Protein AF-A0A952EFI3-F1 (afdb_monomer)

Foldseek 3Di:
DDDPPPDPDLQPDDLDDDDDDDDDDFFKKKWKWADDPADTDTDIDTDDPVFSVSRRVLVVSLRVSLCVLLLLQVWGFDRHQFMKMWMATNQWIWIDRRSPRDDDPDDRIDTPGNPSSLSSLVRSLSCLLSVRTGPGDPVLSCLCNVDSDNVVSSVVSSVVVVVVLVVCCVVPVLVSLLVVLVSVLVVVVVVCVVVVHDPVVVVVSVVVSVLSNVLSNVVSVCVVCVVVVVVVCCCFQNPNVDDLVRNLVVLCVQQVVLLVCLVVDRPSSVVSNVVSLVSNLVSQCVVVNPDPSSVVSVVVSVVSVVVSVVVVVVVVVVVVPDDDPPPDDDDDDDDDPVVVVVVVVVVVVVVVVVVVVVVVPDDDDDPPDPDDDDDD

pLDDT: mean 75.2, std 19.74, range [27.89, 94.69]

Sequence (376 aa):
GNDEIKNGGILNHIIGPFLTALFGSAKRGSASISGNGDDFAVAVRGNTGKYKQASASAADSVIDSIAGIADRLGGYIDPSRGSVSIGIRKGKYRVDPTGAGRTKAKNGVIDFGDDAEAAARAAMLDLINDGVIQGLKAGTQRLIQAGKDLDLQLQKALDFESVFTRLKGYRDPVGAALDTLDKEFMRLKKIFGEAGASASEYADLEALYGLERAQAIEEAAQRVTGSLQSLLDDLTIGDNGRSLRDRLSAAQSAYDPLKARVEAGDKAAYDAYAEAAQSLLAIQREFSGSQTPYFTLLDEITQLTKQRIDAEKNVISIAENRDSPFSNGKVTGSADNAPVVGAIQEGNELLRQIGRLLAGGGAAVDFRGFATAAFR

Mean predicted aligned error: 16.08 Å

Secondary structure (DSSP, 8-state):
---------TT-S----------SS--EEEEEEEEETTEEEEEEEES-HHHHHHHHHHHHHHHHHHHHHHHHHT-EE-GGG-EEEEEEETTEEEEETTSS---SS-TTPEEEET-HHHHHHHHHHHHHHTT-EES--HHHHHHHHT-S-HHHHHHHHHHHHHHHHHHHHHH-HHHHHHHHHHHHHHHHHHHHHHTT--HHHHHHHHHHHHHHHHHHHHHHHHHHHHHHHHHHHHHHTSSSSS-HHHHHHHHHHHHHHHHHHHHHT-GGGHHHHHHHHHHHHHHHHHHH-SSHHHHHHHHHHHHHHHHHHHHHHHHHHHHHTSPPTT--S---S--S-HHHHHHHHHHHHHHHHHHHHHHS--S-------------

Nearest PDB structures (foldseek):
  1i4d-assembly1_A  TM=2.484E-01  e=3.971E+00  Homo sapiens
  3sog-assembly1_A-2  TM=2.775E-01  e=6.609E+00  Homo sapiens
  3g6b-assembly1_B  TM=1.883E-01  e=3.239E+00  Thermotoga maritima
  3g67-assembly1_B  TM=2.225E-01  e=8.527E+00  Thermotoga maritima

Structure (mmCIF, N/CA/C/O backbone):
data_AF-A0A952EFI3-F1
#
_entry.id   AF-A0A952EFI3-F1
#
loop_
_atom_site.group_PDB
_atom_site.id
_atom_site.type_symbol
_atom_site.label_atom_id
_atom_site.label_alt_id
_atom_site.label_comp_id
_atom_site.label_asym_id
_atom_site.label_entity_id
_atom_site.label_seq_id
_atom_site.pdbx_PDB_ins_code
_atom_site.Cartn_x
_atom_site.Cartn_y
_atom_site.Cartn_z
_atom_site.occupancy
_atom_site.B_iso_or_equiv
_atom_site.auth_seq_id
_atom_site.auth_comp_id
_atom_site.auth_asym_id
_atom_site.auth_atom_id
_atom_site.pdbx_PDB_model_num
ATOM 1 N N . GLY A 1 1 ? -24.249 10.463 -21.323 1.00 31.72 1 GLY A N 1
ATOM 2 C CA . GLY A 1 1 ? -23.121 10.153 -22.212 1.00 31.72 1 GLY A CA 1
ATOM 3 C C . GLY A 1 1 ? -21.916 9.981 -21.333 1.00 31.72 1 GLY A C 1
ATOM 4 O O . GLY A 1 1 ? -21.373 10.981 -20.901 1.00 31.72 1 GLY A O 1
ATOM 5 N N . ASN A 1 2 ? -21.610 8.735 -20.987 1.00 31.36 2 ASN A N 1
ATOM 6 C CA . ASN A 1 2 ? -20.508 8.333 -20.118 1.00 31.36 2 ASN A CA 1
ATOM 7 C C . ASN A 1 2 ? -19.673 7.356 -20.932 1.00 31.36 2 ASN A C 1
ATOM 9 O O . ASN A 1 2 ? -20.192 6.281 -21.220 1.00 31.36 2 ASN A O 1
ATOM 13 N N . ASP A 1 3 ? -18.454 7.733 -21.323 1.00 31.86 3 ASP A N 1
ATOM 14 C CA . ASP A 1 3 ? -17.438 6.772 -21.777 1.00 31.86 3 ASP A CA 1
ATOM 15 C C . ASP A 1 3 ? -16.038 7.402 -21.951 1.00 31.86 3 ASP A C 1
ATOM 17 O O . ASP A 1 3 ? -15.361 7.178 -22.946 1.00 31.86 3 ASP A O 1
ATOM 21 N N . GLU A 1 4 ? -15.556 8.157 -20.958 1.00 31.69 4 GLU A N 1
ATOM 22 C CA . GLU A 1 4 ? -14.135 8.558 -20.888 1.00 31.69 4 GLU A CA 1
ATOM 23 C C . GLU A 1 4 ? -13.528 8.248 -19.511 1.00 31.69 4 GLU A C 1
ATOM 25 O O . GLU A 1 4 ? -12.959 9.092 -18.832 1.00 31.69 4 GLU A O 1
ATOM 30 N N . ILE A 1 5 ? -13.641 6.986 -19.095 1.00 37.09 5 ILE A N 1
ATOM 31 C CA . ILE A 1 5 ? -12.653 6.343 -18.216 1.00 37.09 5 ILE A CA 1
ATOM 32 C C . ILE A 1 5 ? -12.332 4.992 -18.856 1.00 37.09 5 ILE A C 1
ATOM 34 O O . ILE A 1 5 ? -12.736 3.933 -18.383 1.00 37.09 5 ILE A O 1
ATOM 38 N N . LYS A 1 6 ? -11.681 5.024 -20.019 1.00 33.72 6 LYS A N 1
ATOM 39 C CA . LYS A 1 6 ? -11.149 3.826 -20.669 1.00 33.72 6 LYS A CA 1
ATOM 40 C C . LYS A 1 6 ? -9.676 4.064 -20.966 1.00 33.72 6 LYS A C 1
ATOM 42 O O . LYS A 1 6 ? -9.328 4.884 -21.805 1.00 33.72 6 LYS A O 1
ATOM 47 N N . ASN A 1 7 ? -8.849 3.288 -20.269 1.00 31.98 7 ASN A N 1
ATOM 48 C CA . ASN A 1 7 ? -7.456 2.991 -20.593 1.00 31.98 7 ASN A CA 1
ATOM 49 C C . ASN A 1 7 ? -6.458 4.128 -20.332 1.00 31.98 7 ASN A C 1
ATOM 51 O O . ASN A 1 7 ? -5.919 4.742 -21.249 1.00 31.98 7 ASN A O 1
ATOM 55 N N . GLY A 1 8 ? -6.120 4.325 -19.054 1.00 27.89 8 GLY A N 1
ATOM 56 C CA . GLY A 1 8 ? -4.835 4.913 -18.676 1.00 27.89 8 GLY A CA 1
ATOM 57 C C . GLY A 1 8 ? -3.703 3.961 -19.064 1.00 27.89 8 GLY A C 1
ATOM 58 O O . GLY A 1 8 ? -3.259 3.158 -18.245 1.00 27.89 8 GLY A O 1
ATOM 59 N N . GLY A 1 9 ? -3.290 4.012 -20.333 1.00 32.66 9 GLY A N 1
ATOM 60 C CA . GLY A 1 9 ? -2.128 3.289 -20.833 1.00 32.66 9 GLY A CA 1
ATOM 61 C C . GLY A 1 9 ? -0.897 3.659 -20.011 1.00 32.66 9 GLY A C 1
ATOM 62 O O . GLY A 1 9 ? -0.600 4.835 -19.808 1.00 32.66 9 GLY A O 1
ATOM 63 N N . ILE A 1 10 ? -0.177 2.643 -19.543 1.00 44.75 10 ILE A N 1
ATOM 64 C CA . ILE A 1 10 ? 1.036 2.763 -18.714 1.00 44.75 10 ILE A CA 1
ATOM 65 C C . ILE A 1 10 ? 2.172 3.482 -19.481 1.00 44.75 10 ILE A C 1
ATOM 67 O O . ILE A 1 10 ? 3.167 3.885 -18.896 1.00 44.75 10 ILE A O 1
ATOM 71 N N . LEU A 1 11 ? 1.989 3.712 -20.787 1.00 42.69 11 LEU A N 1
ATOM 72 C CA . LEU A 1 11 ? 2.962 4.266 -21.727 1.00 42.69 11 LEU A CA 1
ATOM 73 C C . LEU A 1 11 ? 2.822 5.764 -22.052 1.00 42.69 11 LEU A C 1
ATOM 75 O O . LEU A 1 11 ? 3.498 6.247 -22.959 1.00 42.69 11 LEU A O 1
ATOM 79 N N . ASN A 1 12 ? 1.997 6.538 -21.341 1.00 36.81 12 ASN A N 1
ATOM 80 C CA . ASN A 1 12 ? 1.800 7.960 -21.660 1.00 36.81 12 ASN A CA 1
ATOM 81 C C . ASN A 1 12 ? 2.945 8.879 -21.173 1.00 36.81 12 ASN A C 1
ATOM 83 O O . ASN A 1 12 ? 2.715 9.867 -20.479 1.00 36.81 12 ASN A O 1
ATOM 87 N N . HIS A 1 13 ? 4.185 8.601 -21.583 1.00 42.59 13 HIS A N 1
ATOM 88 C CA . HIS A 1 13 ? 5.286 9.569 -21.597 1.00 42.59 13 HIS A CA 1
ATOM 89 C C . HIS A 1 13 ? 5.800 9.722 -23.032 1.00 42.59 13 HIS A C 1
ATOM 91 O O . HIS A 1 13 ? 6.425 8.839 -23.615 1.00 42.59 13 HIS A O 1
ATOM 97 N N . ILE A 1 14 ? 5.459 10.867 -23.625 1.00 40.06 14 ILE A N 1
ATOM 98 C CA . ILE A 1 14 ? 5.726 11.228 -25.018 1.00 40.06 14 ILE A CA 1
ATOM 99 C C . ILE A 1 14 ? 7.242 11.272 -25.257 1.00 40.06 14 ILE A C 1
ATOM 101 O O . ILE A 1 14 ? 7.924 12.218 -24.859 1.00 40.06 14 ILE A O 1
ATOM 105 N N . ILE A 1 15 ? 7.771 10.284 -25.982 1.00 47.50 15 ILE A N 1
ATOM 106 C CA . ILE A 1 15 ? 9.089 10.381 -26.618 1.00 47.50 15 ILE A CA 1
ATOM 107 C C . ILE A 1 15 ? 8.929 11.326 -27.820 1.00 47.50 15 ILE A C 1
ATOM 109 O O . ILE A 1 15 ? 8.450 10.933 -28.881 1.00 47.50 15 ILE A O 1
ATOM 113 N N . GLY A 1 16 ? 9.258 12.607 -27.637 1.00 39.69 16 GLY A N 1
ATOM 114 C CA . GLY A 1 16 ? 9.041 13.645 -28.652 1.00 39.69 16 GLY A CA 1
ATOM 115 C C . GLY A 1 16 ? 9.818 13.415 -29.966 1.00 39.69 16 GLY A C 1
ATOM 116 O O . GLY A 1 16 ? 10.942 12.900 -29.942 1.00 39.69 16 GLY A O 1
ATOM 117 N N . PRO A 1 17 ? 9.277 13.833 -31.131 1.00 39.00 17 PRO A N 1
ATOM 118 C CA . PRO A 1 17 ? 9.936 13.649 -32.418 1.00 39.00 17 PRO A CA 1
ATOM 119 C C . PRO A 1 17 ? 10.983 14.746 -32.635 1.00 39.00 17 PRO A C 1
ATOM 121 O O . PRO A 1 17 ? 10.672 15.934 -32.592 1.00 39.00 17 PRO A O 1
ATOM 124 N N . PHE A 1 18 ? 12.241 14.383 -32.909 1.00 46.16 18 PHE A N 1
ATOM 125 C CA . PHE A 1 18 ? 13.221 15.375 -33.371 1.00 46.16 18 PHE A CA 1
ATOM 126 C C . PHE A 1 18 ? 14.371 14.737 -34.164 1.00 46.16 18 PHE A C 1
ATOM 128 O O . PHE A 1 18 ? 15.358 14.277 -33.581 1.00 46.16 18 PHE A O 1
ATOM 135 N N . LEU A 1 19 ? 14.324 14.777 -35.500 1.00 48.88 19 LEU A N 1
ATOM 136 C CA . LEU A 1 19 ? 15.418 14.320 -36.370 1.00 48.88 19 LEU A CA 1
ATOM 137 C C . LEU A 1 19 ? 15.721 15.326 -37.495 1.00 48.88 19 LEU A C 1
ATOM 139 O O . LEU A 1 19 ? 14.914 15.542 -38.388 1.00 48.88 19 LEU A O 1
ATOM 143 N N . THR A 1 20 ? 16.945 15.866 -37.486 1.00 36.72 20 THR A N 1
ATOM 144 C CA . THR A 1 20 ? 17.592 16.502 -38.647 1.00 36.72 20 THR A CA 1
ATOM 145 C C . THR A 1 20 ? 19.028 15.976 -38.737 1.00 36.72 20 THR A C 1
ATOM 147 O O . THR A 1 20 ? 19.736 15.890 -37.728 1.00 36.72 20 THR A O 1
ATOM 150 N N . ALA A 1 21 ? 19.448 15.555 -39.931 1.00 39.88 21 ALA A N 1
ATOM 151 C CA . ALA A 1 21 ? 20.758 14.961 -40.188 1.00 39.88 21 ALA A CA 1
ATOM 152 C C . ALA A 1 21 ? 21.860 16.033 -40.325 1.00 39.88 21 ALA A C 1
ATOM 154 O O . ALA A 1 21 ? 21.676 17.043 -40.988 1.00 39.88 21 ALA A O 1
ATOM 155 N N . LEU A 1 22 ? 23.031 15.781 -39.730 1.00 43.03 22 LEU A N 1
ATOM 156 C CA . LEU A 1 22 ? 24.272 16.553 -39.922 1.00 43.03 22 LEU A CA 1
ATOM 157 C C . LEU A 1 22 ? 25.420 15.540 -40.073 1.00 43.03 22 LEU A C 1
ATOM 159 O O . LEU A 1 22 ? 25.469 14.576 -39.303 1.00 43.03 22 LEU A O 1
ATOM 163 N N . PHE A 1 23 ? 26.276 15.708 -41.080 1.00 41.69 23 PHE A N 1
ATOM 164 C CA . PHE A 1 23 ? 27.242 14.708 -41.554 1.00 41.69 23 PHE A CA 1
ATOM 165 C C . PHE A 1 23 ? 28.450 14.492 -40.620 1.00 41.69 23 PHE A C 1
ATOM 167 O O . PHE A 1 23 ? 28.934 15.415 -39.975 1.00 41.69 23 PHE A O 1
ATOM 174 N N . GLY A 1 24 ? 28.917 13.238 -40.551 1.00 48.94 24 GLY A N 1
ATOM 175 C CA . GLY A 1 24 ? 30.029 12.741 -39.724 1.00 48.94 24 GLY A CA 1
ATOM 176 C C . GLY A 1 24 ? 29.790 11.284 -39.292 1.00 48.94 24 GLY A C 1
ATOM 177 O O . GLY A 1 24 ? 28.670 10.798 -39.441 1.00 48.94 24 GLY A O 1
ATOM 178 N N . SER A 1 25 ? 30.822 10.575 -38.798 1.00 55.78 25 SER A N 1
ATOM 179 C CA . SER A 1 25 ? 30.809 9.140 -38.402 1.00 55.78 25 SER A CA 1
ATOM 180 C C . SER A 1 25 ? 29.477 8.641 -37.811 1.00 55.78 25 SER A C 1
ATOM 182 O O . SER A 1 25 ? 28.806 9.395 -37.116 1.00 55.78 25 SER A O 1
ATOM 184 N N . ALA A 1 26 ? 29.098 7.369 -38.045 1.00 69.19 26 ALA A N 1
ATOM 185 C CA . ALA A 1 26 ? 27.781 6.827 -37.666 1.00 69.19 26 ALA A CA 1
ATOM 186 C C . ALA A 1 26 ? 27.375 7.202 -36.225 1.00 69.19 26 ALA A C 1
ATOM 188 O O . ALA A 1 26 ? 27.807 6.563 -35.260 1.00 69.19 26 ALA A O 1
ATOM 189 N N . LYS A 1 27 ? 26.551 8.251 -36.118 1.00 80.75 27 LYS A N 1
ATOM 190 C CA . LYS A 1 27 ? 26.156 8.888 -34.864 1.00 80.75 27 LYS A CA 1
ATOM 191 C C . LYS A 1 27 ? 25.465 7.876 -33.964 1.00 80.75 27 LYS A C 1
ATOM 193 O O . LYS A 1 27 ? 24.592 7.143 -34.439 1.00 80.75 27 LYS A O 1
ATOM 198 N N . ARG A 1 28 ? 25.883 7.812 -32.697 1.00 87.38 28 ARG A N 1
ATOM 199 C CA . ARG A 1 28 ? 25.361 6.860 -31.713 1.00 87.38 28 ARG A CA 1
ATOM 200 C C . ARG A 1 28 ? 25.287 7.409 -30.289 1.00 87.38 28 ARG A C 1
ATOM 202 O O . ARG A 1 28 ? 26.160 8.173 -29.865 1.00 87.38 28 ARG A O 1
ATOM 209 N N . GLY A 1 29 ? 24.302 6.918 -29.555 1.00 90.31 29 GLY A N 1
ATOM 210 C CA . GLY A 1 29 ? 24.169 7.003 -28.103 1.00 90.31 29 GLY A CA 1
ATOM 211 C C . GLY A 1 29 ? 23.470 5.748 -27.589 1.00 90.31 29 GLY A C 1
ATOM 212 O O . GLY A 1 29 ? 22.730 5.127 -28.345 1.00 90.31 29 GLY A O 1
ATOM 213 N N . SER A 1 30 ? 23.760 5.333 -26.366 1.00 91.50 30 SER A N 1
ATOM 214 C CA . SER A 1 30 ? 23.070 4.235 -25.689 1.00 91.50 30 SER A CA 1
ATOM 215 C C . SER A 1 30 ? 23.059 4.471 -24.191 1.00 91.50 30 SER A C 1
ATOM 217 O O . SER A 1 30 ? 24.011 5.045 -23.659 1.00 91.50 30 SER A O 1
ATOM 219 N N . ALA A 1 31 ? 22.021 3.983 -23.535 1.00 93.31 31 ALA A N 1
ATOM 220 C CA . ALA A 1 31 ? 21.893 3.898 -22.095 1.00 93.31 31 ALA A CA 1
ATOM 221 C C . ALA A 1 31 ? 21.691 2.428 -21.729 1.00 93.31 31 ALA A C 1
ATOM 223 O O . ALA A 1 31 ? 20.837 1.751 -22.302 1.00 93.31 31 ALA A O 1
ATOM 224 N N . SER A 1 32 ? 22.539 1.931 -20.841 1.00 93.31 32 SER A N 1
ATOM 225 C CA . SER A 1 32 ? 22.500 0.565 -20.333 1.00 93.31 32 SER A CA 1
ATOM 226 C C . SER A 1 32 ? 21.904 0.589 -18.935 1.00 93.31 32 SER A C 1
ATOM 228 O O . SER A 1 32 ? 22.443 1.277 -18.073 1.00 93.31 32 SER A O 1
ATOM 230 N N . ILE A 1 33 ? 20.809 -0.138 -18.746 1.00 92.81 33 ILE A N 1
ATOM 231 C CA . ILE A 1 33 ? 20.166 -0.402 -17.464 1.00 92.81 33 ILE A CA 1
ATOM 232 C C . ILE A 1 33 ? 20.799 -1.672 -16.902 1.00 92.81 33 ILE A C 1
ATOM 234 O O . ILE A 1 33 ? 20.810 -2.712 -17.565 1.00 92.81 33 ILE A O 1
ATOM 238 N N . SER A 1 34 ? 21.339 -1.587 -15.696 1.00 90.06 34 SER A N 1
ATOM 239 C CA . SER A 1 34 ? 21.906 -2.726 -14.971 1.00 90.06 34 SER A CA 1
ATOM 240 C C . SER A 1 34 ? 21.830 -2.477 -13.474 1.00 90.06 34 SER A C 1
ATOM 242 O O . SER A 1 34 ? 21.869 -1.321 -13.058 1.00 90.06 34 SER A O 1
ATOM 244 N N . GLY A 1 35 ? 21.793 -3.530 -12.663 1.00 83.81 35 GLY A N 1
ATOM 245 C CA . GLY A 1 35 ? 21.868 -3.374 -11.214 1.00 83.81 35 GLY A CA 1
ATOM 246 C C . GLY A 1 35 ? 23.181 -2.762 -10.726 1.00 83.81 35 GLY A C 1
ATOM 247 O O . GLY A 1 35 ? 24.263 -3.072 -11.231 1.00 83.81 35 GLY A O 1
ATOM 248 N N . ASN A 1 36 ? 23.072 -1.898 -9.723 1.00 76.25 36 ASN A N 1
ATOM 249 C CA . ASN A 1 36 ? 24.181 -1.347 -8.957 1.00 76.25 36 ASN A CA 1
ATOM 250 C C . ASN A 1 36 ? 23.818 -1.377 -7.467 1.00 76.25 36 ASN A C 1
ATOM 252 O O . ASN A 1 36 ? 23.300 -0.405 -6.924 1.00 76.25 36 ASN A O 1
ATOM 256 N N . GLY A 1 37 ? 24.084 -2.512 -6.818 1.00 73.56 37 GLY A N 1
ATOM 257 C CA . GLY A 1 37 ? 23.564 -2.772 -5.476 1.00 73.56 37 GLY A CA 1
ATOM 258 C C . GLY A 1 37 ? 22.059 -3.033 -5.530 1.00 73.56 37 GLY A C 1
ATOM 259 O O . GLY A 1 37 ? 21.623 -3.852 -6.339 1.00 73.56 37 GLY A O 1
ATOM 260 N N . ASP A 1 38 ? 21.302 -2.320 -4.695 1.00 75.50 38 ASP A N 1
ATOM 261 C CA . ASP A 1 38 ? 19.851 -2.495 -4.545 1.00 75.50 38 ASP A CA 1
ATOM 262 C C . ASP A 1 38 ? 19.025 -1.723 -5.595 1.00 75.50 38 ASP A C 1
ATOM 264 O O . ASP A 1 38 ? 17.838 -1.993 -5.751 1.00 75.50 38 ASP A O 1
ATOM 268 N N . ASP A 1 39 ? 19.650 -0.815 -6.358 1.00 80.94 39 ASP A N 1
ATOM 269 C CA . ASP A 1 39 ? 18.985 0.041 -7.350 1.00 80.94 39 ASP A CA 1
ATOM 270 C C . ASP A 1 39 ? 19.472 -0.201 -8.787 1.00 80.94 39 ASP A C 1
ATOM 272 O O . ASP A 1 39 ? 20.557 -0.736 -9.050 1.00 80.94 39 ASP A O 1
ATOM 276 N N . PHE A 1 40 ? 18.659 0.226 -9.757 1.00 87.44 40 PHE A N 1
ATOM 277 C CA . PHE A 1 40 ? 19.103 0.327 -11.143 1.00 87.44 40 PHE A CA 1
ATOM 278 C C . PHE A 1 40 ? 20.117 1.462 -11.305 1.00 87.44 40 PHE A C 1
ATOM 280 O O . PHE A 1 40 ? 19.922 2.579 -10.835 1.00 87.44 40 PHE A O 1
ATOM 287 N N . ALA A 1 41 ? 21.171 1.206 -12.074 1.00 88.06 41 ALA A N 1
ATOM 288 C CA . ALA A 1 41 ? 22.051 2.232 -12.605 1.00 88.06 41 ALA A CA 1
ATOM 289 C C . ALA A 1 41 ? 21.895 2.347 -14.120 1.00 88.06 41 ALA A C 1
ATOM 291 O O . ALA A 1 41 ? 21.804 1.349 -14.841 1.00 88.06 41 ALA A O 1
ATOM 292 N N . VAL A 1 42 ? 21.945 3.590 -14.602 1.00 91.38 42 VAL A N 1
ATOM 293 C CA . VAL A 1 42 ? 21.924 3.911 -16.029 1.00 91.38 42 VAL A CA 1
ATOM 294 C C . VAL A 1 42 ? 23.314 4.359 -16.477 1.00 91.38 42 VAL A C 1
ATOM 296 O O . VAL A 1 42 ? 23.776 5.459 -16.174 1.00 91.38 42 VAL A O 1
ATOM 299 N N . ALA A 1 43 ? 23.999 3.512 -17.245 1.00 91.25 43 ALA A N 1
ATOM 300 C CA . ALA A 1 43 ? 25.303 3.825 -17.822 1.00 91.25 43 ALA A CA 1
ATOM 301 C C . ALA A 1 43 ? 25.161 4.338 -19.263 1.00 91.25 43 ALA A C 1
ATOM 303 O O . ALA A 1 43 ? 24.785 3.602 -20.178 1.00 91.25 43 ALA A O 1
ATOM 304 N N . VAL A 1 44 ? 25.521 5.601 -19.499 1.00 91.88 44 VAL A N 1
ATOM 305 C CA . VAL A 1 44 ? 25.346 6.254 -20.807 1.00 91.88 44 VAL A CA 1
ATOM 306 C C . VAL A 1 44 ? 26.652 6.285 -21.611 1.00 91.88 44 VAL A C 1
ATOM 308 O O . VAL A 1 44 ? 27.697 6.739 -21.144 1.00 91.88 44 VAL A O 1
ATOM 311 N N . ARG A 1 45 ? 26.613 5.844 -22.875 1.00 89.12 45 ARG A N 1
ATOM 312 C CA . ARG A 1 45 ? 27.770 5.783 -23.795 1.00 89.12 45 ARG A CA 1
ATOM 313 C C . ARG A 1 45 ? 27.423 6.340 -25.177 1.00 89.12 45 ARG A C 1
ATOM 315 O O . ARG A 1 45 ? 26.268 6.401 -25.575 1.00 89.12 45 ARG A O 1
ATOM 322 N N . GLY A 1 46 ? 28.427 6.767 -25.950 1.00 87.56 46 GLY A N 1
ATOM 323 C CA . GLY A 1 46 ? 28.227 7.228 -27.334 1.00 87.56 46 GLY A CA 1
ATOM 324 C C . GLY A 1 46 ? 29.096 8.410 -27.756 1.00 87.56 46 GLY A C 1
ATOM 325 O O . GLY A 1 46 ? 29.867 8.943 -26.962 1.00 87.56 46 GLY A O 1
ATOM 326 N N . ASN A 1 47 ? 28.946 8.832 -29.013 1.00 85.62 47 ASN A N 1
ATOM 327 C CA . ASN A 1 47 ? 29.670 9.971 -29.596 1.00 85.62 47 ASN A CA 1
ATOM 328 C C . ASN A 1 47 ? 28.760 11.172 -29.910 1.00 85.62 47 ASN A C 1
ATOM 330 O O . ASN A 1 47 ? 29.240 12.181 -30.407 1.00 85.62 47 ASN A O 1
ATOM 334 N N . THR A 1 48 ? 27.451 11.064 -29.657 1.00 86.56 48 THR A N 1
ATOM 335 C CA . THR A 1 48 ? 26.467 12.120 -29.941 1.00 86.56 48 THR A CA 1
ATOM 336 C C . THR A 1 48 ? 25.668 12.435 -28.679 1.00 86.56 48 THR A C 1
ATOM 338 O O . THR A 1 48 ? 24.895 11.592 -28.230 1.00 86.56 48 THR A O 1
ATOM 341 N N . GLY A 1 49 ? 25.832 13.641 -28.119 1.00 83.44 49 GLY A N 1
ATOM 342 C CA . GLY A 1 49 ? 25.179 14.062 -26.867 1.00 83.44 49 GLY A CA 1
ATOM 343 C C . GLY A 1 49 ? 23.654 13.916 -26.887 1.00 83.44 49 GLY A C 1
ATOM 344 O O . GLY A 1 49 ? 23.086 13.303 -25.994 1.00 83.44 49 GLY A O 1
ATOM 345 N N . LYS A 1 50 ? 22.998 14.339 -27.973 1.00 80.38 50 LYS A N 1
ATOM 346 C CA . LYS A 1 50 ? 21.543 14.186 -28.138 1.00 80.38 50 LYS A CA 1
ATOM 347 C C . LYS A 1 50 ? 21.067 12.729 -28.068 1.00 80.38 50 LYS A C 1
ATOM 349 O O . LYS A 1 50 ? 20.052 12.439 -27.453 1.00 80.38 50 LYS A O 1
ATOM 354 N N . TYR A 1 51 ? 21.795 11.800 -28.689 1.00 86.12 51 TYR A N 1
ATOM 355 C CA . TYR A 1 51 ? 21.426 10.380 -28.655 1.00 86.12 51 TYR A CA 1
ATOM 356 C C . TYR A 1 51 ? 21.710 9.741 -27.301 1.00 86.12 51 TYR A C 1
ATOM 358 O O . TYR A 1 51 ? 20.995 8.825 -26.915 1.00 86.12 51 TYR A O 1
ATOM 366 N N . LYS A 1 52 ? 22.730 10.220 -26.580 1.00 87.12 52 LYS A N 1
ATOM 367 C CA . LYS A 1 52 ? 22.965 9.838 -25.184 1.00 87.12 52 LYS A CA 1
ATOM 368 C C . LYS A 1 52 ? 21.775 10.233 -24.313 1.00 87.12 52 LYS A C 1
ATOM 370 O O . LYS A 1 52 ? 21.225 9.368 -23.652 1.00 87.12 52 LYS A O 1
ATOM 375 N N . GLN A 1 53 ? 21.354 11.495 -24.389 1.00 83.25 53 GLN A N 1
ATOM 376 C CA . GLN A 1 53 ? 20.228 12.018 -23.614 1.00 83.25 53 GLN A CA 1
ATOM 377 C C . GLN A 1 53 ? 18.922 11.290 -23.941 1.00 83.25 53 GLN A C 1
ATOM 379 O O . GLN A 1 53 ? 18.271 10.788 -23.040 1.00 83.25 53 GLN A O 1
ATOM 384 N N . ALA A 1 54 ? 18.585 11.141 -25.226 1.00 81.38 54 ALA A N 1
ATOM 385 C CA . ALA A 1 54 ? 17.370 10.435 -25.629 1.00 81.38 54 ALA A CA 1
ATOM 386 C C . ALA A 1 54 ? 17.367 8.954 -25.206 1.00 81.38 54 ALA A C 1
ATOM 388 O O . ALA A 1 54 ? 16.323 8.423 -24.852 1.00 81.38 54 ALA A O 1
ATOM 389 N N . SER A 1 55 ? 18.531 8.290 -25.223 1.00 86.62 55 SER A N 1
ATOM 390 C CA . SER A 1 55 ? 18.633 6.913 -24.721 1.00 86.62 55 SER A CA 1
ATOM 391 C C . SER A 1 55 ? 18.502 6.858 -23.197 1.00 86.62 55 SER A C 1
ATOM 393 O O . SER A 1 55 ? 17.890 5.926 -22.696 1.00 86.62 55 SER A O 1
ATOM 395 N N . ALA A 1 56 ? 19.059 7.838 -22.474 1.00 86.00 56 ALA A N 1
ATOM 396 C CA . ALA A 1 56 ? 18.961 7.929 -21.017 1.00 86.00 56 ALA A CA 1
ATOM 397 C C . ALA A 1 56 ? 17.509 8.129 -20.572 1.00 86.00 56 ALA A C 1
ATOM 399 O O . ALA A 1 56 ? 17.004 7.310 -19.823 1.00 86.00 56 ALA A O 1
ATOM 400 N N . SER A 1 57 ? 16.797 9.101 -21.150 1.00 84.31 57 SER A N 1
ATOM 401 C CA . SER A 1 57 ? 15.377 9.320 -20.843 1.00 84.31 57 SER A CA 1
ATOM 402 C C . SER A 1 57 ? 14.510 8.094 -21.146 1.00 84.31 57 SER A C 1
ATOM 404 O O . SER A 1 57 ? 13.609 7.776 -20.381 1.00 84.31 57 SER A O 1
ATOM 406 N N . ALA A 1 58 ? 14.794 7.375 -22.239 1.00 84.56 58 ALA A N 1
ATOM 407 C CA . ALA A 1 58 ? 14.098 6.125 -22.540 1.00 84.56 58 ALA A CA 1
ATOM 408 C C . ALA A 1 58 ? 14.401 5.024 -21.508 1.00 84.56 58 ALA A C 1
ATOM 410 O O . ALA A 1 58 ? 13.522 4.226 -21.199 1.00 84.56 58 ALA A O 1
ATOM 411 N N . ALA A 1 59 ? 15.628 4.973 -20.980 1.00 87.94 59 ALA A N 1
ATOM 412 C CA . ALA A 1 59 ? 15.999 4.038 -19.925 1.00 87.94 59 ALA A CA 1
ATOM 413 C C . ALA A 1 59 ? 15.296 4.365 -18.598 1.00 87.94 59 ALA A C 1
ATOM 415 O O . ALA A 1 59 ? 14.746 3.454 -17.984 1.00 87.94 59 ALA A O 1
ATOM 416 N N . ASP A 1 60 ? 15.238 5.644 -18.217 1.00 86.38 60 ASP A N 1
ATOM 417 C CA . ASP A 1 60 ? 14.524 6.108 -17.019 1.00 86.38 60 ASP A CA 1
ATOM 418 C C . ASP A 1 60 ? 13.032 5.736 -17.099 1.00 86.38 60 ASP A C 1
ATOM 420 O O . ASP A 1 60 ? 12.496 5.110 -16.190 1.00 86.38 60 ASP A O 1
ATOM 424 N N . SER A 1 61 ? 12.387 5.971 -18.250 1.00 85.50 61 SER A N 1
ATOM 425 C CA . SER A 1 61 ? 10.980 5.582 -18.459 1.00 85.50 61 SER A CA 1
ATOM 426 C C . SER A 1 61 ? 10.737 4.071 -18.335 1.00 85.50 61 SER A C 1
ATOM 428 O O . SER A 1 61 ? 9.677 3.650 -17.869 1.00 85.50 61 SER A O 1
ATOM 430 N N . VAL A 1 62 ? 11.696 3.235 -18.753 1.00 90.06 62 VAL A N 1
ATOM 431 C CA . VAL A 1 62 ? 11.600 1.775 -18.580 1.00 90.06 62 VAL A CA 1
ATOM 432 C C . VAL A 1 62 ? 11.733 1.386 -17.109 1.00 90.06 62 VAL A C 1
ATOM 434 O O . VAL A 1 62 ? 10.963 0.544 -16.648 1.00 90.06 62 VAL A O 1
ATOM 437 N N . ILE A 1 63 ? 12.653 2.009 -16.368 1.00 90.56 63 ILE A N 1
ATOM 438 C CA . ILE A 1 63 ? 12.816 1.789 -14.923 1.00 90.56 63 ILE A CA 1
ATOM 439 C C . ILE A 1 63 ? 11.524 2.154 -14.181 1.00 90.56 63 ILE A C 1
ATOM 441 O O . ILE A 1 63 ? 11.004 1.329 -13.427 1.00 90.56 63 ILE A O 1
ATOM 445 N N . ASP A 1 64 ? 10.954 3.327 -14.465 1.00 87.12 64 ASP A N 1
ATOM 446 C CA . ASP A 1 64 ? 9.704 3.790 -13.850 1.00 87.12 64 ASP A CA 1
ATOM 447 C C . ASP A 1 64 ? 8.527 2.858 -14.163 1.00 87.12 64 ASP A C 1
ATOM 449 O O . ASP A 1 64 ? 7.717 2.541 -13.288 1.00 87.12 64 ASP A O 1
ATOM 453 N N . SER A 1 65 ? 8.452 2.367 -15.404 1.00 87.75 65 SER A N 1
ATOM 454 C CA . SER A 1 65 ? 7.410 1.425 -15.825 1.00 87.75 65 SER A CA 1
ATOM 455 C C . SER A 1 65 ? 7.521 0.090 -15.085 1.00 87.75 65 SER A C 1
ATOM 457 O O . SER A 1 65 ? 6.512 -0.442 -14.622 1.00 87.75 65 SER A O 1
ATOM 459 N N . ILE A 1 66 ? 8.737 -0.444 -14.926 1.00 90.25 66 ILE A N 1
ATOM 460 C CA . ILE A 1 66 ? 8.979 -1.688 -14.179 1.00 90.25 66 ILE A CA 1
ATOM 461 C C . ILE A 1 66 ? 8.631 -1.510 -12.702 1.00 90.25 66 ILE A C 1
ATOM 463 O O . ILE A 1 66 ? 7.977 -2.387 -12.136 1.00 90.25 66 ILE A O 1
ATOM 467 N N . ALA A 1 67 ? 9.000 -0.378 -12.099 1.00 88.38 67 ALA A N 1
ATOM 468 C CA . ALA A 1 67 ? 8.624 -0.057 -10.725 1.00 88.38 67 ALA A CA 1
ATOM 469 C C . ALA A 1 67 ? 7.100 -0.009 -10.565 1.00 88.38 67 ALA A C 1
ATOM 471 O O . ALA A 1 67 ? 6.548 -0.685 -9.703 1.00 88.38 67 ALA A O 1
ATOM 472 N N . GLY A 1 68 ? 6.398 0.680 -11.470 1.00 87.94 68 GLY A N 1
ATOM 473 C CA . GLY A 1 68 ? 4.937 0.736 -11.451 1.00 87.94 68 GLY A CA 1
ATOM 474 C C . GLY A 1 68 ? 4.263 -0.631 -11.624 1.00 87.94 68 GLY A C 1
ATOM 475 O O . GLY A 1 68 ? 3.211 -0.876 -11.034 1.00 87.94 68 GLY A O 1
ATOM 476 N N . ILE A 1 69 ? 4.851 -1.538 -12.410 1.00 89.38 69 ILE A N 1
ATOM 477 C CA . ILE A 1 69 ? 4.362 -2.918 -12.551 1.00 89.38 69 ILE A CA 1
ATOM 478 C C . ILE A 1 69 ? 4.586 -3.702 -11.254 1.00 89.38 69 ILE A C 1
ATOM 480 O O . ILE A 1 69 ? 3.657 -4.363 -10.786 1.00 89.38 69 ILE A O 1
ATOM 484 N N . ALA A 1 70 ? 5.783 -3.614 -10.667 1.00 89.56 70 ALA A N 1
ATOM 485 C CA . ALA A 1 70 ? 6.107 -4.265 -9.401 1.00 89.56 70 ALA A CA 1
ATOM 486 C C . ALA A 1 70 ? 5.146 -3.815 -8.288 1.00 89.56 70 ALA A C 1
ATOM 488 O O . ALA A 1 70 ? 4.507 -4.667 -7.668 1.00 89.56 70 ALA A O 1
ATOM 489 N N . ASP A 1 71 ? 4.936 -2.505 -8.134 1.00 85.69 71 ASP A N 1
ATOM 490 C CA . ASP A 1 71 ? 4.036 -1.919 -7.133 1.00 85.69 71 ASP A CA 1
ATOM 491 C C . ASP A 1 71 ? 2.600 -2.449 -7.272 1.00 85.69 71 ASP A C 1
ATOM 493 O O . ASP A 1 71 ? 1.982 -2.900 -6.303 1.00 85.69 71 ASP A O 1
ATOM 497 N N . ARG A 1 72 ? 2.060 -2.457 -8.499 1.00 85.19 72 ARG A N 1
ATOM 498 C CA . ARG A 1 72 ? 0.683 -2.913 -8.772 1.00 85.19 72 ARG A CA 1
ATOM 499 C C . ARG A 1 72 ? 0.474 -4.385 -8.444 1.00 85.19 72 ARG A C 1
ATOM 501 O O . ARG A 1 72 ? -0.615 -4.775 -8.025 1.00 85.19 72 ARG A O 1
ATOM 508 N N . LEU A 1 73 ? 1.502 -5.197 -8.648 1.00 87.88 73 LEU A N 1
ATOM 509 C CA . LEU A 1 73 ? 1.446 -6.639 -8.433 1.00 87.88 73 LEU A CA 1
ATOM 510 C C . LEU A 1 73 ? 1.921 -7.056 -7.037 1.00 87.88 73 LEU A C 1
ATOM 512 O O . LEU A 1 73 ? 1.843 -8.237 -6.705 1.00 87.88 73 LEU A O 1
ATOM 516 N N . GLY A 1 74 ? 2.376 -6.107 -6.213 1.00 83.62 74 GLY A N 1
ATOM 517 C CA . GLY A 1 74 ? 2.927 -6.382 -4.885 1.00 83.62 74 GLY A CA 1
ATOM 518 C C . GLY A 1 74 ? 4.273 -7.110 -4.923 1.00 83.62 74 GLY A C 1
ATOM 519 O O . GLY A 1 74 ? 4.567 -7.885 -4.016 1.00 83.62 74 GLY A O 1
ATOM 520 N N . GLY A 1 75 ? 5.052 -6.910 -5.986 1.00 88.12 75 GLY A N 1
ATOM 521 C CA . GLY A 1 75 ? 6.427 -7.384 -6.099 1.00 88.12 75 GLY A CA 1
ATOM 522 C C . GLY A 1 75 ? 7.439 -6.319 -5.685 1.00 88.12 75 GLY A C 1
ATOM 523 O O . GLY A 1 75 ? 7.088 -5.181 -5.392 1.00 88.12 75 GLY A O 1
ATOM 524 N N . TYR A 1 76 ? 8.714 -6.690 -5.710 1.00 87.94 76 TYR A N 1
ATOM 525 C CA . TYR A 1 76 ? 9.839 -5.770 -5.553 1.00 87.94 76 TYR A CA 1
ATOM 526 C C . TYR A 1 76 ? 10.820 -5.939 -6.714 1.00 87.94 76 TYR A C 1
ATOM 528 O O . TYR A 1 76 ? 10.813 -6.959 -7.405 1.00 87.94 76 TYR A O 1
ATOM 536 N N . ILE A 1 77 ? 11.654 -4.931 -6.946 1.00 90.56 77 ILE A N 1
ATOM 537 C CA . ILE A 1 77 ? 12.653 -4.947 -8.015 1.00 90.56 77 ILE A CA 1
ATOM 538 C C . ILE A 1 77 ? 13.956 -5.543 -7.464 1.00 90.56 77 ILE A C 1
ATOM 540 O O . ILE A 1 77 ? 14.430 -5.125 -6.414 1.00 90.56 77 ILE A O 1
ATOM 544 N N . ASP A 1 78 ? 14.543 -6.498 -8.186 1.00 91.00 78 ASP A N 1
ATOM 545 C CA . ASP A 1 78 ? 15.924 -6.961 -8.013 1.00 91.00 78 ASP A CA 1
ATOM 546 C C . ASP A 1 78 ? 16.729 -6.630 -9.287 1.00 91.00 78 ASP A C 1
ATOM 548 O O . ASP A 1 78 ? 16.769 -7.425 -10.238 1.00 91.00 78 ASP A O 1
ATOM 552 N N . PRO A 1 79 ? 17.383 -5.454 -9.329 1.00 89.06 79 PRO A N 1
ATOM 553 C CA . PRO A 1 79 ? 18.151 -4.995 -10.485 1.00 89.06 79 PRO A CA 1
ATOM 554 C C . PRO A 1 79 ? 19.327 -5.908 -10.857 1.00 89.06 79 PRO A C 1
ATOM 556 O O . PRO A 1 79 ? 19.845 -5.814 -11.970 1.00 89.06 79 PRO A O 1
ATOM 559 N N . SER A 1 80 ? 19.770 -6.796 -9.955 1.00 87.94 80 SER A N 1
ATOM 560 C CA . SER A 1 80 ? 20.875 -7.731 -10.216 1.00 87.94 80 SER A CA 1
ATOM 561 C C . SER A 1 80 ? 20.508 -8.843 -11.203 1.00 87.94 80 SER A C 1
ATOM 563 O O . SER A 1 80 ? 21.395 -9.514 -11.733 1.00 87.94 80 SER A O 1
ATOM 565 N N . ARG A 1 81 ? 19.208 -9.060 -11.439 1.00 89.25 81 ARG A N 1
ATOM 566 C CA . ARG A 1 81 ? 18.692 -10.182 -12.235 1.00 89.25 81 ARG A CA 1
ATOM 567 C C . ARG A 1 81 ? 18.765 -9.962 -13.736 1.00 89.25 81 ARG A C 1
ATOM 569 O O . ARG A 1 81 ? 18.824 -10.944 -14.466 1.00 89.25 81 ARG A O 1
ATOM 576 N N . GLY A 1 82 ? 18.774 -8.710 -14.183 1.00 89.69 82 GLY A N 1
ATOM 577 C CA . GLY A 1 82 ? 18.651 -8.383 -15.597 1.00 89.69 82 GLY A CA 1
ATOM 578 C C . GLY A 1 82 ? 19.439 -7.154 -16.001 1.00 89.69 82 GLY A C 1
ATOM 579 O O . GLY A 1 82 ? 19.776 -6.287 -15.190 1.00 89.69 82 GLY A O 1
ATOM 580 N N . SER A 1 83 ? 19.746 -7.082 -17.290 1.00 92.88 83 SER A N 1
ATOM 581 C CA . SER A 1 83 ? 20.425 -5.922 -17.855 1.00 92.88 83 SER A CA 1
ATOM 582 C C . SER A 1 83 ? 20.049 -5.741 -19.309 1.00 92.88 83 SER A C 1
ATOM 584 O O . SER A 1 83 ? 20.190 -6.660 -20.103 1.00 92.88 83 SER A O 1
ATOM 586 N N . VAL A 1 84 ? 19.686 -4.526 -19.694 1.00 94.69 84 VAL A N 1
ATOM 587 C CA . VAL A 1 84 ? 19.293 -4.222 -21.071 1.00 94.69 84 VAL A CA 1
ATOM 588 C C . VAL A 1 84 ? 19.861 -2.877 -21.478 1.00 94.69 84 VAL A C 1
ATOM 590 O O . VAL A 1 84 ? 20.124 -2.019 -20.642 1.00 94.69 84 VAL A O 1
ATOM 593 N N . SER A 1 85 ? 20.125 -2.655 -22.762 1.00 94.12 85 SER A N 1
ATOM 594 C CA . SER A 1 85 ? 20.477 -1.314 -23.243 1.00 94.12 85 SER A CA 1
ATOM 595 C C . SER A 1 85 ? 19.552 -0.839 -24.335 1.00 94.12 85 SER A C 1
ATOM 597 O O . SER A 1 85 ? 19.323 -1.550 -25.308 1.00 94.12 85 SER A O 1
ATOM 599 N N . ILE A 1 86 ? 19.127 0.413 -24.226 1.00 92.50 86 ILE A N 1
ATOM 600 C CA . ILE A 1 86 ? 18.412 1.129 -25.277 1.00 92.50 86 ILE A CA 1
ATOM 601 C C . ILE A 1 86 ? 19.407 2.073 -25.935 1.00 92.50 86 ILE A C 1
ATOM 603 O O . ILE A 1 86 ? 20.180 2.761 -25.266 1.00 92.50 86 ILE A O 1
ATOM 607 N N . GLY A 1 87 ? 19.441 2.109 -27.261 1.00 91.19 87 GLY A N 1
ATOM 608 C CA . GLY A 1 87 ? 20.349 3.000 -27.963 1.00 91.19 87 GLY A CA 1
ATOM 609 C C . GLY A 1 87 ? 19.852 3.449 -29.316 1.00 91.19 87 GLY A C 1
ATOM 610 O O . GLY A 1 87 ? 19.034 2.808 -29.961 1.00 91.19 87 GLY A O 1
ATOM 611 N N . ILE A 1 88 ? 20.408 4.563 -29.771 1.00 89.62 88 ILE A N 1
ATOM 612 C CA . ILE A 1 88 ? 20.107 5.169 -31.061 1.00 89.62 88 ILE A CA 1
ATOM 613 C C . ILE A 1 88 ? 21.371 5.132 -31.907 1.00 89.62 88 ILE A C 1
ATOM 615 O O . ILE A 1 88 ? 22.436 5.593 -31.484 1.00 89.62 88 ILE A O 1
ATOM 619 N N . ARG A 1 89 ? 21.270 4.619 -33.135 1.00 88.69 89 ARG A N 1
ATOM 620 C CA . ARG A 1 89 ? 22.350 4.661 -34.131 1.00 88.69 89 ARG A CA 1
ATOM 621 C C . ARG A 1 89 ? 21.805 5.059 -35.486 1.00 88.69 89 ARG A C 1
ATOM 623 O O . ARG A 1 89 ? 20.907 4.410 -36.007 1.00 88.69 89 ARG A O 1
ATOM 630 N N . LYS A 1 90 ? 22.406 6.089 -36.092 1.00 86.75 90 LYS A N 1
ATOM 631 C CA . LYS A 1 90 ? 21.930 6.672 -37.362 1.00 86.75 90 LYS A CA 1
ATOM 632 C C . LYS A 1 90 ? 20.426 7.019 -37.316 1.00 86.75 90 LYS A C 1
ATOM 634 O O . LYS A 1 90 ? 19.716 6.793 -38.284 1.00 86.75 90 LYS A O 1
ATOM 639 N N . GLY A 1 91 ? 19.952 7.512 -36.171 1.00 82.12 91 GLY A N 1
ATOM 640 C CA . GLY A 1 91 ? 18.540 7.834 -35.948 1.00 82.12 91 GLY A CA 1
ATOM 641 C C . GLY A 1 91 ? 17.625 6.640 -35.666 1.00 82.12 91 GLY A C 1
ATOM 642 O O . GLY A 1 91 ? 16.480 6.877 -35.326 1.00 82.12 91 GLY A O 1
ATOM 643 N N . LYS A 1 92 ? 18.115 5.393 -35.745 1.00 86.44 92 LYS A N 1
ATOM 644 C CA . LYS A 1 92 ? 17.308 4.197 -35.478 1.00 86.44 92 LYS A CA 1
ATOM 645 C C . LYS A 1 92 ? 17.465 3.705 -34.041 1.00 86.44 92 LYS A C 1
ATOM 647 O O . LYS A 1 92 ? 18.606 3.571 -33.583 1.00 86.44 92 LYS A O 1
ATOM 652 N N . TYR A 1 93 ? 16.351 3.408 -33.383 1.00 87.81 93 TYR A N 1
ATOM 653 C CA . TYR A 1 93 ? 16.264 2.806 -32.058 1.00 87.81 93 TYR A CA 1
ATOM 654 C C . TYR A 1 93 ? 16.641 1.326 -32.095 1.00 87.81 93 TYR A C 1
ATOM 656 O O . TYR A 1 93 ? 16.353 0.597 -33.046 1.00 87.81 93 TYR A O 1
ATOM 664 N N . ARG A 1 94 ? 17.356 0.901 -31.057 1.00 92.44 94 ARG A N 1
ATOM 665 C CA . ARG A 1 94 ? 17.951 -0.424 -30.902 1.00 92.44 94 ARG A CA 1
ATOM 666 C C . ARG A 1 94 ? 17.842 -0.859 -29.455 1.00 92.44 94 ARG A C 1
ATOM 668 O O . ARG A 1 94 ? 18.031 -0.029 -28.566 1.00 92.44 94 ARG A O 1
ATOM 675 N N . VAL A 1 95 ? 17.663 -2.158 -29.251 1.00 93.50 95 VAL A N 1
ATOM 676 C CA . VAL A 1 95 ? 17.756 -2.783 -27.928 1.00 93.50 95 VAL A CA 1
ATOM 677 C C . VAL A 1 95 ? 18.847 -3.845 -27.956 1.00 93.50 95 VAL A C 1
ATOM 679 O O . VAL A 1 95 ? 18.903 -4.650 -28.884 1.00 93.50 95 VAL A O 1
ATOM 682 N N . ASP A 1 96 ? 19.737 -3.811 -26.969 1.00 94.00 96 ASP A N 1
ATOM 683 C CA . ASP A 1 96 ? 20.766 -4.821 -26.703 1.00 94.00 96 ASP A CA 1
ATOM 684 C C . ASP A 1 96 ? 20.388 -5.576 -25.421 1.00 94.00 96 ASP A C 1
ATOM 686 O O . ASP A 1 96 ? 20.613 -5.032 -24.333 1.00 94.00 96 ASP A O 1
ATOM 690 N N . PRO A 1 97 ? 19.841 -6.801 -25.541 1.00 91.44 97 PRO A N 1
ATOM 691 C CA . PRO A 1 97 ? 19.410 -7.616 -24.403 1.00 91.44 97 PRO A CA 1
ATOM 692 C C . PRO A 1 97 ? 20.510 -7.995 -23.409 1.00 91.44 97 PRO A C 1
ATOM 694 O O . PRO A 1 97 ? 20.247 -8.547 -22.359 1.00 91.44 97 PRO A O 1
ATOM 697 N N . THR A 1 98 ? 21.788 -7.769 -23.736 1.00 89.12 98 THR A N 1
ATOM 698 C CA . THR A 1 98 ? 22.885 -8.134 -22.822 1.00 89.12 98 THR A CA 1
ATOM 699 C C . THR A 1 98 ? 23.350 -6.973 -21.942 1.00 89.12 98 THR A C 1
ATOM 701 O O . THR A 1 98 ? 24.422 -7.072 -21.346 1.00 89.12 98 THR A O 1
ATOM 704 N N . GLY A 1 99 ? 22.706 -5.805 -22.010 1.00 88.69 99 GLY A N 1
ATOM 705 C CA . GLY A 1 99 ? 23.135 -4.633 -21.239 1.00 88.69 99 GLY A CA 1
ATOM 706 C C . GLY A 1 99 ? 24.491 -4.024 -21.646 1.00 88.69 99 GLY A C 1
ATOM 707 O O . GLY A 1 99 ? 24.980 -3.111 -20.987 1.00 88.69 99 GLY A O 1
ATOM 708 N N . ALA A 1 100 ? 25.130 -4.467 -22.736 1.00 88.56 100 ALA A N 1
ATOM 709 C CA . ALA A 1 100 ? 26.511 -4.078 -23.057 1.00 88.56 100 ALA A CA 1
ATOM 710 C C . ALA A 1 100 ? 26.638 -2.715 -23.774 1.00 88.56 100 ALA A C 1
ATOM 712 O O . ALA A 1 100 ? 27.754 -2.264 -24.079 1.00 88.56 100 ALA A O 1
ATOM 713 N N . GLY A 1 101 ? 25.519 -2.049 -24.070 1.00 87.25 101 GLY A N 1
ATOM 714 C CA . GLY A 1 101 ? 25.479 -0.763 -24.770 1.00 87.25 101 GLY A CA 1
ATOM 715 C C . GLY A 1 101 ? 25.784 -0.879 -26.266 1.00 87.25 101 GLY A C 1
ATOM 716 O O . GLY A 1 101 ? 26.318 0.054 -26.886 1.00 87.25 101 GLY A O 1
ATOM 717 N N . ARG A 1 102 ? 25.517 -2.037 -26.882 1.00 89.12 102 ARG A N 1
ATOM 718 C CA . ARG A 1 102 ? 25.744 -2.237 -28.318 1.00 89.12 102 ARG A CA 1
ATOM 719 C C . ARG A 1 102 ? 24.622 -1.586 -29.122 1.00 89.12 102 ARG A C 1
ATOM 721 O O . ARG A 1 102 ? 23.447 -1.711 -28.836 1.00 89.12 102 ARG A O 1
ATOM 728 N N . THR A 1 103 ? 25.003 -0.893 -30.193 1.00 83.75 103 THR A N 1
ATOM 729 C CA . THR A 1 103 ? 24.054 -0.165 -31.062 1.00 83.75 103 THR A CA 1
ATOM 730 C C . THR A 1 103 ? 24.107 -0.603 -32.524 1.00 83.75 103 THR A C 1
ATOM 732 O O . THR A 1 103 ? 23.458 -0.017 -33.387 1.00 83.75 103 THR A O 1
ATOM 735 N N . LYS A 1 104 ? 24.941 -1.596 -32.852 1.00 86.12 104 LYS A N 1
ATOM 736 C CA . LYS A 1 104 ? 25.012 -2.181 -34.198 1.00 86.12 104 LYS A CA 1
ATOM 737 C C . LYS A 1 104 ? 24.047 -3.365 -34.249 1.00 86.12 104 LYS A C 1
ATOM 739 O O . LYS A 1 104 ? 24.124 -4.181 -33.348 1.00 86.12 104 LYS A O 1
ATOM 744 N N . ALA A 1 105 ? 23.250 -3.461 -35.315 1.00 84.81 105 ALA A N 1
ATOM 745 C CA . ALA A 1 105 ? 22.284 -4.524 -35.641 1.00 84.81 105 ALA A CA 1
ATOM 746 C C . ALA A 1 105 ? 22.916 -5.921 -35.818 1.00 84.81 105 ALA A C 1
ATOM 748 O O . ALA A 1 105 ? 22.925 -6.487 -36.908 1.00 84.81 105 ALA A O 1
ATOM 749 N N . LYS A 1 106 ? 23.598 -6.422 -34.798 1.00 82.94 106 LYS A N 1
ATOM 750 C CA . LYS A 1 106 ? 24.347 -7.675 -34.829 1.00 82.94 106 LYS A CA 1
ATOM 751 C C . LYS A 1 106 ? 24.500 -8.204 -33.414 1.00 82.94 106 LYS A C 1
ATOM 753 O O . LYS A 1 106 ? 24.403 -7.430 -32.467 1.00 82.94 106 LYS A O 1
ATOM 758 N N . ASN A 1 107 ? 24.834 -9.484 -33.285 1.00 83.06 107 ASN A N 1
ATOM 759 C CA . ASN A 1 107 ? 25.088 -10.131 -31.996 1.00 83.06 107 ASN A CA 1
ATOM 760 C C . ASN A 1 107 ? 23.894 -9.997 -31.028 1.00 83.06 107 ASN A C 1
ATOM 762 O O . ASN A 1 107 ? 24.089 -9.637 -29.874 1.00 83.06 107 ASN A O 1
ATOM 766 N N . GLY A 1 108 ? 22.669 -10.218 -31.518 1.00 83.88 108 GLY A N 1
ATOM 767 C CA . GLY A 1 108 ? 21.453 -10.171 -30.694 1.00 83.88 108 GLY A CA 1
ATOM 768 C C . GLY A 1 108 ? 20.824 -8.786 -30.511 1.00 83.88 108 GLY A C 1
ATOM 769 O O . GLY A 1 108 ? 19.737 -8.701 -29.961 1.00 83.88 108 GLY A O 1
ATOM 770 N N . VAL A 1 109 ? 21.445 -7.708 -31.010 1.00 91.25 109 VAL A N 1
ATOM 771 C CA . VAL A 1 109 ? 20.845 -6.362 -30.969 1.00 91.25 109 VAL A CA 1
ATOM 772 C C . VAL A 1 109 ? 19.671 -6.265 -31.944 1.00 91.25 109 VAL A C 1
ATOM 774 O O . VAL A 1 109 ? 19.852 -6.434 -33.156 1.00 91.25 109 VAL A O 1
ATOM 777 N N . ILE A 1 110 ? 18.498 -5.919 -31.423 1.00 92.50 110 ILE A N 1
ATOM 778 C CA . ILE A 1 110 ? 17.233 -5.838 -32.160 1.00 92.50 110 ILE A CA 1
ATOM 779 C C . ILE A 1 110 ? 17.053 -4.423 -32.741 1.00 92.50 110 ILE A C 1
ATOM 781 O O . ILE A 1 110 ? 17.424 -3.427 -32.115 1.00 92.50 110 ILE A O 1
ATOM 785 N N . ASP A 1 111 ? 16.540 -4.331 -33.973 1.00 91.88 111 ASP A N 1
ATOM 786 C CA . ASP A 1 111 ? 16.218 -3.073 -34.661 1.00 91.88 111 ASP A CA 1
ATOM 787 C C . ASP A 1 111 ? 14.752 -2.705 -34.491 1.00 91.88 111 ASP A C 1
ATOM 789 O O . ASP A 1 111 ? 13.890 -3.502 -34.849 1.00 91.88 111 ASP A O 1
ATOM 793 N N . PHE A 1 112 ? 14.483 -1.484 -34.042 1.00 89.00 112 PHE A N 1
ATOM 794 C CA . PHE A 1 112 ? 13.126 -0.942 -33.951 1.00 89.00 112 PHE A CA 1
ATOM 795 C C . PHE A 1 112 ? 12.897 0.222 -34.914 1.00 89.00 112 PHE A C 1
ATOM 797 O O . PHE A 1 112 ? 11.832 0.830 -34.928 1.00 89.00 112 PHE A O 1
ATOM 804 N N . GLY A 1 113 ? 13.872 0.542 -35.767 1.00 88.75 113 GLY A N 1
ATOM 805 C CA . GLY A 1 113 ? 13.699 1.614 -36.732 1.00 88.75 113 GLY A CA 1
ATOM 806 C C . GLY A 1 113 ? 13.473 2.954 -36.027 1.00 88.75 113 GLY A C 1
ATOM 807 O O . GLY A 1 113 ? 14.271 3.339 -35.179 1.00 88.75 113 GLY A O 1
ATOM 808 N N . ASP A 1 114 ? 12.420 3.676 -36.396 1.00 83.62 114 ASP A N 1
ATOM 809 C CA . ASP A 1 114 ? 12.075 4.963 -35.769 1.00 83.62 114 ASP A CA 1
ATOM 810 C C . ASP A 1 114 ? 11.080 4.804 -34.601 1.00 83.62 114 ASP A C 1
ATOM 812 O O . ASP A 1 114 ? 10.654 5.800 -34.022 1.00 83.62 114 ASP A O 1
ATOM 816 N N . ASP A 1 115 ? 10.725 3.566 -34.240 1.00 82.88 115 ASP A N 1
ATOM 817 C CA . ASP A 1 115 ? 9.745 3.260 -33.200 1.00 82.88 115 ASP A CA 1
ATOM 818 C C . ASP A 1 115 ? 10.412 3.183 -31.819 1.00 82.88 115 ASP A C 1
ATOM 820 O O . ASP A 1 115 ? 10.897 2.142 -31.361 1.00 82.88 115 ASP A O 1
ATOM 824 N N . ALA A 1 116 ? 10.476 4.339 -31.163 1.00 80.12 116 ALA A N 1
ATOM 825 C CA . ALA A 1 116 ? 11.033 4.463 -29.823 1.00 80.12 116 ALA A CA 1
ATOM 826 C C . ALA A 1 116 ? 10.224 3.687 -28.773 1.00 80.12 116 ALA A C 1
ATOM 828 O O . ALA A 1 116 ? 10.792 3.140 -27.827 1.00 80.12 116 ALA A O 1
ATOM 829 N N . GLU A 1 117 ? 8.906 3.627 -28.949 1.00 81.12 117 GLU A N 1
ATOM 830 C CA . GLU A 1 117 ? 7.979 3.018 -28.002 1.00 81.12 117 GLU A CA 1
ATOM 831 C C . GLU A 1 117 ? 8.090 1.489 -28.045 1.00 81.12 117 GLU A C 1
ATOM 833 O O . GLU A 1 117 ? 8.181 0.836 -27.006 1.00 81.12 117 GLU A O 1
ATOM 838 N N . ALA A 1 118 ? 8.180 0.898 -29.240 1.00 83.50 118 ALA A N 1
ATOM 839 C CA . ALA A 1 118 ? 8.452 -0.529 -29.395 1.00 83.50 118 ALA A CA 1
ATOM 840 C C . ALA A 1 118 ? 9.825 -0.926 -28.833 1.00 83.50 118 ALA A C 1
ATOM 842 O O . ALA A 1 118 ? 9.939 -1.988 -28.219 1.00 83.50 118 ALA A O 1
ATOM 843 N N . ALA A 1 119 ? 10.846 -0.073 -28.975 1.00 85.75 119 ALA A N 1
ATOM 844 C CA . ALA A 1 119 ? 12.153 -0.310 -28.363 1.00 85.75 119 ALA A CA 1
ATOM 845 C C . ALA A 1 119 ? 12.085 -0.288 -26.825 1.00 85.75 119 ALA A C 1
ATOM 847 O O . ALA A 1 119 ? 12.635 -1.176 -26.177 1.00 85.75 119 ALA A O 1
ATOM 848 N N . ALA A 1 120 ? 11.384 0.686 -26.236 1.00 86.69 120 ALA A N 1
ATOM 849 C CA . ALA A 1 120 ? 11.189 0.758 -24.788 1.00 86.69 120 ALA A CA 1
ATOM 850 C C . ALA A 1 120 ? 10.399 -0.452 -24.257 1.00 86.69 120 ALA A C 1
ATOM 852 O O . ALA A 1 120 ? 10.826 -1.090 -23.295 1.00 86.69 120 ALA A O 1
ATOM 853 N N . ARG A 1 121 ? 9.309 -0.845 -24.935 1.00 84.75 121 ARG A N 1
ATOM 854 C CA . ARG A 1 121 ? 8.528 -2.051 -24.598 1.00 84.75 121 ARG A CA 1
ATOM 855 C C . ARG A 1 121 ? 9.369 -3.320 -24.643 1.00 84.75 121 ARG A C 1
ATOM 857 O O . ARG A 1 121 ? 9.283 -4.141 -23.737 1.00 84.75 121 ARG A O 1
ATOM 864 N N . ALA A 1 122 ? 10.186 -3.483 -25.680 1.00 88.62 122 ALA A N 1
ATOM 865 C CA . ALA A 1 122 ? 11.048 -4.650 -25.802 1.00 88.62 122 ALA A CA 1
ATOM 866 C C . ALA A 1 122 ? 12.105 -4.705 -24.694 1.00 88.62 122 ALA A C 1
ATOM 868 O O . ALA A 1 122 ? 12.341 -5.777 -24.151 1.00 88.62 122 ALA A O 1
ATOM 869 N N . ALA A 1 123 ? 12.696 -3.564 -24.328 1.00 90.94 123 ALA A N 1
ATOM 870 C CA . ALA A 1 123 ? 13.652 -3.500 -23.228 1.00 90.94 123 ALA A CA 1
ATOM 871 C C . ALA A 1 123 ? 13.006 -3.805 -21.866 1.00 90.94 123 ALA A C 1
ATOM 873 O O . ALA A 1 123 ? 13.593 -4.498 -21.042 1.00 90.94 123 ALA A O 1
ATOM 874 N N . MET A 1 124 ? 11.778 -3.334 -21.646 1.00 89.88 124 MET A N 1
ATOM 875 C CA . MET A 1 124 ? 11.005 -3.663 -20.450 1.00 89.88 124 MET A CA 1
ATOM 876 C C . MET A 1 124 ? 10.674 -5.161 -20.371 1.00 89.88 124 MET A C 1
ATOM 878 O O . MET A 1 124 ? 10.871 -5.774 -19.325 1.00 89.88 124 MET A O 1
ATOM 882 N N . LEU A 1 125 ? 10.204 -5.763 -21.470 1.00 88.94 125 LEU A N 1
ATOM 883 C CA . LEU A 1 125 ? 9.921 -7.202 -21.532 1.00 88.94 125 LEU A CA 1
ATOM 884 C C . LEU A 1 125 ? 11.173 -8.045 -21.273 1.00 88.94 125 LEU A C 1
ATOM 886 O O . LEU A 1 125 ? 11.081 -9.075 -20.616 1.00 88.94 125 LEU A O 1
ATOM 890 N N . ASP A 1 126 ? 12.326 -7.608 -21.773 1.00 91.94 126 ASP A N 1
ATOM 891 C CA . ASP A 1 126 ? 13.613 -8.262 -21.542 1.00 91.94 126 ASP A CA 1
ATOM 892 C C . ASP A 1 126 ? 13.944 -8.326 -20.041 1.00 91.94 126 ASP A C 1
ATOM 894 O O . ASP A 1 126 ? 14.113 -9.412 -19.497 1.00 91.94 126 ASP A O 1
ATOM 898 N N . LEU A 1 127 ? 13.862 -7.195 -19.329 1.00 92.00 127 LEU A N 1
ATOM 899 C CA . LEU A 1 127 ? 14.084 -7.141 -17.876 1.00 92.00 127 LEU A CA 1
ATOM 900 C C . LEU A 1 127 ? 13.062 -7.973 -17.077 1.00 92.00 127 LEU A C 1
ATOM 902 O O . LEU A 1 127 ? 13.399 -8.605 -16.074 1.00 92.00 127 LEU A O 1
ATOM 906 N N . ILE A 1 128 ? 11.801 -7.999 -17.508 1.00 90.94 128 ILE A N 1
ATOM 907 C CA . ILE A 1 128 ? 10.763 -8.844 -16.897 1.00 90.94 128 ILE A CA 1
ATOM 908 C C . ILE A 1 128 ? 11.086 -10.335 -17.087 1.00 90.94 128 ILE A C 1
ATOM 910 O O . ILE A 1 128 ? 10.931 -11.134 -16.155 1.00 90.94 128 ILE A O 1
ATOM 914 N N . ASN A 1 129 ? 11.541 -10.720 -18.279 1.00 90.25 129 ASN A N 1
ATOM 915 C CA . ASN A 1 129 ? 11.920 -12.095 -18.598 1.00 90.25 129 ASN A CA 1
ATOM 916 C C . ASN A 1 129 ? 13.187 -12.529 -17.856 1.00 90.25 129 ASN A C 1
ATOM 918 O O . ASN A 1 129 ? 13.242 -13.663 -17.381 1.00 90.25 129 ASN A O 1
ATOM 922 N N . ASP A 1 130 ? 14.132 -11.611 -17.661 1.00 90.81 130 ASP A N 1
ATOM 923 C CA . ASP A 1 130 ? 15.304 -11.788 -16.797 1.00 90.81 130 ASP A CA 1
ATOM 924 C C . ASP A 1 130 ? 14.924 -11.948 -15.313 1.00 90.81 130 ASP A C 1
ATOM 926 O O . ASP A 1 130 ? 15.728 -12.380 -14.487 1.00 90.81 130 ASP A O 1
ATOM 930 N N . GLY A 1 131 ? 13.671 -11.652 -14.955 1.00 88.69 131 GLY A N 1
ATOM 931 C CA . GLY A 1 131 ? 13.157 -11.825 -13.604 1.00 88.69 131 GLY A CA 1
ATOM 932 C C . GLY A 1 131 ? 13.522 -10.667 -12.689 1.00 88.69 131 GLY A C 1
ATOM 933 O O . GLY A 1 131 ? 13.723 -10.872 -11.499 1.00 88.69 131 GLY A O 1
ATOM 934 N N . VAL A 1 132 ? 13.602 -9.447 -13.210 1.00 92.25 132 VAL A N 1
ATOM 935 C CA . VAL A 1 132 ? 13.887 -8.271 -12.379 1.00 92.25 132 VAL A CA 1
ATOM 936 C C . VAL A 1 132 ? 12.755 -7.963 -11.393 1.00 92.25 132 VAL A C 1
ATOM 938 O O . VAL A 1 132 ? 13.009 -7.393 -10.341 1.00 92.25 132 VAL A O 1
ATOM 941 N N . ILE A 1 133 ? 11.520 -8.396 -11.663 1.00 91.94 133 ILE A N 1
ATOM 942 C CA . ILE A 1 133 ? 10.422 -8.309 -10.689 1.00 91.94 133 ILE A CA 1
ATOM 943 C C . ILE A 1 133 ? 10.363 -9.605 -9.873 1.00 91.94 133 ILE A C 1
ATOM 945 O O . ILE A 1 133 ? 10.101 -10.685 -10.408 1.00 91.94 133 ILE A O 1
ATOM 949 N N . GLN A 1 134 ? 10.594 -9.480 -8.572 1.00 90.88 134 GLN A N 1
ATOM 950 C CA . GLN A 1 134 ? 10.638 -10.554 -7.583 1.00 90.88 134 GLN A CA 1
ATOM 951 C C . GLN A 1 134 ? 9.492 -10.418 -6.567 1.00 90.88 134 GLN A C 1
ATOM 953 O O . GLN A 1 134 ? 8.714 -9.466 -6.595 1.00 90.88 134 GLN A O 1
ATOM 958 N N . GLY A 1 135 ? 9.336 -11.415 -5.692 1.00 87.75 135 GLY A N 1
ATOM 959 C CA . GLY A 1 135 ? 8.281 -11.435 -4.664 1.00 87.75 135 GLY A CA 1
ATOM 960 C C . GLY A 1 135 ? 6.877 -11.778 -5.179 1.00 87.75 135 GLY A C 1
ATOM 961 O O . GLY A 1 135 ? 5.954 -11.950 -4.386 1.00 87.75 135 GLY A O 1
ATOM 962 N N . LEU A 1 136 ? 6.712 -11.942 -6.493 1.00 89.88 136 LEU A N 1
ATOM 963 C CA . LEU A 1 136 ? 5.451 -12.347 -7.107 1.00 89.88 136 LEU A CA 1
ATOM 964 C C . LEU A 1 136 ? 5.165 -13.834 -6.890 1.00 89.88 136 LEU A C 1
ATOM 966 O O . LEU A 1 136 ? 6.070 -14.669 -6.801 1.00 89.88 136 LEU A O 1
ATOM 970 N N . LYS A 1 137 ? 3.881 -14.210 -6.906 1.00 90.31 137 LYS A N 1
ATOM 971 C CA . LYS A 1 137 ? 3.514 -15.627 -6.987 1.00 90.31 137 LYS A CA 1
ATOM 972 C C . LYS A 1 137 ? 4.038 -16.220 -8.293 1.00 90.31 137 LYS A C 1
ATOM 974 O O . LYS A 1 137 ? 3.961 -15.602 -9.352 1.00 90.31 137 LYS A O 1
ATOM 979 N N . ALA A 1 138 ? 4.445 -17.489 -8.253 1.00 91.06 138 ALA A N 1
ATOM 980 C CA . ALA A 1 138 ? 4.950 -18.189 -9.436 1.00 91.06 138 ALA A CA 1
ATOM 981 C C . ALA A 1 138 ? 3.953 -18.213 -10.614 1.00 91.06 138 ALA A C 1
ATOM 983 O O . ALA A 1 138 ? 4.365 -18.314 -11.766 1.00 91.06 138 ALA A O 1
ATOM 984 N N . GLY A 1 139 ? 2.641 -18.169 -10.348 1.00 90.44 139 GLY A N 1
ATOM 985 C CA . GLY A 1 139 ? 1.611 -18.047 -11.391 1.00 90.44 139 GLY A CA 1
ATOM 986 C C . GLY A 1 139 ? 1.615 -16.673 -12.062 1.00 90.44 139 GLY A C 1
ATOM 987 O O . GLY A 1 139 ? 1.624 -16.588 -13.285 1.00 90.44 139 GLY A O 1
ATOM 988 N N . THR A 1 140 ? 1.694 -15.620 -11.257 1.00 92.12 140 THR A N 1
ATOM 989 C CA . THR A 1 140 ? 1.758 -14.213 -11.669 1.00 92.12 140 THR A CA 1
ATOM 990 C C . THR A 1 140 ? 3.013 -13.934 -12.483 1.00 92.12 140 THR A C 1
ATOM 992 O O . THR A 1 140 ? 2.925 -13.388 -13.579 1.00 92.12 140 THR A O 1
ATOM 995 N N . GLN A 1 141 ? 4.168 -14.418 -12.019 1.00 90.38 141 GLN A N 1
ATOM 996 C CA . GLN A 1 141 ? 5.427 -14.303 -12.753 1.00 90.38 141 GLN A CA 1
ATOM 997 C C . GLN A 1 141 ? 5.344 -14.982 -14.128 1.00 90.38 141 GLN A C 1
ATOM 999 O O . GLN A 1 141 ? 5.704 -14.380 -15.138 1.00 90.38 141 GLN A O 1
ATOM 1004 N N . ARG A 1 142 ? 4.776 -16.196 -14.194 1.00 91.06 142 ARG A N 1
ATOM 1005 C CA . ARG A 1 142 ? 4.554 -16.901 -15.466 1.00 91.06 142 ARG A CA 1
ATOM 1006 C C . ARG A 1 142 ? 3.623 -16.144 -16.410 1.00 91.06 142 ARG A C 1
ATOM 1008 O O . ARG A 1 142 ? 3.869 -16.161 -17.609 1.00 91.06 142 ARG A O 1
ATOM 1015 N N . LEU A 1 143 ? 2.566 -15.504 -15.906 1.00 91.19 143 LEU A N 1
ATOM 1016 C CA . LEU A 1 143 ? 1.636 -14.739 -16.744 1.00 91.19 143 LEU A CA 1
ATOM 1017 C C . LEU A 1 143 ? 2.335 -13.549 -17.408 1.00 91.19 143 LEU A C 1
ATOM 1019 O O . LEU A 1 143 ? 2.246 -13.393 -18.624 1.00 91.19 143 LEU A O 1
ATOM 1023 N N . ILE A 1 144 ? 3.091 -12.769 -16.636 1.00 88.81 144 ILE A N 1
ATOM 1024 C CA . ILE A 1 144 ? 3.753 -11.555 -17.135 1.00 88.81 144 ILE A CA 1
ATOM 1025 C C . ILE A 1 144 ? 4.878 -11.907 -18.120 1.00 88.81 144 ILE A C 1
ATOM 1027 O O . ILE A 1 144 ? 5.050 -11.214 -19.118 1.00 88.81 144 ILE A O 1
ATOM 1031 N N . GLN A 1 145 ? 5.580 -13.024 -17.908 1.00 88.00 145 GLN A N 1
ATOM 1032 C CA . GLN A 1 145 ? 6.640 -13.504 -18.808 1.00 88.00 145 GLN A CA 1
ATOM 1033 C C . GLN A 1 145 ? 6.113 -14.191 -20.086 1.00 88.00 145 GLN A C 1
ATOM 1035 O O . GLN A 1 145 ? 6.827 -14.305 -21.079 1.00 88.00 145 GLN A O 1
ATOM 1040 N N . ALA A 1 146 ? 4.866 -14.677 -20.101 1.00 84.06 146 ALA A N 1
ATOM 1041 C CA . ALA A 1 146 ? 4.357 -15.508 -21.199 1.00 84.06 146 ALA A CA 1
ATOM 1042 C C . ALA A 1 146 ? 3.885 -14.731 -22.444 1.00 84.06 146 ALA A C 1
ATOM 1044 O O . ALA A 1 146 ? 3.613 -15.349 -23.477 1.00 84.06 146 ALA A O 1
ATOM 1045 N N . GLY A 1 147 ? 3.714 -13.407 -22.372 1.00 69.75 147 GLY A N 1
ATOM 1046 C CA . GLY A 1 147 ? 3.079 -12.623 -23.437 1.00 69.75 147 GLY A CA 1
ATOM 1047 C C . GLY A 1 147 ? 3.966 -11.570 -24.086 1.00 69.75 147 GLY A C 1
ATOM 1048 O O . GLY A 1 147 ? 4.843 -10.993 -23.463 1.00 69.75 147 GLY A O 1
ATOM 1049 N N . LYS A 1 148 ? 3.669 -11.282 -25.358 1.00 72.69 148 LYS A N 1
ATOM 1050 C CA . LYS A 1 148 ? 4.216 -10.120 -26.082 1.00 72.69 148 LYS A CA 1
ATOM 1051 C C . LYS A 1 148 ? 3.437 -8.831 -25.800 1.00 72.69 148 LYS A C 1
ATOM 1053 O O . LYS A 1 148 ? 3.978 -7.747 -25.970 1.00 72.69 148 LYS A O 1
ATOM 1058 N N . ASP A 1 149 ? 2.169 -8.972 -25.414 1.00 83.75 149 ASP A N 1
ATOM 1059 C CA . ASP A 1 149 ? 1.293 -7.877 -25.006 1.00 83.75 149 ASP A CA 1
ATOM 1060 C C . ASP A 1 149 ? 1.352 -7.748 -23.483 1.00 83.75 149 ASP A C 1
ATOM 1062 O O . ASP A 1 149 ? 0.778 -8.564 -22.755 1.00 83.75 149 ASP A O 1
ATOM 1066 N N . LEU A 1 150 ? 2.119 -6.764 -23.018 1.00 81.25 150 LEU A N 1
ATOM 1067 C CA . LEU A 1 150 ? 2.359 -6.554 -21.598 1.00 81.25 150 LEU A CA 1
ATOM 1068 C C . LEU A 1 150 ? 1.100 -6.093 -20.863 1.00 81.25 150 LEU A C 1
ATOM 1070 O O . LEU A 1 150 ? 0.867 -6.546 -19.746 1.00 81.25 150 LEU A O 1
ATOM 1074 N N . ASP A 1 151 ? 0.278 -5.247 -21.484 1.00 83.31 151 ASP A N 1
ATOM 1075 C CA . ASP A 1 151 ? -0.934 -4.719 -20.856 1.00 83.31 151 ASP A CA 1
ATOM 1076 C C . ASP A 1 151 ? -1.938 -5.851 -20.614 1.00 83.31 151 ASP A C 1
ATOM 1078 O O . ASP A 1 151 ? -2.473 -6.001 -19.511 1.00 83.31 151 ASP A O 1
ATOM 1082 N N . LEU A 1 152 ? -2.123 -6.726 -21.609 1.00 87.56 152 LEU A N 1
ATOM 1083 C CA . LEU A 1 152 ? -2.983 -7.899 -21.470 1.00 87.56 152 LEU A CA 1
ATOM 1084 C C . LEU A 1 152 ? -2.478 -8.864 -20.389 1.00 87.56 152 LEU A C 1
ATOM 1086 O O . LEU A 1 152 ? -3.282 -9.433 -19.646 1.00 87.56 152 LEU A O 1
ATOM 1090 N N . GLN A 1 153 ? -1.165 -9.098 -20.307 1.00 88.75 153 GLN A N 1
ATOM 1091 C CA . GLN A 1 153 ? -0.617 -10.002 -19.292 1.00 88.75 153 GLN A CA 1
ATOM 1092 C C . GLN A 1 153 ? -0.638 -9.400 -17.895 1.00 88.75 153 GLN A C 1
ATOM 1094 O O . GLN A 1 153 ? -0.913 -10.122 -16.939 1.00 88.75 153 GLN A O 1
ATOM 1099 N N . LEU A 1 154 ? -0.405 -8.094 -17.773 1.00 88.38 154 LEU A N 1
ATOM 1100 C CA . LEU A 1 154 ? -0.552 -7.385 -16.514 1.00 88.38 154 LEU A CA 1
ATOM 1101 C C . LEU A 1 154 ? -1.992 -7.482 -16.016 1.00 88.38 154 LEU A C 1
ATOM 1103 O O . LEU A 1 154 ? -2.200 -7.832 -14.859 1.00 88.38 154 LEU A O 1
ATOM 1107 N N . GLN A 1 155 ? -2.983 -7.267 -16.886 1.00 89.88 155 GLN A N 1
ATOM 1108 C CA . GLN A 1 155 ? -4.387 -7.422 -16.510 1.00 89.88 155 GLN A CA 1
ATOM 1109 C C . GLN A 1 155 ? -4.685 -8.845 -16.020 1.00 89.88 155 GLN A C 1
ATOM 1111 O O . GLN A 1 155 ? -5.254 -9.020 -14.947 1.00 89.88 155 GLN A O 1
ATOM 1116 N N . LYS A 1 156 ? -4.234 -9.875 -16.748 1.00 92.12 156 LYS A N 1
ATOM 1117 C CA . LYS A 1 156 ? -4.402 -11.277 -16.321 1.00 92.12 156 LYS A CA 1
ATOM 1118 C C . LYS A 1 156 ? -3.718 -11.572 -14.991 1.00 92.12 156 LYS A C 1
ATOM 1120 O O . LYS A 1 156 ? -4.256 -12.325 -14.184 1.00 92.12 156 LYS A O 1
ATOM 1125 N N . ALA A 1 157 ? -2.530 -11.016 -14.775 1.00 91.31 157 ALA A N 1
ATOM 1126 C CA . ALA A 1 157 ? -1.780 -11.167 -13.538 1.00 91.31 157 ALA A CA 1
ATOM 1127 C C . ALA A 1 157 ? -2.505 -10.496 -12.361 1.00 91.31 157 ALA A C 1
ATOM 1129 O O . ALA A 1 157 ? -2.629 -11.110 -11.304 1.00 91.31 157 ALA A O 1
ATOM 1130 N N . LEU A 1 158 ? -3.062 -9.298 -12.564 1.00 90.81 158 LEU A N 1
ATOM 1131 C CA . LEU A 1 158 ? -3.897 -8.605 -11.581 1.00 90.81 158 LEU A CA 1
ATOM 1132 C C . LEU A 1 158 ? -5.175 -9.391 -11.270 1.00 90.81 158 LEU A C 1
ATOM 1134 O O . LEU A 1 158 ? -5.497 -9.599 -10.102 1.00 90.81 158 LEU A O 1
ATOM 1138 N N . ASP A 1 159 ? -5.869 -9.894 -12.292 1.00 92.12 159 ASP A N 1
ATOM 1139 C CA . ASP A 1 159 ? -7.072 -10.711 -12.116 1.00 92.12 159 ASP A CA 1
ATOM 1140 C C . ASP A 1 159 ? -6.758 -12.005 -11.350 1.00 92.12 159 ASP A C 1
ATOM 1142 O O . ASP A 1 159 ? -7.510 -12.400 -10.455 1.00 92.12 159 ASP A O 1
ATOM 1146 N N . PHE A 1 160 ? -5.621 -12.639 -11.646 1.00 93.94 160 PHE A N 1
ATOM 1147 C CA . PHE A 1 160 ? -5.141 -13.825 -10.942 1.00 93.94 160 PHE A CA 1
ATOM 1148 C C . PHE A 1 160 ? -4.802 -13.530 -9.473 1.00 93.94 160 PHE A C 1
ATOM 1150 O O . PHE A 1 160 ? -5.276 -14.243 -8.586 1.00 93.94 160 PHE A O 1
ATOM 1157 N N . GLU A 1 161 ? -4.047 -12.463 -9.191 1.00 89.69 161 GLU A N 1
ATOM 1158 C CA . GLU A 1 161 ? -3.722 -12.032 -7.822 1.00 89.69 161 GLU A CA 1
ATOM 1159 C C . GLU A 1 161 ? -4.976 -11.647 -7.028 1.00 89.69 161 GLU A C 1
ATOM 1161 O O . GLU A 1 161 ? -5.108 -12.011 -5.855 1.00 89.69 161 GLU A O 1
ATOM 1166 N N . SER A 1 162 ? -5.960 -11.015 -7.680 1.00 90.00 162 SER A N 1
ATOM 1167 C CA . SER A 1 162 ? -7.210 -10.582 -7.044 1.00 90.00 162 SER A CA 1
ATOM 1168 C C . SER A 1 162 ? -7.965 -11.729 -6.367 1.00 90.00 162 SER A C 1
ATOM 1170 O O . SER A 1 162 ? -8.686 -11.505 -5.395 1.00 90.00 162 SER A O 1
ATOM 1172 N N . VAL A 1 163 ? -7.836 -12.966 -6.863 1.00 93.31 163 VAL A N 1
ATOM 1173 C CA . VAL A 1 163 ? -8.463 -14.146 -6.249 1.00 93.31 163 VAL A CA 1
ATOM 1174 C C . VAL A 1 163 ? -7.870 -14.395 -4.865 1.00 93.31 163 VAL A C 1
ATOM 1176 O O . VAL A 1 163 ? -8.604 -14.652 -3.910 1.00 93.31 163 VAL A O 1
ATOM 1179 N N . PHE A 1 164 ? -6.551 -14.278 -4.734 1.00 90.38 164 PHE A N 1
ATOM 1180 C CA . PHE A 1 164 ? -5.849 -14.505 -3.474 1.00 90.38 164 PHE A CA 1
ATOM 1181 C C . PHE A 1 164 ? -6.032 -13.345 -2.504 1.00 90.38 164 PHE A C 1
ATOM 1183 O O . PHE A 1 164 ? -6.219 -13.594 -1.316 1.00 90.38 164 PHE A O 1
ATOM 1190 N N . THR A 1 165 ? -6.052 -12.104 -2.994 1.00 88.12 165 THR A N 1
ATOM 1191 C CA . THR A 1 165 ? -6.397 -10.935 -2.172 1.00 88.12 165 THR A CA 1
ATOM 1192 C C . THR A 1 165 ? -7.805 -11.074 -1.597 1.00 88.12 165 THR A C 1
ATOM 1194 O O . THR A 1 165 ? -7.992 -10.933 -0.391 1.00 88.12 165 THR A O 1
ATOM 1197 N N . ARG A 1 166 ? -8.788 -11.455 -2.426 1.00 88.56 166 ARG A N 1
ATOM 1198 C CA . ARG A 1 166 ? -10.161 -11.717 -1.966 1.00 88.56 166 ARG A CA 1
ATOM 1199 C C . ARG A 1 166 ? -10.217 -12.856 -0.953 1.00 88.56 166 ARG A C 1
ATOM 1201 O O . ARG A 1 166 ? -10.850 -12.710 0.086 1.00 88.56 166 ARG A O 1
ATOM 1208 N N . LEU A 1 167 ? -9.522 -13.967 -1.209 1.00 90.31 167 LEU A N 1
ATOM 1209 C CA . LEU A 1 167 ? -9.457 -15.088 -0.269 1.00 90.31 167 LEU A CA 1
ATOM 1210 C C . LEU A 1 167 ? -8.820 -14.687 1.071 1.00 90.31 167 LEU A C 1
ATOM 1212 O O . LEU A 1 167 ? -9.306 -15.120 2.117 1.00 90.31 167 LEU A O 1
ATOM 1216 N N . LYS A 1 168 ? -7.764 -13.861 1.056 1.00 86.25 168 LYS A N 1
ATOM 1217 C CA . LYS A 1 168 ? -7.164 -13.306 2.277 1.00 86.25 168 LYS A CA 1
ATOM 1218 C C . LYS A 1 168 ? -8.184 -12.458 3.030 1.00 86.25 168 LYS A C 1
ATOM 1220 O O . LYS A 1 168 ? -8.340 -12.680 4.217 1.00 86.25 168 LYS A O 1
ATOM 1225 N N . GLY A 1 169 ? -8.962 -11.618 2.347 1.00 87.38 169 GLY A N 1
ATOM 1226 C CA . GLY A 1 169 ? -10.037 -10.836 2.970 1.00 87.38 169 GLY A CA 1
ATOM 1227 C C . GLY A 1 169 ? -11.063 -11.667 3.751 1.00 87.38 169 GLY A C 1
ATOM 1228 O O . GLY A 1 169 ? -11.589 -11.192 4.749 1.00 87.38 169 GLY A O 1
ATOM 1229 N N . TYR A 1 170 ? -11.310 -12.919 3.354 1.00 86.12 170 TYR A N 1
ATOM 1230 C CA . TYR A 1 170 ? -12.171 -13.832 4.118 1.00 86.12 170 TYR A CA 1
ATOM 1231 C C . TYR A 1 170 ? -11.455 -14.554 5.266 1.00 86.12 170 TYR A C 1
ATOM 1233 O O . TYR A 1 170 ? -12.090 -14.886 6.262 1.00 86.12 170 TYR A O 1
ATOM 1241 N N . ARG A 1 171 ? -10.161 -14.862 5.121 1.00 86.75 171 ARG A N 1
ATOM 1242 C CA . ARG A 1 171 ? -9.395 -15.649 6.109 1.00 86.75 171 ARG A CA 1
ATOM 1243 C C . ARG A 1 171 ? -8.730 -14.796 7.184 1.00 86.75 171 ARG A C 1
ATOM 1245 O O . ARG A 1 171 ? -8.569 -15.250 8.308 1.00 86.75 171 ARG A O 1
ATOM 1252 N N . ASP A 1 172 ? -8.313 -13.605 6.799 1.00 86.56 172 ASP A N 1
ATOM 1253 C CA . ASP A 1 172 ? -7.573 -12.630 7.585 1.00 86.56 172 ASP A CA 1
ATOM 1254 C C . ASP A 1 172 ? -7.996 -11.218 7.130 1.00 86.56 172 ASP A C 1
ATOM 1256 O O . ASP A 1 172 ? -7.282 -10.550 6.373 1.00 86.56 172 ASP A O 1
ATOM 1260 N N . PRO A 1 173 ? -9.210 -10.779 7.513 1.00 82.81 173 PRO A N 1
ATOM 1261 C CA . PRO A 1 173 ? -9.754 -9.493 7.086 1.00 82.81 173 PRO A CA 1
ATOM 1262 C C . PRO A 1 173 ? -8.932 -8.313 7.603 1.00 82.81 173 PRO A C 1
ATOM 1264 O O . PRO A 1 173 ? -8.817 -7.312 6.899 1.00 82.81 173 PRO A O 1
ATOM 1267 N N . VAL A 1 174 ? -8.333 -8.439 8.794 1.00 85.56 174 VAL A N 1
ATOM 1268 C CA . VAL A 1 174 ? -7.458 -7.408 9.366 1.00 85.56 174 VAL A CA 1
ATOM 1269 C C . VAL A 1 174 ? -6.197 -7.288 8.519 1.00 85.56 174 VAL A C 1
ATOM 1271 O O . VAL A 1 174 ? -5.906 -6.209 8.013 1.00 85.56 174 VAL A O 1
ATOM 1274 N N . GLY A 1 175 ? -5.484 -8.391 8.277 1.00 82.25 175 GLY A N 1
ATOM 1275 C CA . GLY A 1 175 ? -4.283 -8.363 7.447 1.00 82.25 175 GLY A CA 1
ATOM 1276 C C . GLY A 1 175 ? -4.558 -7.923 6.008 1.00 82.25 175 GLY A C 1
ATOM 1277 O O . GLY A 1 175 ? -3.725 -7.255 5.410 1.00 82.25 175 GLY A O 1
ATOM 1278 N N . ALA A 1 176 ? -5.717 -8.252 5.432 1.00 85.31 176 ALA A N 1
ATOM 1279 C CA . ALA A 1 176 ? -6.094 -7.772 4.099 1.00 85.31 176 ALA A CA 1
ATOM 1280 C C . ALA A 1 176 ? -6.384 -6.259 4.059 1.00 85.31 176 ALA A C 1
ATOM 1282 O O . ALA A 1 176 ? -6.027 -5.594 3.083 1.00 85.31 176 ALA A O 1
ATOM 1283 N N . ALA A 1 177 ? -7.025 -5.715 5.099 1.00 81.62 177 ALA A N 1
ATOM 1284 C CA . ALA A 1 177 ? -7.260 -4.278 5.223 1.00 81.62 177 ALA A CA 1
ATOM 1285 C C . ALA A 1 177 ? -5.934 -3.519 5.388 1.00 81.62 177 ALA A C 1
ATOM 1287 O O . ALA A 1 177 ? -5.703 -2.537 4.686 1.00 81.62 177 ALA A O 1
ATOM 1288 N N . LEU A 1 178 ? -5.030 -4.039 6.224 1.00 84.31 178 LEU A N 1
ATOM 1289 C CA . LEU A 1 178 ? -3.695 -3.472 6.423 1.00 84.31 178 LEU A CA 1
ATOM 1290 C C . LEU A 1 178 ? -2.842 -3.514 5.151 1.00 84.31 178 LEU A C 1
ATOM 1292 O O . LEU A 1 178 ? -2.280 -2.492 4.783 1.00 84.31 178 LEU A O 1
ATOM 1296 N N . ASP A 1 179 ? -2.814 -4.631 4.414 1.00 84.38 179 ASP A N 1
ATOM 1297 C CA . ASP A 1 179 ? -2.098 -4.702 3.128 1.00 84.38 179 ASP A CA 1
ATOM 1298 C C . ASP A 1 179 ? -2.591 -3.639 2.129 1.00 84.38 179 ASP A C 1
ATOM 1300 O O . ASP A 1 179 ? -1.822 -3.139 1.305 1.00 84.38 179 ASP A O 1
ATOM 1304 N N . THR A 1 180 ? -3.895 -3.349 2.141 1.00 85.50 180 THR A N 1
ATOM 1305 C CA . THR A 1 180 ? -4.505 -2.356 1.247 1.00 85.50 180 THR A CA 1
ATOM 1306 C C . THR A 1 180 ? -4.063 -0.951 1.641 1.00 85.50 180 THR A C 1
ATOM 1308 O O . THR A 1 180 ? -3.601 -0.199 0.782 1.00 85.50 180 THR A O 1
ATOM 1311 N N . LEU A 1 181 ? -4.131 -0.645 2.938 1.00 84.81 181 LEU A N 1
ATOM 1312 C CA . LEU A 1 181 ? -3.677 0.619 3.508 1.00 84.81 181 LEU A CA 1
ATOM 1313 C C . LEU A 1 181 ? -2.182 0.851 3.245 1.00 84.81 181 LEU A C 1
ATOM 1315 O O . LEU A 1 181 ? -1.787 1.898 2.739 1.00 84.81 181 LEU A O 1
ATOM 1319 N N . ASP A 1 182 ? -1.342 -0.149 3.505 1.00 85.50 182 ASP A N 1
ATOM 1320 C CA . ASP A 1 182 ? 0.107 -0.052 3.327 1.00 85.50 182 ASP A CA 1
ATOM 1321 C C . ASP A 1 182 ? 0.480 0.283 1.877 1.00 85.50 182 ASP A C 1
ATOM 1323 O O . ASP A 1 182 ? 1.355 1.115 1.631 1.00 85.50 182 ASP A O 1
ATOM 1327 N N . LYS A 1 183 ? -0.205 -0.320 0.895 1.00 83.56 183 LYS A N 1
ATOM 1328 C CA . LYS A 1 183 ? 0.012 -0.018 -0.530 1.00 83.56 183 LYS A CA 1
ATOM 1329 C C . LYS A 1 183 ? -0.338 1.425 -0.874 1.00 83.56 183 LYS A C 1
ATOM 1331 O O . LYS A 1 183 ? 0.388 2.066 -1.637 1.00 83.56 183 LYS A O 1
ATOM 1336 N N . GLU A 1 184 ? -1.437 1.936 -0.331 1.00 84.88 184 GLU A N 1
ATOM 1337 C CA . GLU A 1 184 ? -1.848 3.321 -0.535 1.00 84.88 184 GLU A CA 1
ATOM 1338 C C . GLU A 1 184 ? -0.823 4.295 0.056 1.00 84.88 184 GLU A C 1
ATOM 1340 O O . GLU A 1 184 ? -0.343 5.186 -0.649 1.00 84.88 184 GLU A O 1
ATOM 1345 N N . PHE A 1 185 ? -0.387 4.069 1.295 1.00 86.69 185 PHE A N 1
ATOM 1346 C CA . PHE A 1 185 ? 0.576 4.949 1.958 1.00 86.69 185 PHE A CA 1
ATOM 1347 C C . PHE A 1 185 ? 1.989 4.847 1.392 1.00 86.69 185 PHE A C 1
ATOM 1349 O O . PHE A 1 185 ? 2.687 5.859 1.336 1.00 86.69 185 PHE A O 1
ATOM 1356 N N . MET A 1 186 ? 2.418 3.685 0.892 1.00 83.69 186 MET A N 1
ATOM 1357 C CA . MET A 1 186 ? 3.671 3.581 0.135 1.00 83.69 186 MET A CA 1
ATOM 1358 C C . MET A 1 186 ? 3.626 4.435 -1.136 1.00 83.69 186 MET A C 1
ATOM 1360 O O . MET A 1 186 ? 4.580 5.162 -1.429 1.00 83.69 186 MET A O 1
ATOM 1364 N N . ARG A 1 187 ? 2.498 4.418 -1.857 1.00 81.88 187 ARG A N 1
ATOM 1365 C CA . ARG A 1 187 ? 2.294 5.281 -3.027 1.00 81.88 187 ARG A CA 1
ATOM 1366 C C . ARG A 1 187 ? 2.292 6.761 -2.640 1.00 81.88 187 ARG A C 1
ATOM 1368 O O . ARG A 1 187 ? 2.943 7.555 -3.316 1.00 81.88 187 ARG A O 1
ATOM 1375 N N . LEU A 1 188 ? 1.605 7.138 -1.561 1.00 84.06 188 LEU A N 1
ATOM 1376 C CA . LEU A 1 188 ? 1.595 8.518 -1.063 1.00 84.06 188 LEU A CA 1
ATOM 1377 C C . LEU A 1 188 ? 2.993 8.977 -0.642 1.00 84.06 188 LEU A C 1
ATOM 1379 O O . LEU A 1 188 ? 3.421 10.057 -1.035 1.00 84.06 188 LEU A O 1
ATOM 1383 N N . LYS A 1 189 ? 3.749 8.136 0.069 1.00 82.81 189 LYS A N 1
ATOM 1384 C CA . LYS A 1 189 ? 5.131 8.423 0.471 1.00 82.81 189 LYS A CA 1
ATOM 1385 C C . LYS A 1 189 ? 6.028 8.699 -0.736 1.00 82.81 189 LYS A C 1
ATOM 1387 O O . LYS A 1 189 ? 6.840 9.620 -0.689 1.00 82.81 189 LYS A O 1
ATOM 1392 N N . LYS A 1 190 ? 5.863 7.943 -1.828 1.00 81.00 190 LYS A N 1
ATOM 1393 C CA . LYS A 1 190 ? 6.578 8.196 -3.088 1.00 81.00 190 LYS A CA 1
ATOM 1394 C C . LYS A 1 190 ? 6.218 9.567 -3.671 1.00 81.00 190 LYS A C 1
ATOM 1396 O O . LYS A 1 190 ? 7.120 10.338 -3.980 1.00 81.00 190 LYS A O 1
ATOM 1401 N N . ILE A 1 191 ? 4.927 9.900 -3.732 1.00 83.62 191 ILE A N 1
ATOM 1402 C CA . ILE A 1 191 ? 4.445 11.208 -4.213 1.00 83.62 191 ILE A CA 1
ATOM 1403 C C . ILE A 1 191 ? 4.992 12.355 -3.349 1.00 83.62 191 ILE A C 1
ATOM 1405 O O . ILE A 1 191 ? 5.407 13.380 -3.881 1.00 83.62 191 ILE A O 1
ATOM 1409 N N . PHE A 1 192 ? 5.051 12.187 -2.026 1.00 87.69 192 PHE A N 1
ATOM 1410 C CA . PHE A 1 192 ? 5.645 13.173 -1.114 1.00 87.69 192 PHE A CA 1
ATOM 1411 C C . PHE A 1 192 ? 7.141 13.364 -1.391 1.00 87.69 192 PHE A C 1
ATOM 1413 O O . PHE A 1 192 ? 7.637 14.490 -1.374 1.00 87.69 192 PHE A O 1
ATOM 1420 N N . GLY A 1 193 ? 7.857 12.281 -1.702 1.00 81.31 193 GLY A N 1
ATOM 1421 C CA . GLY A 1 193 ? 9.252 12.338 -2.141 1.00 81.31 193 GLY A CA 1
ATOM 1422 C C . GLY A 1 193 ? 9.418 13.123 -3.439 1.00 81.31 193 GLY A C 1
ATOM 1423 O O . GLY A 1 193 ? 10.256 14.019 -3.509 1.00 81.31 193 GLY A O 1
ATOM 1424 N N . GLU A 1 194 ? 8.580 12.837 -4.436 1.00 80.75 194 GLU A N 1
ATOM 1425 C CA . GLU A 1 194 ? 8.558 13.535 -5.729 1.00 80.75 194 GLU A CA 1
ATOM 1426 C C . GLU A 1 194 ? 8.208 15.026 -5.584 1.00 80.75 194 GLU A C 1
ATOM 1428 O O . GLU A 1 194 ? 8.768 15.866 -6.290 1.00 80.75 194 GLU A O 1
ATOM 1433 N N . ALA A 1 195 ? 7.330 15.368 -4.639 1.00 83.50 195 ALA A N 1
ATOM 1434 C CA . ALA A 1 195 ? 6.949 16.743 -4.325 1.00 83.50 195 ALA A CA 1
ATOM 1435 C C . ALA A 1 195 ? 8.005 17.506 -3.502 1.00 83.50 195 ALA A C 1
ATOM 1437 O O . ALA A 1 195 ? 7.879 18.717 -3.326 1.00 83.50 195 ALA A O 1
ATOM 1438 N N . GLY A 1 196 ? 9.041 16.825 -2.996 1.00 85.50 196 GLY A N 1
ATOM 1439 C CA . GLY A 1 196 ? 10.034 17.427 -2.106 1.00 85.50 196 GLY A CA 1
ATOM 1440 C C . GLY A 1 196 ? 9.458 17.820 -0.744 1.00 85.50 196 GLY A C 1
ATOM 1441 O O . GLY A 1 196 ? 9.854 18.848 -0.195 1.00 85.50 196 GLY A O 1
ATOM 1442 N N . ALA A 1 197 ? 8.517 17.025 -0.221 1.00 86.31 197 ALA A N 1
ATOM 1443 C CA . ALA A 1 197 ? 7.822 17.296 1.032 1.00 86.31 197 ALA A CA 1
ATOM 1444 C C . ALA A 1 197 ? 8.788 17.494 2.215 1.00 86.31 197 ALA A C 1
ATOM 1446 O O . ALA A 1 197 ? 9.815 16.822 2.357 1.00 86.31 197 ALA A O 1
ATOM 1447 N N . SER A 1 198 ? 8.434 18.431 3.084 1.00 85.00 198 SER A N 1
ATOM 1448 C CA . SER A 1 198 ? 9.133 18.761 4.320 1.00 85.00 198 SER A CA 1
ATOM 1449 C C . SER A 1 198 ? 8.954 17.685 5.395 1.00 85.00 198 SER A C 1
ATOM 1451 O O . SER A 1 198 ? 8.037 16.867 5.354 1.00 85.00 198 SER A O 1
ATOM 1453 N N . ALA A 1 199 ? 9.803 17.720 6.428 1.00 84.00 199 ALA A N 1
ATOM 1454 C CA . ALA A 1 199 ? 9.688 16.808 7.568 1.00 84.00 199 ALA A CA 1
ATOM 1455 C C . ALA A 1 199 ? 8.329 16.908 8.290 1.00 84.00 199 ALA A C 1
ATOM 1457 O O . ALA A 1 199 ? 7.840 15.903 8.795 1.00 84.00 199 ALA A O 1
ATOM 1458 N N . SER A 1 200 ? 7.713 18.097 8.314 1.00 76.19 200 SER A N 1
ATOM 1459 C CA . SER A 1 200 ? 6.381 18.287 8.902 1.00 76.19 200 SER A CA 1
ATOM 1460 C C . SER A 1 200 ? 5.305 17.571 8.091 1.00 76.19 200 SER A C 1
ATOM 1462 O O . SER A 1 200 ? 4.472 16.884 8.664 1.00 76.19 200 SER A O 1
ATOM 1464 N N . GLU A 1 201 ? 5.353 17.670 6.762 1.00 78.00 201 GLU A N 1
ATOM 1465 C CA . GLU A 1 201 ? 4.380 17.006 5.886 1.00 78.00 201 GLU A CA 1
ATOM 1466 C C . GLU A 1 201 ? 4.502 15.477 5.976 1.00 78.00 201 GLU A C 1
ATOM 1468 O O . GLU A 1 201 ? 3.496 14.772 5.996 1.00 78.00 201 GLU A O 1
ATOM 1473 N N . TYR A 1 202 ? 5.721 14.943 6.113 1.00 72.94 202 TYR A N 1
ATOM 1474 C CA . TYR A 1 202 ? 5.908 13.516 6.400 1.00 72.94 202 TYR A CA 1
ATOM 1475 C C . TYR A 1 202 ? 5.358 13.099 7.769 1.00 72.94 202 TYR A C 1
ATOM 1477 O O . TYR A 1 202 ? 4.804 12.006 7.876 1.00 72.94 202 TYR A O 1
ATOM 1485 N N . ALA A 1 203 ? 5.488 13.945 8.795 1.00 75.44 203 ALA A N 1
ATOM 1486 C CA . ALA A 1 203 ? 4.913 13.673 10.111 1.00 75.44 203 ALA A CA 1
ATOM 1487 C C . ALA A 1 203 ? 3.376 13.641 10.058 1.00 75.44 203 ALA A C 1
ATOM 1489 O O . ALA A 1 203 ? 2.763 12.768 10.670 1.00 75.44 203 ALA A O 1
ATOM 1490 N N . ASP A 1 204 ? 2.759 14.528 9.274 1.00 75.69 204 ASP A N 1
ATOM 1491 C CA . ASP A 1 204 ? 1.309 14.526 9.055 1.00 75.69 204 ASP A CA 1
ATOM 1492 C C . ASP A 1 204 ? 0.849 13.255 8.320 1.00 75.69 204 ASP A C 1
ATOM 1494 O O . ASP A 1 204 ? -0.163 12.654 8.686 1.00 75.69 204 ASP A O 1
ATOM 1498 N N . LEU A 1 205 ? 1.613 12.793 7.321 1.00 76.75 205 LEU A N 1
ATOM 1499 C CA . LEU A 1 205 ? 1.334 11.537 6.616 1.00 76.75 205 LEU A CA 1
ATOM 1500 C C . LEU A 1 205 ? 1.444 10.318 7.548 1.00 76.75 205 LEU A C 1
ATOM 1502 O O . LEU A 1 205 ? 0.611 9.415 7.482 1.00 76.75 205 LEU A O 1
ATOM 1506 N N . GLU A 1 206 ? 2.450 10.287 8.425 1.00 74.75 206 GLU A N 1
ATOM 1507 C CA . GLU A 1 206 ? 2.615 9.227 9.428 1.00 74.75 206 GLU A CA 1
ATOM 1508 C C . GLU A 1 206 ? 1.479 9.239 10.460 1.00 74.75 206 GLU A C 1
ATOM 1510 O O . GLU A 1 206 ? 0.948 8.181 10.811 1.00 74.75 206 GLU A O 1
ATOM 1515 N N . ALA A 1 207 ? 1.052 10.425 10.902 1.00 72.69 207 ALA A N 1
ATOM 1516 C CA . ALA A 1 207 ? -0.090 10.573 11.795 1.00 72.69 207 ALA A CA 1
ATOM 1517 C C . ALA A 1 207 ? -1.382 10.047 11.150 1.00 72.69 207 ALA A C 1
ATOM 1519 O O . ALA A 1 207 ? -2.118 9.290 11.788 1.00 72.69 207 ALA A O 1
ATOM 1520 N N . LEU A 1 208 ? -1.632 10.383 9.878 1.00 80.94 208 LEU A N 1
ATOM 1521 C CA . LEU A 1 208 ? -2.785 9.872 9.133 1.00 80.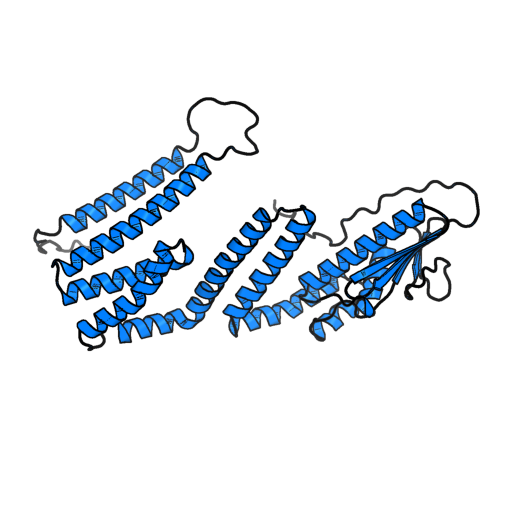94 208 LEU A CA 1
ATOM 1522 C C . LEU A 1 208 ? -2.732 8.346 8.992 1.00 80.94 208 LEU A C 1
ATOM 1524 O O . LEU A 1 208 ? -3.724 7.678 9.271 1.00 80.94 208 LEU A O 1
ATOM 1528 N N . TYR A 1 209 ? -1.568 7.788 8.645 1.00 78.75 209 TYR A N 1
ATOM 1529 C CA . TYR A 1 209 ? -1.388 6.338 8.564 1.00 78.75 209 TYR A CA 1
ATOM 1530 C C . TYR A 1 209 ? -1.728 5.647 9.890 1.00 78.75 209 TYR A C 1
ATOM 1532 O O . TYR A 1 209 ? -2.411 4.626 9.901 1.00 78.75 209 TYR A O 1
ATOM 1540 N N . GLY A 1 210 ? -1.292 6.209 11.022 1.00 72.50 210 GLY A N 1
ATOM 1541 C CA . GLY A 1 210 ? -1.610 5.679 12.348 1.00 72.50 210 GLY A CA 1
ATOM 1542 C C . GLY A 1 210 ? -3.113 5.648 12.641 1.00 72.50 210 GLY A C 1
ATOM 1543 O O . GLY A 1 210 ? -3.612 4.643 13.155 1.00 72.50 210 GLY A O 1
ATOM 1544 N N . LEU A 1 211 ? -3.830 6.718 12.282 1.00 75.00 211 LEU A N 1
ATOM 1545 C CA . LEU A 1 211 ? -5.282 6.823 12.451 1.00 75.00 211 LEU A CA 1
ATOM 1546 C C . LEU A 1 211 ? -6.030 5.823 11.564 1.00 75.00 211 LEU A C 1
ATOM 1548 O O . LEU A 1 211 ? -6.833 5.036 12.066 1.00 75.00 211 LEU A O 1
ATOM 1552 N N . GLU A 1 212 ? -5.732 5.798 10.266 1.00 79.12 212 GLU A N 1
ATOM 1553 C CA . GLU A 1 212 ? -6.400 4.897 9.321 1.00 79.12 212 GLU A CA 1
ATOM 1554 C C . GLU A 1 212 ? -6.068 3.428 9.601 1.00 79.12 212 GLU A C 1
ATOM 1556 O O . GLU A 1 212 ? -6.921 2.555 9.453 1.00 79.12 212 GLU A O 1
ATOM 1561 N N . ARG A 1 213 ? -4.862 3.138 10.103 1.00 77.81 213 ARG A N 1
ATOM 1562 C CA . ARG A 1 213 ? -4.487 1.799 10.568 1.00 77.81 213 ARG A CA 1
ATOM 1563 C C . ARG A 1 213 ? -5.324 1.362 11.763 1.00 77.81 213 ARG A C 1
ATOM 1565 O O . ARG A 1 213 ? -5.777 0.219 11.791 1.00 77.81 213 ARG A O 1
ATOM 1572 N N . ALA A 1 214 ? -5.512 2.236 12.751 1.00 74.06 214 ALA A N 1
ATOM 1573 C CA . ALA A 1 214 ? -6.350 1.938 13.910 1.00 74.06 214 ALA A CA 1
ATOM 1574 C C . ALA A 1 214 ? -7.802 1.679 13.483 1.00 74.06 214 ALA A C 1
ATOM 1576 O O . ALA A 1 214 ? -8.377 0.659 13.865 1.00 74.06 214 ALA A O 1
ATOM 1577 N N . GLN A 1 215 ? -8.342 2.535 12.613 1.00 76.69 215 GLN A N 1
ATOM 1578 C CA . GLN A 1 215 ? -9.687 2.391 12.062 1.00 76.69 215 GLN A CA 1
ATOM 1579 C C . GLN A 1 215 ? -9.850 1.092 11.257 1.00 76.69 215 GLN A C 1
ATOM 1581 O O . GLN A 1 215 ? -10.787 0.332 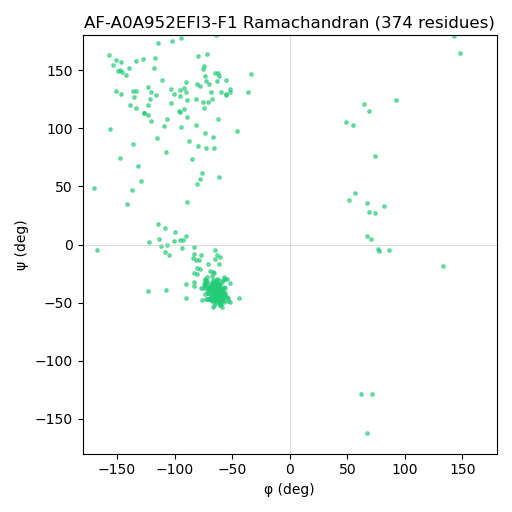11.492 1.00 76.69 215 GLN A O 1
ATOM 1586 N N . ALA A 1 216 ? -8.912 0.777 10.359 1.00 75.50 216 ALA A N 1
ATOM 1587 C CA . ALA A 1 216 ? -8.958 -0.435 9.543 1.00 75.50 216 ALA A CA 1
ATOM 1588 C C . ALA A 1 216 ? -8.940 -1.716 10.393 1.00 75.50 216 ALA A C 1
ATOM 1590 O O . ALA A 1 216 ? -9.629 -2.686 10.067 1.00 75.50 216 ALA A O 1
ATOM 1591 N N . ILE A 1 217 ? -8.170 -1.727 11.490 1.00 76.19 217 ILE A N 1
ATOM 1592 C CA . ILE A 1 217 ? -8.157 -2.836 12.453 1.00 76.19 217 ILE A CA 1
ATOM 1593 C C . ILE A 1 217 ? -9.514 -2.951 13.144 1.00 76.19 217 ILE A C 1
ATOM 1595 O O . ILE A 1 217 ? -10.056 -4.053 13.210 1.00 76.19 217 ILE A O 1
ATOM 1599 N N . GLU A 1 218 ? -10.057 -1.841 13.641 1.00 77.62 218 GLU A N 1
ATOM 1600 C CA . GLU A 1 218 ? -11.328 -1.803 14.368 1.00 77.62 218 GLU A CA 1
ATOM 1601 C C . GLU A 1 218 ? -12.492 -2.296 13.492 1.00 77.62 218 GLU A C 1
ATOM 1603 O O . GLU A 1 218 ? -13.166 -3.263 13.849 1.00 77.62 218 GLU A O 1
ATOM 1608 N N . GLU A 1 219 ? -12.652 -1.749 12.286 1.00 80.62 219 GLU A N 1
ATOM 1609 C CA . GLU A 1 219 ? -13.703 -2.148 11.340 1.00 80.62 219 GLU A CA 1
ATOM 1610 C C . GLU A 1 219 ? -13.565 -3.605 10.863 1.00 80.62 219 GLU A C 1
ATOM 1612 O O . GLU A 1 219 ? -14.554 -4.314 10.636 1.00 80.62 219 GLU A O 1
ATOM 1617 N N . ALA A 1 220 ? -12.335 -4.082 10.649 1.00 80.56 220 ALA A N 1
ATOM 1618 C CA . ALA A 1 220 ? -12.096 -5.469 10.259 1.00 80.56 220 ALA A CA 1
ATOM 1619 C C . ALA A 1 220 ? -12.339 -6.442 11.421 1.00 80.56 220 ALA A C 1
ATOM 1621 O O . ALA A 1 220 ? -12.910 -7.511 11.198 1.00 80.56 220 ALA A O 1
ATOM 1622 N N . ALA A 1 221 ? -11.955 -6.074 12.645 1.00 76.56 221 ALA A N 1
ATOM 1623 C CA . ALA A 1 221 ? -12.206 -6.866 13.843 1.00 76.56 221 ALA A CA 1
ATOM 1624 C C . ALA A 1 221 ? -13.708 -6.960 14.134 1.00 76.56 221 ALA A C 1
ATOM 1626 O O . ALA A 1 221 ? -14.218 -8.069 14.278 1.00 76.56 221 ALA A O 1
ATOM 1627 N N . GLN A 1 222 ? -14.438 -5.840 14.103 1.00 79.44 222 GLN A N 1
ATOM 1628 C CA . GLN A 1 222 ? -15.891 -5.808 14.313 1.00 79.44 222 GLN A CA 1
ATOM 1629 C C . GLN A 1 222 ? -16.649 -6.718 13.336 1.00 79.44 222 GLN A C 1
ATOM 1631 O O . GLN A 1 222 ? -17.582 -7.412 13.735 1.00 79.44 222 GLN A O 1
ATOM 1636 N N . ARG A 1 223 ? -16.222 -6.809 12.069 1.00 78.19 223 ARG A N 1
ATOM 1637 C CA . ARG A 1 223 ? -16.825 -7.743 11.099 1.00 78.19 223 ARG A CA 1
ATOM 1638 C C . ARG A 1 223 ? -16.667 -9.216 11.482 1.00 78.19 223 ARG A C 1
ATOM 1640 O O . ARG A 1 223 ? -17.506 -10.029 11.101 1.00 78.19 223 ARG A O 1
ATOM 1647 N N . VAL A 1 224 ? -15.602 -9.569 12.201 1.00 77.56 224 VAL A N 1
ATOM 1648 C CA . VAL A 1 224 ? -15.319 -10.949 12.628 1.00 77.56 224 VAL A CA 1
ATOM 1649 C C . VAL A 1 224 ? -15.942 -11.246 13.983 1.00 77.56 224 VAL A C 1
ATOM 1651 O O . VAL A 1 224 ? -16.552 -12.297 14.168 1.00 77.56 224 VAL A O 1
ATOM 1654 N N . THR A 1 225 ? -15.771 -10.337 14.939 1.00 80.94 225 THR A N 1
ATOM 1655 C CA . THR A 1 225 ? -16.097 -10.580 16.342 1.00 80.94 225 THR A CA 1
ATOM 1656 C C . THR A 1 225 ? -17.375 -9.901 16.788 1.00 80.94 225 THR A C 1
ATOM 1658 O O . THR A 1 225 ? -17.826 -10.235 17.868 1.00 80.94 225 THR A O 1
ATOM 1661 N N . GLY A 1 226 ? -18.004 -9.028 15.997 1.00 80.06 226 GLY A N 1
ATOM 1662 C CA . GLY A 1 226 ? -19.151 -8.221 16.432 1.00 80.06 226 GLY A CA 1
ATOM 1663 C C . GLY A 1 226 ? -20.274 -9.048 17.055 1.00 80.06 226 GLY A C 1
ATOM 1664 O O . GLY A 1 226 ? -20.665 -8.796 18.184 1.00 80.06 226 GLY A O 1
ATOM 1665 N N . SER A 1 227 ? -20.709 -10.123 16.390 1.00 79.88 227 SER A N 1
ATOM 1666 C CA . SER A 1 227 ? -21.740 -11.021 16.945 1.00 79.88 227 SER A CA 1
ATOM 1667 C C . SER A 1 227 ? -21.306 -11.760 18.221 1.00 79.88 227 SER A C 1
ATOM 1669 O O . SER A 1 227 ? -22.123 -11.991 19.109 1.00 79.88 227 SER A O 1
ATOM 1671 N N . LEU A 1 228 ? -20.023 -12.120 18.330 1.00 80.88 228 LEU A N 1
ATOM 1672 C CA . LEU A 1 228 ? -19.461 -12.749 19.527 1.00 80.88 228 LEU A CA 1
ATOM 1673 C C . LEU A 1 228 ? -19.273 -11.741 20.660 1.00 80.88 228 LEU A C 1
ATOM 1675 O O . LEU A 1 228 ? -19.426 -12.112 21.817 1.00 80.88 228 LEU A O 1
ATOM 1679 N N . GLN A 1 229 ? -18.952 -10.493 20.326 1.00 79.38 229 GLN A N 1
ATOM 1680 C CA . GLN A 1 229 ? -18.826 -9.389 21.260 1.00 79.38 229 GLN A CA 1
ATOM 1681 C C . GLN A 1 229 ? -20.199 -9.049 21.827 1.00 79.38 229 GLN A C 1
ATOM 1683 O O . GLN A 1 229 ? -20.342 -9.081 23.037 1.00 79.38 229 GLN A O 1
ATOM 1688 N N . SER A 1 230 ? -21.229 -8.905 20.986 1.00 80.25 230 SER A N 1
ATOM 1689 C CA . SER A 1 230 ? -22.610 -8.729 21.452 1.00 80.25 230 SER A CA 1
ATOM 1690 C C . SER A 1 230 ? -23.049 -9.871 22.371 1.00 80.25 230 SER A C 1
ATOM 1692 O O . SER A 1 230 ? -23.593 -9.628 23.441 1.00 80.25 230 SER A O 1
ATOM 1694 N N . LEU A 1 231 ? -22.748 -11.126 22.008 1.00 82.69 231 LEU A N 1
ATOM 1695 C CA . LEU A 1 231 ? -23.030 -12.267 22.881 1.00 82.69 231 LEU A CA 1
ATOM 1696 C C . LEU A 1 231 ? -22.245 -12.193 24.201 1.00 82.69 231 LEU A C 1
ATOM 1698 O O . LEU A 1 231 ? -22.774 -12.531 25.256 1.00 82.69 231 LEU A O 1
ATOM 1702 N N . LEU A 1 232 ? -20.973 -11.800 24.161 1.00 80.88 232 LEU A N 1
ATOM 1703 C CA . LEU A 1 232 ? -20.153 -11.654 25.358 1.00 80.88 232 LEU A CA 1
ATOM 1704 C C . LEU A 1 232 ? -20.680 -10.532 26.258 1.00 80.88 232 LEU A C 1
ATOM 1706 O O . LEU A 1 232 ? -20.718 -10.707 27.476 1.00 80.88 232 LEU A O 1
ATOM 1710 N N . ASP A 1 233 ? -21.111 -9.421 25.675 1.00 81.06 233 ASP A N 1
ATOM 1711 C CA . ASP A 1 233 ? -21.691 -8.281 26.376 1.00 81.06 233 ASP A CA 1
ATOM 1712 C C . ASP A 1 233 ? -23.012 -8.696 27.037 1.00 81.06 233 ASP A C 1
ATOM 1714 O O . ASP A 1 233 ? -23.177 -8.487 28.239 1.00 81.06 233 ASP A O 1
ATOM 1718 N N . ASP A 1 234 ? -23.884 -9.430 26.338 1.00 81.19 234 ASP A N 1
ATOM 1719 C CA . ASP A 1 234 ? -25.089 -10.035 26.925 1.00 81.19 234 ASP A CA 1
ATOM 1720 C C . ASP A 1 234 ? -24.745 -10.955 28.108 1.00 81.19 234 ASP A C 1
ATOM 1722 O O . ASP A 1 234 ? -25.395 -10.923 29.154 1.00 81.19 234 ASP A O 1
ATOM 1726 N N . LEU A 1 235 ? -23.682 -11.755 27.976 1.00 80.75 235 LEU A N 1
ATOM 1727 C CA . LEU A 1 235 ? -23.247 -12.714 28.993 1.00 80.75 235 LEU A CA 1
ATOM 1728 C C . LEU A 1 235 ? -22.474 -12.094 30.159 1.00 80.75 235 LEU A C 1
ATOM 1730 O O . LEU A 1 235 ? -22.286 -12.772 31.174 1.00 80.75 235 LEU A O 1
ATOM 1734 N N . THR A 1 236 ? -22.010 -10.848 30.075 1.00 75.88 236 THR A N 1
ATOM 1735 C CA . THR A 1 236 ? -21.146 -10.229 31.104 1.00 75.88 236 THR A CA 1
ATOM 1736 C C . THR A 1 236 ? -21.719 -8.942 31.689 1.00 75.88 236 THR A C 1
ATOM 1738 O O . THR A 1 236 ? -21.652 -8.757 32.907 1.00 75.88 236 THR A O 1
ATOM 1741 N N . ILE A 1 237 ? -22.325 -8.111 30.850 1.00 78.25 237 ILE A N 1
ATOM 1742 C CA . ILE A 1 237 ? -22.845 -6.773 31.147 1.00 78.25 237 ILE A CA 1
ATOM 1743 C C . ILE A 1 237 ? -24.384 -6.800 31.183 1.00 78.25 237 ILE A C 1
ATOM 1745 O O . ILE A 1 237 ? -24.998 -6.189 32.065 1.00 78.25 237 ILE A O 1
ATOM 1749 N N . GLY A 1 238 ? -25.007 -7.554 30.274 1.00 72.62 238 GLY A N 1
ATOM 1750 C CA . GLY A 1 238 ? -26.453 -7.758 30.195 1.00 72.62 238 GLY A CA 1
ATOM 1751 C C . GLY A 1 238 ? -27.051 -8.476 31.409 1.00 72.62 238 GLY A C 1
ATOM 1752 O O . GLY A 1 238 ? -26.356 -8.817 32.370 1.00 72.62 238 GLY A O 1
ATOM 1753 N N . ASP A 1 239 ? -28.368 -8.685 31.387 1.00 72.69 239 ASP A N 1
ATOM 1754 C CA . ASP A 1 239 ? -29.076 -9.423 32.438 1.00 72.69 239 ASP A CA 1
ATOM 1755 C C . ASP A 1 239 ? -28.771 -10.930 32.342 1.00 72.69 239 ASP A C 1
ATOM 1757 O O . ASP A 1 239 ? -29.476 -11.720 31.717 1.00 72.69 239 ASP A O 1
ATOM 1761 N N . ASN A 1 240 ? -27.638 -11.311 32.927 1.00 72.19 240 ASN A N 1
ATOM 1762 C CA . ASN A 1 240 ? -27.002 -12.628 32.843 1.00 72.19 240 ASN A CA 1
ATOM 1763 C C . ASN A 1 240 ? -27.100 -13.424 34.157 1.00 72.19 240 ASN A C 1
ATOM 1765 O O . ASN A 1 240 ? -26.349 -14.379 34.373 1.00 72.19 240 ASN A O 1
ATOM 1769 N N . GLY A 1 241 ? -27.965 -12.993 35.081 1.00 72.75 241 GLY A N 1
ATOM 1770 C CA . GLY A 1 241 ? -28.084 -13.573 36.420 1.00 72.75 241 GLY A CA 1
ATOM 1771 C C . GLY A 1 241 ? -26.901 -13.292 37.361 1.00 72.75 241 GLY A C 1
ATOM 1772 O O . GLY A 1 241 ? -26.888 -13.822 38.475 1.00 72.75 241 GLY A O 1
ATOM 1773 N N . ARG A 1 242 ? -25.910 -12.474 36.964 1.00 81.94 242 ARG A N 1
ATOM 1774 C CA . ARG A 1 242 ? -24.849 -11.988 37.867 1.00 81.94 242 ARG A CA 1
ATOM 1775 C C . ARG A 1 242 ? -25.337 -10.825 38.724 1.00 81.94 242 ARG A C 1
ATOM 1777 O O . ARG A 1 242 ? -26.324 -10.160 38.416 1.00 81.94 242 ARG A O 1
ATOM 1784 N N . SER A 1 243 ? -24.612 -10.557 39.811 1.00 86.44 243 SER A N 1
ATOM 1785 C CA . SER A 1 243 ? -24.931 -9.424 40.677 1.00 86.44 243 SER A CA 1
ATOM 1786 C C . SER A 1 243 ? -24.742 -8.094 39.937 1.00 86.44 243 SER A C 1
ATOM 1788 O O . SER A 1 243 ? -23.836 -7.947 39.114 1.00 86.44 243 SER A O 1
ATOM 1790 N N . LEU A 1 244 ? -25.558 -7.091 40.276 1.00 86.50 244 LEU A N 1
ATOM 1791 C CA . LEU A 1 244 ? -25.427 -5.744 39.708 1.00 86.50 244 LEU A CA 1
ATOM 1792 C C . LEU A 1 244 ? -24.043 -5.126 39.965 1.00 86.50 244 LEU A C 1
ATOM 1794 O O . LEU A 1 244 ? -23.563 -4.370 39.129 1.00 86.50 244 LEU A O 1
ATOM 1798 N N . ARG A 1 245 ? -23.367 -5.471 41.076 1.00 87.06 245 ARG A N 1
ATOM 1799 C CA . ARG A 1 245 ? -21.988 -5.010 41.336 1.00 87.06 245 ARG A CA 1
ATOM 1800 C C . ARG A 1 245 ? -21.005 -5.551 40.306 1.00 87.06 245 ARG A C 1
ATOM 1802 O O . ARG A 1 245 ? -20.153 -4.800 39.842 1.00 87.06 245 ARG A O 1
ATOM 1809 N N . ASP A 1 246 ? -21.119 -6.828 39.959 1.00 86.69 246 ASP A N 1
ATOM 1810 C CA . ASP A 1 246 ? -20.203 -7.461 39.008 1.00 86.69 246 ASP A CA 1
ATOM 1811 C C . ASP A 1 246 ? -20.446 -6.935 37.592 1.00 86.69 246 ASP A C 1
ATOM 1813 O O . ASP A 1 246 ? -19.493 -6.610 36.884 1.00 86.69 246 ASP A O 1
ATOM 1817 N N . ARG A 1 247 ? -21.721 -6.780 37.210 1.00 87.25 247 ARG A N 1
ATOM 1818 C CA . ARG A 1 247 ? -22.125 -6.167 35.934 1.00 87.25 247 ARG A CA 1
ATOM 1819 C C . ARG A 1 247 ? -21.618 -4.727 35.825 1.00 87.25 247 ARG A C 1
ATOM 1821 O O . ARG A 1 247 ? -21.049 -4.358 34.803 1.00 87.25 247 ARG A O 1
ATOM 1828 N N . LEU A 1 248 ? -21.743 -3.940 36.898 1.00 89.19 248 LEU A N 1
ATOM 1829 C CA . LEU A 1 248 ? -21.231 -2.568 36.951 1.00 89.19 248 LEU A CA 1
ATOM 1830 C C . LEU A 1 248 ? -19.707 -2.527 36.796 1.00 89.19 248 LEU A C 1
ATOM 1832 O O . LEU A 1 248 ? -19.191 -1.742 36.007 1.00 89.19 248 LEU A O 1
ATOM 1836 N N . SER A 1 249 ? -18.982 -3.402 37.499 1.00 90.12 249 SER A N 1
ATOM 1837 C CA . SER A 1 249 ? -17.521 -3.487 37.387 1.00 90.12 249 SER A CA 1
ATOM 1838 C C . SER A 1 249 ? -17.063 -3.869 35.974 1.00 90.12 249 SER A C 1
ATOM 1840 O O . SER A 1 249 ? -16.050 -3.350 35.501 1.00 90.12 249 SER A O 1
ATOM 1842 N N . ALA A 1 250 ? -17.785 -4.772 35.303 1.00 87.44 250 ALA A N 1
ATOM 1843 C CA . ALA A 1 250 ? -17.492 -5.175 33.930 1.00 87.44 250 ALA A CA 1
ATOM 1844 C C . ALA A 1 250 ? -17.752 -4.031 32.938 1.00 87.44 250 ALA A C 1
ATOM 1846 O O . ALA A 1 250 ? -16.878 -3.712 32.135 1.00 87.44 250 ALA A O 1
ATOM 1847 N N . ALA A 1 251 ? -18.904 -3.363 33.052 1.00 90.44 251 ALA A N 1
ATOM 1848 C CA . ALA A 1 251 ? -19.252 -2.212 32.220 1.00 90.44 251 ALA A CA 1
ATOM 1849 C C . ALA A 1 251 ? -18.251 -1.057 32.384 1.00 90.44 251 ALA A C 1
ATOM 1851 O O . ALA A 1 251 ? -17.833 -0.457 31.397 1.00 90.44 251 ALA A O 1
ATOM 1852 N N . GLN A 1 252 ? -17.806 -0.788 33.616 1.00 91.44 252 GLN A N 1
ATOM 1853 C CA . GLN A 1 252 ? -16.793 0.232 33.896 1.00 91.44 252 GLN A CA 1
ATOM 1854 C C . GLN A 1 252 ? -15.461 -0.109 33.209 1.00 91.44 252 GLN A C 1
ATOM 1856 O O . GLN A 1 252 ? -14.868 0.736 32.547 1.00 91.44 252 GLN A O 1
ATOM 1861 N N . SER A 1 253 ? -15.035 -1.375 33.288 1.00 91.06 253 SER A N 1
ATOM 1862 C CA . SER A 1 253 ? -13.783 -1.842 32.673 1.00 91.06 253 SER A CA 1
ATOM 1863 C C . SER A 1 253 ? -13.793 -1.747 31.142 1.00 91.06 253 SER A C 1
ATOM 1865 O O . SER A 1 253 ? -12.738 -1.561 30.541 1.00 91.06 253 SER A O 1
ATOM 1867 N N . ALA A 1 254 ? -14.965 -1.877 30.510 1.00 88.06 254 ALA A N 1
ATOM 1868 C CA . ALA A 1 254 ? -15.133 -1.672 29.071 1.00 88.06 254 ALA A CA 1
ATOM 1869 C C . ALA A 1 254 ? -15.168 -0.177 28.694 1.00 88.06 254 ALA A C 1
ATOM 1871 O O . ALA A 1 254 ? -14.607 0.219 27.674 1.00 88.06 254 ALA A O 1
ATOM 1872 N N . TYR A 1 255 ? -15.787 0.660 29.531 1.00 93.50 255 TYR A N 1
ATOM 1873 C CA . TYR A 1 255 ? -15.939 2.100 29.306 1.00 93.50 255 TYR A CA 1
ATOM 1874 C C . TYR A 1 255 ? -14.635 2.895 29.488 1.00 93.50 255 TYR A C 1
ATOM 1876 O O . TYR A 1 255 ? -14.295 3.716 28.636 1.00 93.50 255 TYR A O 1
ATOM 1884 N N . ASP A 1 256 ? -13.885 2.651 30.565 1.00 93.50 256 ASP A N 1
ATOM 1885 C CA . ASP A 1 256 ? -12.697 3.435 30.934 1.00 93.50 256 ASP A CA 1
ATOM 1886 C C . ASP A 1 256 ? -11.631 3.564 29.815 1.00 93.50 256 ASP A C 1
ATOM 1888 O O . ASP A 1 256 ? -11.170 4.685 29.566 1.00 93.50 256 ASP A O 1
ATOM 1892 N N . PRO A 1 257 ? -11.231 2.497 29.084 1.00 92.19 257 PRO A N 1
ATOM 1893 C CA . PRO A 1 257 ? -10.261 2.638 27.994 1.00 92.19 257 PRO A CA 1
ATOM 1894 C C . PRO A 1 257 ? -10.813 3.434 26.801 1.00 92.19 257 PRO A C 1
ATOM 1896 O O . PRO A 1 257 ? -10.063 4.166 26.152 1.00 92.19 257 PRO A O 1
ATOM 1899 N N . LEU A 1 258 ? -12.114 3.329 26.515 1.00 92.06 258 LEU A N 1
ATOM 1900 C CA . LEU A 1 258 ? -12.764 4.085 25.441 1.00 92.06 258 LEU A CA 1
ATOM 1901 C C . LEU A 1 258 ? -12.862 5.565 25.803 1.00 92.06 258 LEU A C 1
ATOM 1903 O O . LEU A 1 258 ? -12.531 6.416 24.981 1.00 92.06 258 LEU A O 1
ATOM 1907 N N . LYS A 1 259 ? -13.210 5.878 27.056 1.00 94.19 259 LYS A N 1
ATOM 1908 C CA . LYS A 1 259 ? -13.169 7.243 27.589 1.00 94.19 259 LYS A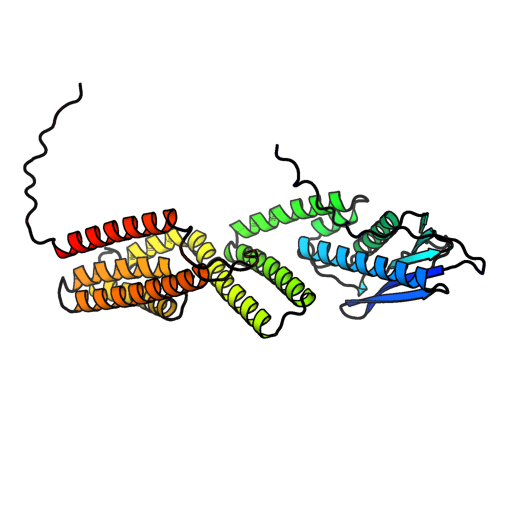 CA 1
ATOM 1909 C C . LYS A 1 259 ? -11.794 7.878 27.377 1.00 94.19 259 LYS A C 1
ATOM 1911 O O . LYS A 1 259 ? -11.725 8.976 26.834 1.00 94.19 259 LYS A O 1
ATOM 1916 N N . ALA A 1 260 ? -10.710 7.179 27.719 1.00 91.06 260 ALA A N 1
ATOM 1917 C CA . ALA A 1 260 ? -9.351 7.692 27.533 1.00 91.06 260 ALA A CA 1
ATOM 1918 C C . ALA A 1 260 ? -9.013 7.973 26.053 1.00 91.06 260 ALA A C 1
ATOM 1920 O O . ALA A 1 260 ? -8.402 8.997 25.744 1.00 91.06 260 ALA A O 1
ATOM 1921 N N . ARG A 1 261 ? -9.441 7.105 25.119 1.00 86.19 261 ARG A N 1
ATOM 1922 C CA . ARG A 1 261 ? -9.287 7.330 23.665 1.00 86.19 261 ARG A CA 1
ATOM 1923 C C . ARG A 1 261 ? -10.050 8.578 23.205 1.00 86.19 261 ARG A C 1
ATOM 1925 O O . ARG A 1 261 ? -9.495 9.419 22.495 1.00 86.19 261 ARG A O 1
ATOM 1932 N N . VAL A 1 262 ? -11.294 8.732 23.658 1.00 89.81 262 VAL A N 1
ATOM 1933 C CA . VAL A 1 262 ? -12.135 9.895 23.344 1.00 89.81 262 VAL A CA 1
ATOM 1934 C C . VAL A 1 262 ? -11.551 11.180 23.927 1.00 89.81 262 VAL A C 1
ATOM 1936 O O . VAL A 1 262 ? -11.472 12.182 23.220 1.00 89.81 262 VAL A O 1
ATOM 1939 N N . GLU A 1 263 ? -11.070 11.168 25.170 1.00 88.38 263 GLU A N 1
ATOM 1940 C CA . GLU A 1 263 ? -10.351 12.300 25.771 1.00 88.38 263 GLU A CA 1
ATOM 1941 C C . GLU A 1 263 ? -9.116 12.680 24.946 1.00 88.38 263 GLU A C 1
ATOM 1943 O O . GLU A 1 263 ? -8.891 13.864 24.679 1.00 88.38 263 GLU A O 1
ATOM 1948 N N . ALA A 1 264 ? -8.364 11.682 24.472 1.00 85.94 264 ALA A N 1
ATOM 1949 C CA . ALA A 1 264 ? -7.117 11.881 23.745 1.00 85.94 264 ALA A CA 1
ATOM 1950 C C . ALA A 1 264 ? -7.279 12.487 22.346 1.00 85.94 264 ALA A C 1
ATOM 1952 O O . ALA A 1 264 ? -6.321 13.065 21.839 1.00 85.94 264 ALA A O 1
ATOM 1953 N N . GLY A 1 265 ? -8.437 12.378 21.691 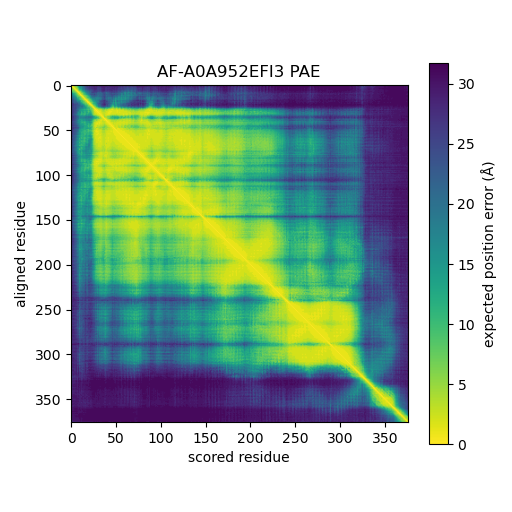1.00 82.50 265 GLY A N 1
ATOM 1954 C CA . GLY A 1 265 ? -8.494 12.772 20.279 1.00 82.50 265 GLY A CA 1
ATOM 1955 C C . GLY A 1 265 ? -9.190 11.803 19.343 1.00 82.50 265 GLY A C 1
ATOM 1956 O O . GLY A 1 265 ? -9.540 12.213 18.240 1.00 82.50 265 GLY A O 1
ATOM 1957 N N . ASP A 1 266 ? -9.353 10.552 19.753 1.00 79.88 266 ASP A N 1
ATOM 1958 C CA . ASP A 1 266 ? -9.543 9.452 18.821 1.00 79.88 266 ASP A CA 1
ATOM 1959 C C . ASP A 1 266 ? -10.994 9.352 18.340 1.00 79.88 266 ASP A C 1
ATOM 1961 O O . ASP A 1 266 ? -11.875 8.859 19.048 1.00 79.88 266 ASP A O 1
ATOM 1965 N N . LYS A 1 267 ? -11.232 9.825 17.113 1.00 81.75 267 LYS A N 1
ATOM 1966 C CA . LYS A 1 267 ? -12.552 9.795 16.473 1.00 81.75 267 LYS A CA 1
ATOM 1967 C C . LYS A 1 267 ? -13.012 8.377 16.148 1.00 81.75 267 LYS A C 1
ATOM 1969 O O . LYS A 1 267 ? -14.215 8.141 16.135 1.00 81.75 267 LYS A O 1
ATOM 1974 N N . ALA A 1 268 ? -12.088 7.436 15.932 1.00 78.38 268 ALA A N 1
ATOM 1975 C CA . ALA A 1 268 ? -12.441 6.044 15.652 1.00 78.38 268 ALA A CA 1
ATOM 1976 C C . ALA A 1 268 ? -13.109 5.376 16.867 1.00 78.38 268 ALA A C 1
ATOM 1978 O O . ALA A 1 268 ? -13.907 4.462 16.709 1.00 78.38 268 ALA A O 1
ATOM 1979 N N . ALA A 1 269 ? -12.851 5.881 18.079 1.00 82.56 269 ALA A N 1
ATOM 1980 C CA . ALA A 1 269 ? -13.424 5.352 19.312 1.00 82.56 269 ALA A CA 1
ATOM 1981 C C . ALA A 1 269 ? -14.836 5.875 19.638 1.00 82.56 269 ALA A C 1
ATOM 1983 O O . ALA A 1 269 ? -15.427 5.410 20.613 1.00 82.56 269 ALA A O 1
ATOM 1984 N N . TYR A 1 270 ? -15.369 6.863 18.904 1.00 85.25 270 TYR A N 1
ATOM 1985 C CA . TYR A 1 270 ? -16.601 7.565 19.294 1.00 85.25 270 TYR A CA 1
ATOM 1986 C C . TYR A 1 270 ? -17.830 6.652 19.355 1.00 85.25 270 TYR A C 1
ATOM 1988 O O . TYR A 1 270 ? -18.592 6.738 20.320 1.00 85.25 270 TYR A O 1
ATOM 1996 N N . ASP A 1 271 ? -18.005 5.764 18.376 1.00 83.12 271 ASP A N 1
ATOM 1997 C CA . ASP A 1 271 ? -19.164 4.867 18.329 1.00 83.12 271 ASP A CA 1
ATOM 1998 C C . ASP A 1 271 ? -19.109 3.832 19.461 1.00 83.12 271 ASP A C 1
ATOM 2000 O O . ASP A 1 271 ? -20.060 3.701 20.235 1.00 83.12 271 ASP A O 1
ATOM 2004 N N . ALA A 1 272 ? -17.954 3.181 19.639 1.00 82.81 272 ALA A N 1
ATOM 2005 C CA . ALA A 1 272 ? -17.733 2.229 20.726 1.00 82.81 272 ALA A CA 1
ATOM 2006 C C . ALA A 1 272 ? -17.888 2.889 22.109 1.00 82.81 272 ALA A C 1
ATOM 2008 O O . ALA A 1 272 ? -18.488 2.316 23.020 1.00 82.81 272 ALA A O 1
ATOM 2009 N N . TYR A 1 273 ? -17.388 4.120 22.272 1.00 91.50 273 TYR A N 1
ATOM 2010 C CA . TYR A 1 273 ? -17.575 4.909 23.490 1.00 91.50 273 TYR A CA 1
ATOM 2011 C C . TYR A 1 273 ? -19.055 5.164 23.780 1.00 91.50 273 TYR A C 1
ATOM 2013 O O . TYR A 1 273 ? -19.488 4.983 24.919 1.00 91.50 273 TYR A O 1
ATOM 2021 N N . ALA A 1 274 ? -19.835 5.566 22.773 1.00 89.56 274 ALA A N 1
ATOM 2022 C CA . ALA A 1 274 ? -21.255 5.850 22.944 1.00 89.56 274 ALA A CA 1
ATOM 2023 C C . ALA A 1 274 ? -22.034 4.603 23.399 1.00 89.56 274 ALA A C 1
ATOM 2025 O O . ALA A 1 274 ? -22.858 4.697 24.311 1.00 89.56 274 ALA A O 1
ATOM 2026 N N . GLU A 1 275 ? -21.741 3.438 22.821 1.00 87.31 275 GLU A N 1
ATOM 2027 C CA . GLU A 1 275 ? -22.363 2.159 23.187 1.00 87.31 275 GLU A CA 1
ATOM 2028 C C . GLU A 1 275 ? -21.998 1.719 24.619 1.00 87.31 275 GLU A C 1
ATOM 2030 O O . GLU A 1 275 ? -22.876 1.390 25.429 1.00 87.31 275 GLU A O 1
ATOM 2035 N N . ALA A 1 276 ? -20.715 1.806 24.986 1.00 89.25 276 ALA A N 1
ATOM 2036 C CA . ALA A 1 276 ? -20.250 1.488 26.337 1.00 89.25 276 ALA A CA 1
ATOM 2037 C C . ALA A 1 276 ? -20.828 2.448 27.394 1.00 89.25 276 ALA A C 1
ATOM 2039 O O . ALA A 1 276 ? -21.242 2.017 28.474 1.00 89.25 276 ALA A O 1
ATOM 2040 N N . ALA A 1 277 ? -20.911 3.745 27.078 1.00 91.56 277 ALA A N 1
ATOM 2041 C CA . ALA A 1 277 ? -21.484 4.771 27.947 1.00 91.56 277 ALA A CA 1
ATOM 2042 C C . ALA A 1 277 ? -22.976 4.522 28.228 1.00 91.56 277 ALA A C 1
ATOM 2044 O O . ALA A 1 277 ? -23.418 4.637 29.374 1.00 91.56 277 ALA A O 1
ATOM 2045 N N . GLN A 1 278 ? -23.752 4.144 27.205 1.00 89.81 278 GLN A N 1
ATOM 2046 C CA . GLN A 1 278 ? -25.168 3.788 27.358 1.00 89.81 278 GLN A CA 1
ATOM 2047 C C . GLN A 1 278 ? -25.346 2.577 28.280 1.00 89.81 278 GLN A C 1
ATOM 2049 O O . GLN A 1 278 ? -26.166 2.619 29.202 1.00 89.81 278 GLN A O 1
ATOM 2054 N N . SER A 1 279 ? -24.544 1.532 28.069 1.00 89.12 279 SER A N 1
ATOM 2055 C CA . SER A 1 279 ? -24.578 0.307 28.874 1.00 89.12 279 SER A CA 1
ATOM 2056 C C . SER A 1 279 ? -24.234 0.576 30.342 1.00 89.12 279 SER A C 1
ATOM 2058 O O . SER A 1 279 ? -24.952 0.142 31.248 1.00 89.12 279 SER A O 1
ATOM 2060 N N . LEU A 1 280 ? -23.179 1.357 30.593 1.00 92.56 280 LEU A N 1
ATOM 2061 C CA . LEU A 1 280 ? -22.767 1.726 31.945 1.00 92.56 280 LEU A CA 1
ATOM 2062 C C . LEU A 1 280 ? -23.828 2.585 32.652 1.00 92.56 280 LEU A C 1
ATOM 2064 O O . LEU A 1 280 ? -24.142 2.328 33.814 1.00 92.56 280 LEU A O 1
ATOM 2068 N N . LEU A 1 281 ? -24.430 3.560 31.960 1.00 91.56 281 LEU A N 1
ATOM 2069 C CA . LEU A 1 281 ? -25.508 4.387 32.515 1.00 91.56 281 LEU A CA 1
ATOM 2070 C C . LEU A 1 281 ? -26.745 3.565 32.885 1.00 91.56 281 LEU A C 1
ATOM 2072 O O . LEU A 1 281 ? -27.336 3.799 33.943 1.00 91.56 281 LEU A O 1
ATOM 2076 N N . ALA A 1 282 ? -27.131 2.607 32.041 1.00 89.81 282 ALA A N 1
ATOM 2077 C CA . ALA A 1 282 ? -28.258 1.721 32.312 1.00 89.81 282 ALA A CA 1
ATOM 2078 C C . ALA A 1 282 ? -28.024 0.905 33.594 1.00 89.81 282 ALA A C 1
ATOM 2080 O O . ALA A 1 282 ? -28.853 0.934 34.506 1.00 89.81 282 ALA A O 1
ATOM 2081 N N . ILE A 1 283 ? -26.853 0.275 33.722 1.00 89.75 283 ILE A N 1
ATOM 2082 C CA . ILE A 1 283 ? -26.505 -0.536 34.898 1.00 89.75 283 ILE A CA 1
ATOM 2083 C C . ILE A 1 283 ? -26.345 0.330 36.147 1.00 89.75 283 ILE A C 1
ATOM 2085 O O . ILE A 1 283 ? -26.814 -0.043 37.221 1.00 89.75 283 ILE A O 1
ATOM 2089 N N . GLN A 1 284 ? -25.739 1.512 36.031 1.00 90.12 284 GLN A N 1
ATOM 2090 C CA . GLN A 1 284 ? -25.594 2.439 37.153 1.00 90.12 284 GLN A CA 1
ATOM 2091 C C . GLN A 1 284 ? -26.957 2.911 37.675 1.00 90.12 284 GLN A C 1
ATOM 2093 O O . GLN A 1 284 ? -27.139 3.064 38.890 1.00 90.12 284 GLN A O 1
ATOM 2098 N N . ARG A 1 285 ? -27.934 3.098 36.778 1.00 89.50 285 ARG A N 1
ATOM 2099 C CA . ARG A 1 285 ? -29.320 3.408 37.141 1.00 89.50 285 ARG A CA 1
ATOM 2100 C C . ARG A 1 285 ? -30.005 2.233 37.833 1.00 89.50 285 ARG A C 1
ATOM 2102 O O . ARG A 1 285 ? -30.721 2.462 38.801 1.00 89.50 285 ARG A O 1
ATOM 2109 N N . GLU A 1 286 ? -29.790 1.000 37.382 1.00 89.06 286 GLU A N 1
ATOM 2110 C CA . GLU A 1 286 ? -30.295 -0.202 38.067 1.00 89.06 286 GLU A CA 1
ATOM 2111 C C . GLU A 1 286 ? -29.667 -0.372 39.459 1.00 89.06 286 GLU A C 1
ATOM 2113 O O . GLU A 1 286 ? -30.358 -0.708 40.418 1.00 89.06 286 GLU A O 1
ATOM 2118 N N . PHE A 1 287 ? -28.363 -0.109 39.583 1.00 89.06 287 PHE A N 1
ATOM 2119 C CA . PHE A 1 287 ? -27.597 -0.329 40.807 1.00 89.06 287 PHE A CA 1
ATOM 2120 C C . PHE A 1 287 ? -27.843 0.732 41.884 1.00 89.06 287 PHE A C 1
ATOM 2122 O O . PHE A 1 287 ? -28.050 0.400 43.050 1.00 89.06 287 PHE A O 1
ATOM 2129 N N . SER A 1 288 ? -27.794 2.011 41.507 1.00 88.00 288 SER A N 1
ATOM 2130 C CA . SER A 1 288 ? -27.881 3.140 42.445 1.00 88.00 288 SER A CA 1
ATOM 2131 C C . SER A 1 288 ? -29.203 3.906 42.366 1.00 88.00 288 SER A C 1
ATOM 2133 O O . SER A 1 288 ? -29.459 4.780 43.195 1.00 88.00 288 SER A O 1
ATOM 2135 N N . GLY A 1 289 ? -30.072 3.587 41.403 1.00 85.31 289 GLY A N 1
ATOM 2136 C CA . GLY A 1 289 ? -31.2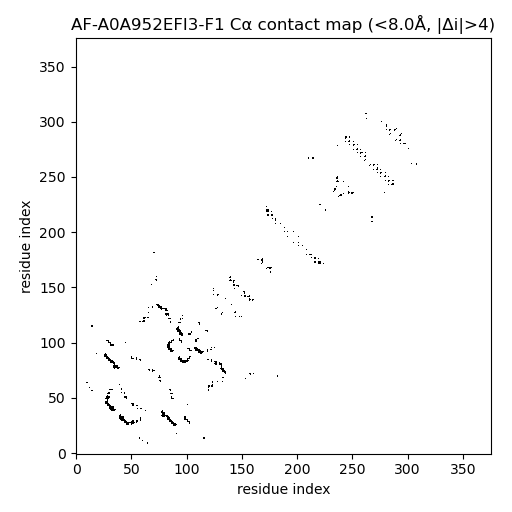44 4.400 41.095 1.00 85.31 289 GLY A CA 1
ATOM 2137 C C . GLY A 1 289 ? -30.857 5.764 40.520 1.00 85.31 289 GLY A C 1
ATOM 2138 O O . GLY A 1 289 ? -29.728 6.006 40.102 1.00 85.31 289 GLY A O 1
ATOM 2139 N N . SER A 1 290 ? -31.799 6.706 40.545 1.00 83.94 290 SER A N 1
ATOM 2140 C CA . SER A 1 290 ? -31.539 8.120 40.234 1.00 83.94 290 SER A CA 1
ATOM 2141 C C . SER A 1 290 ? -30.930 8.851 41.437 1.00 83.94 290 SER A C 1
ATOM 2143 O O . SER A 1 290 ? -31.457 9.862 41.894 1.00 83.94 290 SER A O 1
ATOM 2145 N N . GLN A 1 291 ? -29.855 8.301 41.997 1.00 87.25 291 GLN A N 1
ATOM 2146 C CA . GLN A 1 291 ? -29.108 8.905 43.101 1.00 87.25 291 GLN A CA 1
ATOM 2147 C C . GLN A 1 291 ? -27.817 9.552 42.591 1.00 87.25 291 GLN A C 1
ATOM 2149 O O . GLN A 1 291 ? -27.478 9.449 41.411 1.00 87.25 291 GLN A O 1
ATOM 2154 N N . THR A 1 292 ? -27.084 10.225 43.483 1.00 88.06 292 THR A N 1
ATOM 2155 C CA . THR A 1 292 ? -25.850 10.958 43.160 1.00 88.06 292 THR A CA 1
ATOM 2156 C C . THR A 1 292 ? -24.891 10.188 42.242 1.00 88.06 292 THR A C 1
ATOM 2158 O O . THR A 1 292 ? -24.472 10.775 41.249 1.00 88.06 292 THR A O 1
ATOM 2161 N N . PRO A 1 293 ? -24.591 8.889 42.466 1.00 86.56 293 PRO A N 1
ATOM 2162 C CA . PRO A 1 293 ? -23.655 8.157 41.611 1.00 86.56 293 PRO A CA 1
ATOM 2163 C C . PRO A 1 293 ? -24.086 8.038 40.142 1.00 86.56 293 PRO A C 1
ATOM 2165 O O . PRO A 1 293 ? -23.227 7.981 39.266 1.00 86.56 293 PRO A O 1
ATOM 2168 N N . TYR A 1 294 ? -25.390 7.997 39.854 1.00 89.44 294 TYR A N 1
ATOM 2169 C CA . TYR A 1 294 ? -25.905 7.997 38.483 1.00 89.44 294 TYR A CA 1
ATOM 2170 C C . TYR A 1 294 ? -25.731 9.368 37.826 1.00 89.44 294 TYR A C 1
ATOM 2172 O O . TYR A 1 294 ? -25.235 9.456 36.705 1.00 89.44 294 TYR A O 1
ATOM 2180 N N . PHE A 1 295 ? -26.093 10.443 38.530 1.00 86.75 295 PHE A N 1
ATOM 2181 C CA . PHE A 1 295 ? -25.989 11.796 37.981 1.00 86.75 295 PHE A CA 1
ATOM 2182 C C . PHE A 1 295 ? -24.539 12.245 37.796 1.00 86.75 295 PHE A C 1
ATOM 2184 O O . PHE A 1 295 ? -24.237 12.856 36.782 1.00 86.75 295 PHE A O 1
ATOM 2191 N N . THR A 1 296 ? -23.625 11.865 38.694 1.00 90.69 296 THR A N 1
ATOM 2192 C CA . THR A 1 296 ? -22.189 12.129 38.514 1.00 90.69 296 THR A CA 1
ATOM 2193 C C . THR A 1 296 ? -21.649 11.486 37.235 1.00 90.69 296 THR A C 1
ATOM 2195 O O . THR A 1 296 ? -20.938 12.141 36.479 1.00 90.69 296 THR A O 1
ATOM 2198 N N . LEU A 1 297 ? -22.016 10.230 36.961 1.00 88.00 297 LEU A N 1
ATOM 2199 C CA . LEU A 1 297 ? -21.618 9.547 35.730 1.00 88.00 297 LEU A CA 1
ATOM 2200 C C . LEU A 1 297 ? -22.260 10.191 34.488 1.00 88.00 297 LEU A C 1
ATOM 2202 O O . LEU A 1 297 ? -21.592 10.393 33.476 1.00 88.00 297 LEU A O 1
ATOM 2206 N N . LEU A 1 298 ? -23.550 10.529 34.565 1.00 86.88 298 LEU A N 1
ATOM 2207 C CA . LEU A 1 298 ? -24.270 11.195 33.479 1.00 86.88 298 LEU A CA 1
ATOM 2208 C C . LEU A 1 298 ? -23.644 12.551 33.133 1.00 86.88 298 LEU A C 1
ATOM 2210 O O . LEU A 1 298 ? -23.484 12.861 31.951 1.00 86.88 298 LEU A O 1
ATOM 2214 N N . ASP A 1 299 ? -23.283 13.341 34.142 1.00 87.69 299 ASP A N 1
ATOM 2215 C CA . ASP A 1 299 ? -22.640 14.641 33.970 1.00 87.69 299 ASP A CA 1
ATOM 2216 C C . ASP A 1 299 ? -21.255 14.491 33.333 1.00 87.69 299 ASP A C 1
ATOM 2218 O O . ASP A 1 299 ? -20.939 15.233 32.403 1.00 87.69 299 ASP A O 1
ATOM 2222 N N . GLU A 1 300 ? -20.469 13.496 33.754 1.00 91.62 300 GLU A N 1
ATOM 2223 C CA . GLU A 1 300 ? -19.168 13.184 33.154 1.00 91.62 300 GLU A CA 1
ATOM 2224 C C . GLU A 1 300 ? -19.296 12.848 31.662 1.00 91.62 300 GLU A C 1
ATOM 2226 O O . GLU A 1 300 ? -18.656 13.489 30.823 1.00 91.62 300 GLU A O 1
ATOM 2231 N N . ILE A 1 301 ? -20.158 11.883 31.320 1.00 88.56 301 ILE A N 1
ATOM 2232 C CA . ILE A 1 301 ? -20.394 11.466 29.930 1.00 88.56 301 ILE A CA 1
ATOM 2233 C C . ILE A 1 301 ? -20.889 12.655 29.104 1.00 88.56 301 ILE A C 1
ATOM 2235 O O . ILE A 1 301 ? -20.420 12.892 27.989 1.00 88.56 301 ILE A O 1
ATOM 2239 N N . THR A 1 302 ? -21.806 13.447 29.661 1.00 83.62 302 THR A N 1
ATOM 2240 C CA . THR A 1 302 ? -22.348 14.637 28.998 1.00 83.62 302 THR A CA 1
ATOM 2241 C C . THR A 1 302 ? -21.266 15.683 28.750 1.00 83.62 302 THR A C 1
ATOM 2243 O O . THR A 1 302 ? -21.228 16.277 27.671 1.00 83.62 302 THR A O 1
ATOM 2246 N N . GLN A 1 303 ? -20.398 15.939 29.730 1.00 86.81 303 GLN A N 1
ATOM 2247 C CA . GLN A 1 303 ? -19.331 16.928 29.622 1.00 86.81 303 GLN A CA 1
ATOM 2248 C C . GLN A 1 303 ? -18.294 16.507 28.582 1.00 86.81 303 GLN A C 1
ATOM 2250 O O . GLN A 1 303 ? -17.972 17.315 27.710 1.00 86.81 303 GLN A O 1
ATOM 2255 N N . LEU A 1 304 ? -17.830 15.255 28.626 1.00 87.00 304 LEU A N 1
ATOM 2256 C CA . LEU A 1 304 ? -16.879 14.735 27.645 1.00 87.00 304 LEU A CA 1
ATOM 2257 C C . LEU A 1 304 ? -17.480 14.774 26.237 1.00 87.00 304 LEU A C 1
ATOM 2259 O O . LEU A 1 304 ? -16.880 15.336 25.324 1.00 87.00 304 LEU A O 1
ATOM 2263 N N . THR A 1 305 ? -18.708 14.280 26.069 1.00 86.19 305 THR A N 1
ATOM 2264 C CA . THR A 1 305 ? -19.399 14.290 24.770 1.00 86.19 305 THR A CA 1
ATOM 2265 C C . THR A 1 305 ? -19.545 15.711 24.219 1.00 86.19 305 THR A C 1
ATOM 2267 O O . THR A 1 305 ? -19.245 15.954 23.050 1.00 86.19 305 THR A O 1
ATOM 2270 N N . LYS A 1 306 ? -19.942 16.685 25.053 1.00 77.94 306 LYS A N 1
ATOM 2271 C CA . LYS A 1 306 ? -20.022 18.102 24.652 1.00 77.94 306 LYS A CA 1
ATOM 2272 C C . LYS A 1 306 ? -18.664 18.661 24.255 1.00 77.94 306 LYS A C 1
ATOM 2274 O O . LYS A 1 306 ? -18.559 19.265 23.195 1.00 77.94 306 LYS A O 1
ATOM 2279 N N . GLN A 1 307 ? -17.632 18.424 25.062 1.00 85.56 307 GLN A N 1
ATOM 2280 C CA . GLN A 1 307 ? -16.277 18.889 24.777 1.00 85.56 307 GLN A CA 1
ATOM 2281 C C . GLN A 1 307 ? -15.790 18.385 23.414 1.00 85.56 307 GLN A C 1
ATOM 2283 O O . GLN A 1 307 ? -15.201 19.155 22.656 1.00 85.56 307 GLN A O 1
ATOM 2288 N N . ARG A 1 308 ? -16.061 17.119 23.076 1.00 85.44 308 ARG A N 1
ATOM 2289 C CA . ARG A 1 308 ? -15.703 16.554 21.768 1.00 85.44 308 ARG A CA 1
ATOM 2290 C C . ARG A 1 308 ? -16.534 17.149 20.640 1.00 85.44 308 ARG A C 1
ATOM 2292 O O . ARG A 1 308 ? -15.954 17.592 19.658 1.00 85.44 308 ARG A O 1
ATOM 2299 N N . ILE A 1 309 ? -17.856 17.246 20.790 1.00 79.12 309 ILE A N 1
ATOM 2300 C CA . ILE A 1 309 ? -18.725 17.889 19.789 1.00 79.12 309 ILE A CA 1
ATOM 2301 C C . ILE A 1 309 ? -18.281 19.332 19.519 1.00 79.12 309 ILE A C 1
ATOM 2303 O O . ILE A 1 309 ? -18.224 19.748 18.364 1.00 79.12 309 ILE A O 1
ATOM 2307 N N . ASP A 1 310 ? -17.956 20.097 20.559 1.00 76.94 310 ASP A N 1
ATOM 2308 C CA . ASP A 1 310 ? -17.515 21.484 20.421 1.00 76.94 310 ASP A CA 1
ATOM 2309 C C . ASP A 1 310 ? -16.119 21.572 19.788 1.00 76.94 310 ASP A C 1
ATOM 2311 O O . ASP A 1 310 ? -15.888 22.440 18.945 1.00 76.94 310 ASP A O 1
ATOM 2315 N N . ALA A 1 311 ? -15.207 20.647 20.109 1.00 75.44 311 ALA A N 1
ATOM 2316 C CA . ALA A 1 311 ? -13.919 20.537 19.426 1.00 75.44 311 ALA A CA 1
ATOM 2317 C C . ALA A 1 311 ? -14.093 20.254 17.922 1.00 75.44 311 ALA A C 1
ATOM 2319 O O . ALA A 1 311 ? -13.487 20.942 17.102 1.00 75.44 311 ALA A O 1
ATOM 2320 N N . GLU A 1 312 ? -14.970 19.319 17.543 1.00 75.50 312 GLU A N 1
ATOM 2321 C CA . GLU A 1 312 ? -15.264 19.016 16.134 1.00 75.50 312 GLU A CA 1
ATOM 2322 C C . GLU A 1 312 ? -15.941 20.197 15.418 1.00 75.50 312 GLU A C 1
ATOM 2324 O O . GLU A 1 312 ? -15.572 20.539 14.296 1.00 75.50 312 GLU A O 1
ATOM 2329 N N . LYS A 1 313 ? -16.887 20.885 16.071 1.00 69.62 313 LYS A N 1
ATOM 2330 C CA . LYS A 1 313 ? -17.530 22.096 15.526 1.00 69.62 313 LYS A CA 1
ATOM 2331 C C . LYS A 1 313 ? -16.537 23.234 15.309 1.00 69.62 313 LYS A C 1
ATOM 2333 O O . LYS A 1 313 ? -16.612 23.931 14.297 1.00 69.62 313 LYS A O 1
ATOM 2338 N N . ASN A 1 314 ? -15.595 23.422 16.229 1.00 64.69 314 ASN A N 1
ATOM 2339 C CA . ASN A 1 314 ? -14.529 24.405 16.065 1.00 64.69 314 ASN A CA 1
ATOM 2340 C C . ASN A 1 314 ? -13.642 24.055 14.859 1.00 64.69 314 ASN A C 1
ATOM 2342 O O . ASN A 1 314 ? -13.334 24.936 14.065 1.00 64.69 314 ASN A O 1
ATOM 2346 N N . VAL A 1 315 ? -13.312 22.778 14.643 1.00 61.12 315 VAL A N 1
ATOM 2347 C CA . VAL A 1 315 ? -12.578 22.336 13.441 1.00 61.12 315 VAL A CA 1
ATOM 2348 C C . VAL A 1 315 ? -13.383 22.584 12.158 1.00 61.12 315 VAL A C 1
ATOM 2350 O O . VAL A 1 315 ? -12.834 23.112 11.192 1.00 61.12 315 VAL A O 1
ATOM 2353 N N . ILE A 1 316 ? -14.681 22.263 12.145 1.00 52.84 316 ILE A N 1
ATOM 2354 C CA . ILE A 1 316 ? -15.563 22.485 10.985 1.00 52.84 316 ILE A CA 1
ATOM 2355 C C . ILE A 1 316 ? -15.681 23.978 10.667 1.00 52.84 316 ILE A C 1
ATOM 2357 O O . ILE A 1 316 ? -15.474 24.364 9.525 1.00 52.84 316 ILE A O 1
ATOM 2361 N N . SER A 1 317 ? -15.922 24.836 11.659 1.00 48.28 317 SER A N 1
ATOM 2362 C CA . SER A 1 317 ? -16.006 26.290 11.443 1.00 48.28 317 SER A CA 1
ATOM 2363 C C . SER A 1 317 ? -14.682 26.910 10.972 1.00 48.28 317 SER A C 1
ATOM 2365 O O . SER A 1 317 ? -14.692 27.852 10.181 1.00 48.28 317 SER A O 1
ATOM 2367 N N . ILE A 1 318 ? -13.529 26.377 11.392 1.00 53.09 318 ILE A N 1
ATOM 2368 C CA . ILE A 1 318 ? -12.221 26.768 10.839 1.00 53.09 318 ILE A CA 1
ATOM 2369 C C . ILE A 1 318 ? -12.101 26.323 9.373 1.00 53.09 318 ILE A C 1
ATOM 2371 O O . ILE A 1 318 ? -11.625 27.093 8.540 1.00 53.09 318 ILE A O 1
ATOM 2375 N N . ALA A 1 319 ? -12.556 25.112 9.037 1.00 44.66 319 ALA A N 1
ATOM 2376 C CA . ALA A 1 319 ? -12.548 24.598 7.668 1.00 44.66 319 ALA A CA 1
ATOM 2377 C C . ALA A 1 319 ? -13.525 25.348 6.739 1.00 44.66 319 ALA A C 1
ATOM 2379 O O . ALA A 1 319 ? -13.185 25.602 5.585 1.00 44.66 319 ALA A O 1
ATOM 2380 N N . GLU A 1 320 ? -14.696 25.753 7.238 1.00 48.59 320 GLU A N 1
ATOM 2381 C CA . GLU A 1 320 ? -15.690 26.575 6.529 1.00 48.59 320 GLU A CA 1
ATOM 2382 C C . GLU A 1 320 ? -15.186 27.998 6.250 1.00 48.59 320 GLU A C 1
ATOM 2384 O O . GLU A 1 320 ? -15.556 28.594 5.242 1.00 48.59 320 GLU A O 1
ATOM 2389 N N . ASN A 1 321 ? -14.316 28.530 7.113 1.00 50.00 321 ASN A N 1
ATOM 2390 C CA . ASN A 1 321 ? -13.668 29.833 6.939 1.00 50.00 321 ASN A CA 1
ATOM 2391 C C . ASN A 1 321 ? -12.332 29.751 6.178 1.00 50.00 321 ASN A C 1
ATOM 2393 O O . ASN A 1 321 ? -11.609 30.746 6.099 1.00 50.00 321 ASN A O 1
ATOM 2397 N N . ARG A 1 322 ? -11.967 28.581 5.636 1.00 37.78 322 ARG A N 1
ATOM 2398 C CA . ARG A 1 322 ? -10.747 28.432 4.840 1.00 37.78 322 ARG A CA 1
ATOM 2399 C C . ARG A 1 322 ? -10.967 29.050 3.460 1.00 37.78 322 ARG A C 1
ATOM 2401 O O . ARG A 1 322 ? -11.866 28.629 2.735 1.00 37.78 322 ARG A O 1
ATOM 2408 N N . ASP A 1 323 ? -10.121 30.012 3.089 1.00 44.19 323 ASP A N 1
ATOM 2409 C CA . ASP A 1 323 ? -10.154 30.626 1.759 1.00 44.19 323 ASP A CA 1
ATOM 2410 C C . ASP A 1 323 ? -10.120 29.550 0.664 1.00 44.19 323 ASP A C 1
ATOM 2412 O O . ASP A 1 323 ? -9.304 28.619 0.681 1.00 44.19 323 ASP A O 1
ATOM 2416 N N . SER A 1 324 ? -11.030 29.674 -0.302 1.00 41.09 324 SER A N 1
ATOM 2417 C CA . SER A 1 324 ? -11.045 28.798 -1.466 1.00 41.09 324 SER A CA 1
ATOM 2418 C C . SER A 1 324 ? -9.813 29.094 -2.328 1.00 41.09 324 SER A C 1
ATOM 2420 O O . SER A 1 324 ? -9.597 30.246 -2.704 1.00 41.09 324 SER A O 1
ATOM 2422 N N . PRO A 1 325 ? -9.034 28.087 -2.760 1.00 39.53 325 PRO A N 1
ATOM 2423 C CA . PRO A 1 325 ? -7.941 28.304 -3.712 1.00 39.53 325 PRO A CA 1
ATOM 2424 C C . PRO A 1 325 ? -8.434 28.774 -5.096 1.00 39.53 325 PRO A C 1
ATOM 2426 O O . PRO A 1 325 ? -7.624 29.099 -5.960 1.00 39.53 325 PRO A O 1
ATOM 2429 N N . PHE A 1 326 ? -9.756 28.834 -5.306 1.00 37.06 326 PHE A N 1
ATOM 2430 C CA . PHE A 1 326 ? -10.405 29.357 -6.508 1.00 37.06 326 PHE A CA 1
ATOM 2431 C C . PHE A 1 326 ? -11.076 30.727 -6.307 1.00 37.06 326 PHE A C 1
ATOM 2433 O O . PHE A 1 326 ? -11.636 31.267 -7.264 1.00 37.06 326 PHE A O 1
ATOM 2440 N N . SER A 1 327 ? -11.036 31.328 -5.108 1.00 46.50 327 SER A N 1
ATOM 2441 C CA . SER A 1 327 ? -11.541 32.693 -4.909 1.00 46.50 327 SER A CA 1
ATOM 2442 C C . SER A 1 327 ? -10.511 33.716 -5.386 1.00 46.50 327 SER A C 1
ATOM 2444 O O . SER A 1 327 ? -9.710 34.250 -4.619 1.00 46.50 327 SER A O 1
ATOM 2446 N N . ASN A 1 328 ? -10.537 33.997 -6.688 1.00 36.12 328 ASN A N 1
ATOM 2447 C CA . ASN A 1 328 ? -9.809 35.108 -7.289 1.00 36.12 328 ASN A CA 1
ATOM 2448 C C . ASN A 1 328 ? -10.383 36.446 -6.799 1.00 36.12 328 ASN A C 1
ATOM 2450 O O . ASN A 1 328 ? -11.286 36.991 -7.420 1.00 36.12 328 ASN A O 1
ATOM 2454 N N . GLY A 1 329 ? -9.812 36.991 -5.723 1.00 39.28 329 GLY A N 1
ATOM 2455 C CA . GLY A 1 329 ? -9.845 38.419 -5.394 1.00 39.28 329 GLY A CA 1
ATOM 2456 C C . GLY A 1 329 ? -11.202 39.012 -4.985 1.00 39.28 329 GLY A C 1
ATOM 2457 O O . GLY A 1 329 ? -12.087 39.204 -5.804 1.00 39.28 329 GLY A O 1
ATOM 2458 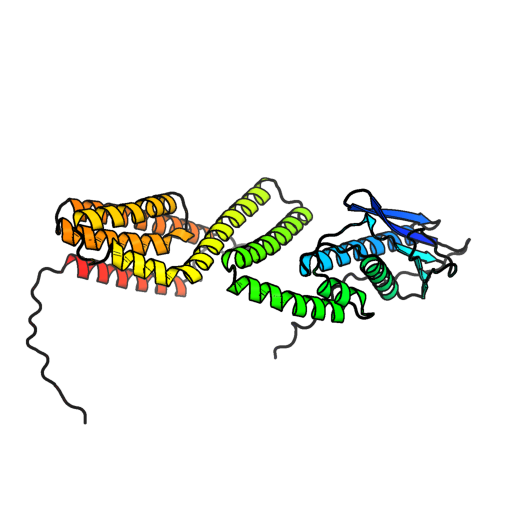N N . LYS A 1 330 ? -11.276 39.455 -3.722 1.00 39.47 330 LYS A N 1
ATOM 2459 C CA . LYS A 1 330 ? -12.269 40.383 -3.139 1.00 39.47 330 LYS A CA 1
ATOM 2460 C C . LYS A 1 330 ? -13.752 40.080 -3.413 1.00 39.47 330 LYS A C 1
ATOM 2462 O O . LYS A 1 330 ? -14.297 40.567 -4.395 1.00 39.47 330 LYS A O 1
ATOM 2467 N N . VAL A 1 331 ? -14.453 39.572 -2.395 1.00 34.19 331 VAL A N 1
ATOM 2468 C CA . VAL A 1 331 ? -15.784 40.101 -2.043 1.00 34.19 331 VAL A CA 1
ATOM 2469 C C . VAL A 1 331 ? -15.925 40.197 -0.524 1.00 34.19 331 VAL A C 1
ATOM 2471 O O . VAL A 1 331 ? -15.804 39.229 0.216 1.00 34.19 331 VAL A O 1
ATOM 2474 N N . THR A 1 332 ? -16.162 41.424 -0.079 1.00 36.38 332 THR A N 1
ATOM 2475 C CA . THR A 1 332 ? -16.680 41.809 1.229 1.00 36.38 332 THR A CA 1
ATOM 2476 C C . THR A 1 332 ? -18.133 41.348 1.390 1.00 36.38 332 THR A C 1
ATOM 2478 O O . THR A 1 332 ? -18.975 41.785 0.613 1.00 36.38 332 THR A O 1
ATOM 2481 N N . GLY A 1 333 ? -18.435 40.592 2.448 1.00 35.28 333 GLY A N 1
ATOM 2482 C CA . GLY A 1 333 ? -19.783 40.493 3.024 1.00 35.28 333 GLY A CA 1
ATOM 2483 C C . GLY A 1 333 ? -20.689 39.362 2.512 1.00 35.28 333 GLY A C 1
ATOM 2484 O O . GLY A 1 333 ? -21.012 39.296 1.337 1.00 35.28 333 GLY A O 1
ATOM 2485 N N . SER A 1 334 ? -21.157 38.561 3.476 1.00 32.59 334 SER A N 1
ATOM 2486 C CA . SER A 1 334 ? -22.357 37.707 3.493 1.00 32.59 334 SER A CA 1
ATOM 2487 C C . SER A 1 334 ? -22.578 36.649 2.396 1.00 32.59 334 SER A C 1
ATOM 2489 O O . SER A 1 334 ? -23.136 36.933 1.348 1.00 32.59 334 SER A O 1
ATOM 2491 N N . ALA A 1 335 ? -22.307 35.407 2.821 1.00 40.56 335 ALA A N 1
ATOM 2492 C CA . ALA A 1 335 ? -23.142 34.198 2.740 1.00 40.56 335 ALA A CA 1
ATOM 2493 C C . ALA A 1 335 ? -23.517 33.588 1.377 1.00 40.56 335 ALA A C 1
ATOM 2495 O O . ALA A 1 335 ? -24.310 34.154 0.643 1.00 40.56 335 ALA A O 1
ATOM 2496 N N . ASP A 1 336 ? -23.123 32.317 1.200 1.00 37.75 336 ASP A N 1
ATOM 2497 C CA . ASP A 1 336 ? -23.817 31.344 0.336 1.00 37.75 336 ASP A CA 1
ATOM 2498 C C . ASP A 1 336 ? -23.858 29.913 0.940 1.00 37.75 336 ASP A C 1
ATOM 2500 O O . ASP A 1 336 ? -23.846 28.917 0.229 1.00 37.75 336 ASP A O 1
ATOM 2504 N N . ASN A 1 337 ? -23.975 29.784 2.274 1.00 42.91 337 ASN A N 1
ATOM 2505 C CA . ASN A 1 337 ? -24.232 28.493 2.960 1.00 42.91 337 ASN A CA 1
ATOM 2506 C C . ASN A 1 337 ? -25.606 28.432 3.669 1.00 42.91 337 ASN A C 1
ATOM 2508 O O . ASN A 1 337 ? -25.851 27.571 4.517 1.00 42.91 337 ASN A O 1
ATOM 2512 N N . ALA A 1 338 ? -26.536 29.324 3.311 1.00 35.84 338 ALA A N 1
ATOM 2513 C CA . ALA A 1 338 ? -27.874 29.410 3.909 1.00 35.84 338 ALA A CA 1
ATOM 2514 C C . ALA A 1 338 ? -28.692 28.088 3.947 1.00 35.84 338 ALA A C 1
ATOM 2516 O O . ALA A 1 338 ? -29.407 27.893 4.931 1.00 35.84 338 ALA A O 1
ATOM 2517 N N . PRO A 1 339 ? -28.593 27.147 2.979 1.00 42.62 339 PRO A N 1
ATOM 2518 C CA . PRO A 1 339 ? -29.369 25.904 3.044 1.00 42.62 339 PRO A CA 1
ATOM 2519 C C . PRO A 1 339 ? -28.849 24.905 4.093 1.00 42.62 339 PRO A C 1
ATOM 2521 O O . PRO A 1 339 ? -29.633 24.150 4.662 1.00 42.62 339 PRO A O 1
ATOM 2524 N N . VAL A 1 340 ? -27.542 24.901 4.382 1.00 41.84 340 VAL A N 1
ATOM 2525 C CA . VAL A 1 340 ? -26.911 23.930 5.302 1.00 41.84 340 VAL A CA 1
ATOM 2526 C C . VAL A 1 340 ? -27.064 24.372 6.760 1.00 41.84 340 VAL A C 1
ATOM 2528 O O . VAL A 1 340 ? -27.326 23.552 7.640 1.00 41.84 340 VAL A O 1
ATOM 2531 N N . VAL A 1 341 ? -27.011 25.683 7.014 1.00 43.56 341 VAL A N 1
ATOM 2532 C CA . VAL A 1 341 ? -27.253 26.262 8.348 1.00 43.56 341 VAL A CA 1
ATOM 2533 C C . VAL A 1 341 ? -28.697 26.015 8.816 1.00 43.56 341 VAL A C 1
ATOM 2535 O O . VAL A 1 341 ? -28.910 25.752 10.000 1.00 43.56 341 VAL A O 1
ATOM 2538 N N . GLY A 1 342 ? -29.675 26.020 7.900 1.00 38.50 342 GLY A N 1
ATOM 2539 C CA . GLY A 1 342 ? -31.075 25.699 8.209 1.00 38.50 342 GLY A CA 1
ATOM 2540 C C . GLY A 1 342 ? -31.275 24.255 8.686 1.00 38.50 342 GLY A C 1
ATOM 2541 O O . GLY A 1 342 ? -31.901 24.029 9.719 1.00 38.50 342 GLY A O 1
ATOM 2542 N N . ALA A 1 343 ? -30.653 23.282 8.012 1.00 44.59 343 ALA A N 1
ATOM 2543 C CA . ALA A 1 343 ? -30.764 21.864 8.369 1.00 44.59 343 ALA A CA 1
ATOM 2544 C C . ALA A 1 343 ? -30.094 21.522 9.720 1.00 44.59 343 ALA A C 1
ATOM 2546 O O . ALA A 1 343 ? -30.583 20.682 10.477 1.00 44.59 343 ALA A O 1
ATOM 2547 N N . ILE A 1 344 ? -28.997 22.206 10.067 1.00 48.03 344 ILE A N 1
ATOM 2548 C CA . ILE A 1 344 ? -28.300 22.026 11.354 1.00 48.03 344 ILE A CA 1
ATOM 2549 C C . ILE A 1 344 ? -29.095 22.654 12.513 1.00 48.03 344 ILE A C 1
ATOM 2551 O O . ILE A 1 344 ? -29.074 22.146 13.638 1.00 48.03 344 ILE A O 1
ATOM 2555 N N . GLN A 1 345 ? -29.824 23.745 12.268 1.00 44.22 345 GLN A N 1
ATOM 2556 C CA . GLN A 1 345 ? -30.705 24.350 13.272 1.00 44.22 345 GLN A CA 1
ATOM 2557 C C . GLN A 1 345 ? -31.937 23.475 13.552 1.00 44.22 345 GLN A C 1
ATOM 2559 O O . GLN A 1 345 ? -32.278 23.284 14.719 1.00 44.22 345 GLN A O 1
ATOM 2564 N N . GLU A 1 346 ? -32.526 22.853 12.527 1.00 47.22 346 GLU A N 1
ATOM 2565 C CA . GLU A 1 346 ? -33.643 21.907 12.687 1.00 47.22 346 GLU A CA 1
ATOM 2566 C C . GLU A 1 346 ? -33.246 20.648 13.483 1.00 47.22 346 GLU A C 1
ATOM 2568 O O . GLU A 1 346 ? -33.990 20.213 14.366 1.00 47.22 346 GLU A O 1
ATOM 2573 N N . GLY A 1 347 ? -32.035 20.112 13.275 1.00 43.09 347 GLY A N 1
ATOM 2574 C CA . GLY A 1 347 ? -31.508 18.990 14.068 1.00 43.09 347 GLY A CA 1
ATOM 2575 C C . GLY A 1 347 ? -31.272 19.326 15.551 1.00 43.09 347 GLY A C 1
ATOM 2576 O O . GLY A 1 347 ? -31.521 18.500 16.433 1.00 43.09 347 GLY A O 1
ATOM 2577 N N . ASN A 1 348 ? -30.854 20.559 15.857 1.00 45.94 348 ASN A N 1
ATOM 2578 C CA . ASN A 1 348 ? -30.651 21.024 17.236 1.00 45.94 348 ASN A CA 1
ATOM 2579 C C . ASN A 1 348 ? -31.972 21.239 17.999 1.00 45.94 348 ASN A C 1
ATOM 2581 O O . ASN A 1 348 ? -32.007 21.080 19.224 1.00 45.94 348 ASN A O 1
ATOM 2585 N N . GLU A 1 349 ? -33.061 21.560 17.301 1.00 44.38 349 GLU A N 1
ATOM 2586 C CA . GLU A 1 349 ? -34.386 21.721 17.907 1.00 44.38 349 GLU A CA 1
ATOM 2587 C C . GLU A 1 349 ? -34.985 20.358 18.312 1.00 44.38 349 GLU A C 1
ATOM 2589 O O . GLU A 1 349 ? -35.586 20.238 19.384 1.00 44.38 349 GLU A O 1
ATOM 2594 N N . LEU A 1 350 ? -34.711 19.302 17.532 1.00 46.16 350 LEU A N 1
ATOM 2595 C CA . LEU A 1 350 ? -35.080 17.916 17.846 1.00 46.16 350 LEU A CA 1
ATOM 2596 C C . LEU A 1 350 ? -34.326 17.388 19.083 1.00 46.16 350 LEU A C 1
ATOM 2598 O O . LEU A 1 350 ? -34.938 16.826 19.993 1.00 46.16 350 LEU A O 1
ATOM 2602 N N . LEU A 1 351 ? -33.013 17.635 19.180 1.00 49.12 351 LEU A N 1
ATOM 2603 C CA . LEU A 1 351 ? -32.214 17.258 20.357 1.00 49.12 351 LEU A CA 1
ATOM 2604 C C . LEU A 1 351 ? -32.623 18.026 21.623 1.00 49.12 351 LEU A C 1
ATOM 2606 O O . LEU A 1 351 ? -32.638 17.459 22.717 1.00 49.12 351 LEU A O 1
ATOM 2610 N N . ARG A 1 352 ? -33.008 19.302 21.499 1.00 48.91 352 ARG A N 1
ATOM 2611 C CA . ARG A 1 352 ? -33.565 20.077 22.621 1.00 48.91 352 ARG A CA 1
ATOM 2612 C C . ARG A 1 352 ? -34.942 19.576 23.048 1.00 48.91 352 ARG A C 1
ATOM 2614 O O . ARG A 1 352 ? -35.229 19.587 24.245 1.00 48.91 352 ARG A O 1
ATOM 2621 N N . GLN A 1 353 ? -35.782 19.122 22.117 1.00 41.69 353 GLN A N 1
ATOM 2622 C CA . GLN A 1 353 ? -37.058 18.481 22.447 1.00 41.69 353 GLN A CA 1
ATOM 2623 C C . GLN A 1 353 ? -36.853 17.146 23.170 1.00 41.69 353 GLN A C 1
ATOM 2625 O O . GLN A 1 353 ? -37.507 16.921 24.186 1.00 41.69 353 GLN A O 1
ATOM 2630 N N . ILE A 1 354 ? -35.901 16.316 22.735 1.00 50.28 354 ILE A N 1
ATOM 2631 C CA . ILE A 1 354 ? -35.545 15.057 23.412 1.00 50.28 354 ILE A CA 1
ATOM 2632 C C . ILE A 1 354 ? -34.991 15.332 24.821 1.00 50.28 354 ILE A C 1
ATOM 2634 O O . ILE A 1 354 ? -35.419 14.700 25.787 1.00 50.28 354 ILE A O 1
ATOM 2638 N N . GLY A 1 355 ? -34.126 16.341 24.976 1.00 39.94 355 GLY A N 1
ATOM 2639 C CA . GLY A 1 355 ? -33.616 16.768 26.284 1.00 39.94 355 GLY A CA 1
ATOM 2640 C C . GLY A 1 355 ? -34.705 17.284 27.235 1.00 39.94 355 GLY A C 1
ATOM 2641 O O . GLY A 1 355 ? -34.657 17.016 28.434 1.00 39.94 355 GLY A O 1
ATOM 2642 N N . ARG A 1 356 ? -35.734 17.971 26.717 1.00 43.72 356 ARG A N 1
ATOM 2643 C CA . ARG A 1 356 ? -36.903 18.400 27.510 1.00 43.72 356 ARG A CA 1
ATOM 2644 C C . ARG A 1 356 ? -37.845 17.245 27.850 1.00 43.72 356 ARG A C 1
ATOM 2646 O O . ARG A 1 356 ? -38.413 17.249 28.939 1.00 43.72 356 ARG A O 1
ATOM 2653 N N . LEU A 1 357 ? -37.984 16.253 26.969 1.00 42.31 357 LEU A N 1
ATOM 2654 C CA . LEU A 1 357 ? -38.792 15.058 27.222 1.00 42.31 357 LEU A CA 1
ATOM 2655 C C . LEU A 1 357 ? -38.177 14.184 28.328 1.00 42.31 357 LEU A C 1
ATOM 2657 O O . LEU A 1 357 ? -38.903 13.678 29.180 1.00 42.31 357 LEU A O 1
ATOM 2661 N N . LEU A 1 358 ? -36.843 14.064 28.361 1.00 45.66 358 LEU A N 1
ATOM 2662 C CA . LEU A 1 358 ? -36.130 13.363 29.436 1.00 45.66 358 LEU A CA 1
ATOM 2663 C C . LEU A 1 358 ? -36.129 14.138 30.764 1.00 45.66 358 LEU A C 1
ATOM 2665 O O . LEU A 1 358 ? -36.186 13.518 31.822 1.00 45.66 358 LEU A O 1
ATOM 2669 N N . ALA A 1 359 ? -36.095 15.473 30.732 1.00 43.06 359 ALA A N 1
ATOM 2670 C CA . ALA A 1 359 ? -36.111 16.300 31.943 1.00 43.06 359 ALA A CA 1
ATOM 2671 C C . ALA A 1 359 ? -37.518 16.490 32.556 1.00 43.06 359 ALA A C 1
ATOM 2673 O O . ALA A 1 359 ? -37.629 16.837 33.729 1.00 43.06 359 ALA A O 1
ATOM 2674 N N . GLY A 1 360 ? -38.592 16.275 31.784 1.00 39.09 360 GLY A N 1
ATOM 2675 C CA . GLY A 1 360 ? -39.984 16.504 32.204 1.00 39.09 360 GLY A CA 1
ATOM 2676 C C . GLY A 1 360 ? -40.778 15.260 32.629 1.00 39.09 360 GLY A C 1
ATOM 2677 O O . GLY A 1 360 ? -41.969 15.373 32.913 1.00 39.09 360 GLY A O 1
ATOM 2678 N N . GLY A 1 361 ? -40.164 14.073 32.662 1.00 38.75 361 GLY A N 1
ATOM 2679 C CA . GLY A 1 361 ? -40.831 12.782 32.887 1.00 38.75 361 GLY A CA 1
ATOM 2680 C C . GLY A 1 361 ? -41.239 12.499 34.337 1.00 38.75 361 GLY A C 1
ATOM 2681 O O . GLY A 1 361 ? -40.774 11.533 34.933 1.00 38.75 361 GLY A O 1
ATOM 2682 N N . GLY A 1 362 ? -42.113 13.334 34.897 1.00 38.38 362 GLY A N 1
ATOM 2683 C CA . GLY A 1 362 ? -42.727 13.175 36.216 1.00 38.38 362 GLY A CA 1
ATOM 2684 C C . GLY A 1 362 ? -44.221 13.501 36.198 1.00 38.38 362 GLY A C 1
ATOM 2685 O O . GLY A 1 362 ? -44.689 14.258 37.039 1.00 38.38 362 GLY A O 1
ATOM 2686 N N . ALA A 1 363 ? -44.976 12.982 35.228 1.00 37.03 363 ALA A N 1
ATOM 2687 C CA . ALA A 1 363 ? -46.437 13.034 35.241 1.00 37.03 363 ALA A CA 1
ATOM 2688 C C . ALA A 1 363 ? -47.015 11.778 34.574 1.00 37.03 363 ALA A C 1
ATOM 2690 O O . ALA A 1 363 ? -46.593 11.386 33.488 1.00 37.03 363 ALA A O 1
ATOM 2691 N N . ALA A 1 364 ? -47.949 11.131 35.270 1.00 38.09 364 ALA A N 1
ATOM 2692 C CA . ALA A 1 364 ? -48.596 9.890 34.871 1.00 38.09 364 ALA A CA 1
ATOM 2693 C C . ALA A 1 364 ? -49.255 9.998 33.486 1.00 38.09 364 ALA A C 1
ATOM 2695 O O . ALA A 1 364 ? -50.057 10.898 33.240 1.00 38.09 364 ALA A O 1
ATOM 2696 N N . VAL A 1 365 ? -48.947 9.047 32.604 1.00 39.69 365 VAL A N 1
ATOM 2697 C CA . VAL A 1 365 ? -49.653 8.857 31.334 1.00 39.69 365 VAL A CA 1
ATOM 2698 C C . VAL A 1 365 ? -50.822 7.903 31.596 1.00 39.69 365 VAL A C 1
ATOM 2700 O O . VAL A 1 365 ? -50.614 6.727 31.891 1.00 39.69 365 VAL A O 1
ATOM 2703 N N . ASP A 1 366 ? -52.049 8.426 31.545 1.00 34.00 366 ASP A N 1
ATOM 2704 C CA . ASP A 1 366 ? -53.291 7.651 31.652 1.00 34.00 366 ASP A CA 1
ATOM 2705 C C . ASP A 1 366 ? -53.547 6.884 30.340 1.00 34.00 366 ASP A C 1
ATOM 2707 O O . ASP A 1 366 ? -53.711 7.473 29.272 1.00 34.00 366 ASP A O 1
ATOM 2711 N N . PHE A 1 367 ? -53.568 5.551 30.418 1.00 33.25 367 PHE A N 1
ATOM 2712 C CA . PHE A 1 367 ? -53.738 4.620 29.293 1.00 33.25 367 PHE A CA 1
ATOM 2713 C C . PHE A 1 367 ? -55.213 4.273 29.006 1.00 33.25 367 PHE A C 1
ATOM 2715 O O . PHE A 1 367 ? -55.543 3.148 28.626 1.00 33.25 367 PHE A O 1
ATOM 2722 N N . ARG A 1 368 ? -56.141 5.221 29.156 1.00 33.69 368 ARG A N 1
ATOM 2723 C CA . ARG A 1 368 ? -57.557 5.029 28.791 1.00 33.69 368 ARG A CA 1
ATOM 2724 C C . ARG A 1 368 ? -57.916 5.812 27.532 1.00 33.69 368 ARG A C 1
ATOM 2726 O O . A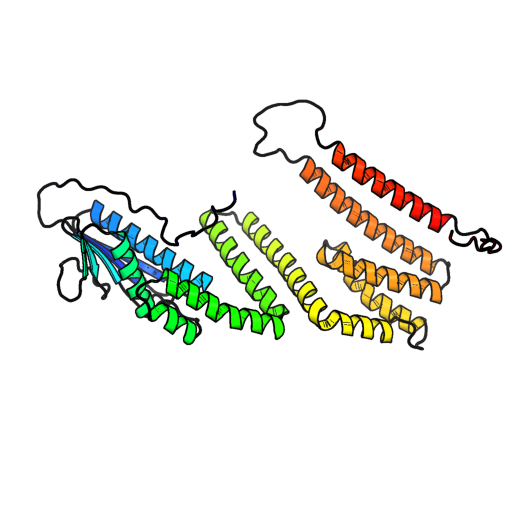RG A 1 368 ? -58.520 6.873 27.606 1.00 33.69 368 ARG A O 1
ATOM 2733 N N . GLY A 1 369 ? -57.567 5.277 26.361 1.00 31.06 369 GLY A N 1
ATOM 2734 C CA . GLY A 1 369 ? -57.937 5.933 25.100 1.00 31.06 369 GLY A CA 1
ATOM 2735 C C . GLY A 1 369 ? -57.786 5.146 23.800 1.00 31.06 369 GLY A C 1
ATOM 2736 O O . GLY A 1 369 ? -58.209 5.646 22.764 1.00 31.06 369 GLY A O 1
ATOM 2737 N N . PHE A 1 370 ? -57.248 3.922 23.805 1.00 34.47 370 PHE A N 1
ATOM 2738 C CA . PHE A 1 370 ? -57.209 3.092 22.594 1.00 34.47 370 PHE A CA 1
ATOM 2739 C C . PHE A 1 370 ? -58.524 2.324 22.416 1.00 34.47 370 PHE A C 1
ATOM 2741 O O . PHE A 1 370 ? -58.596 1.117 22.632 1.00 34.47 370 PHE A O 1
ATOM 2748 N N . ALA A 1 371 ? -59.577 3.042 22.023 1.00 36.19 371 ALA A N 1
ATOM 2749 C CA . ALA A 1 371 ? -60.736 2.441 21.376 1.00 36.19 371 ALA A CA 1
ATOM 2750 C C . ALA A 1 371 ? -60.564 2.552 19.854 1.00 36.19 371 ALA A C 1
ATOM 2752 O O . ALA A 1 371 ? -60.521 3.6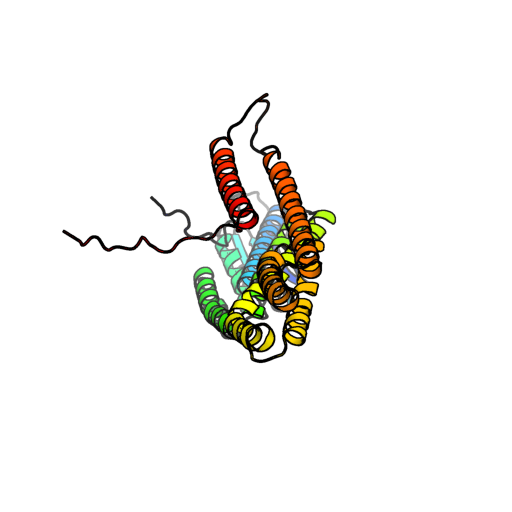33 19.273 1.00 36.19 371 ALA A O 1
ATOM 2753 N N . THR A 1 372 ? -60.421 1.377 19.259 1.00 45.56 372 THR A N 1
ATOM 2754 C CA . THR A 1 372 ? -60.457 1.016 17.843 1.00 45.56 372 THR A CA 1
ATOM 2755 C C . THR A 1 372 ? -61.476 1.802 17.008 1.00 45.56 372 THR A C 1
ATOM 2757 O O . THR A 1 372 ? -62.664 1.831 17.320 1.00 45.56 372 THR A O 1
ATOM 2760 N N . ALA A 1 373 ? -61.034 2.333 15.864 1.00 32.47 373 ALA A N 1
ATOM 2761 C CA . ALA A 1 373 ? -61.910 2.688 14.750 1.00 32.47 373 ALA A CA 1
ATOM 2762 C C . ALA A 1 373 ? -61.439 1.949 13.491 1.00 32.47 373 ALA A C 1
ATOM 2764 O O . ALA A 1 373 ? -60.286 2.052 13.077 1.00 32.47 373 ALA A O 1
ATOM 2765 N N . ALA A 1 374 ? -62.346 1.131 12.964 1.00 36.97 374 ALA A N 1
ATOM 2766 C CA . ALA A 1 374 ? -62.137 0.175 11.892 1.00 36.97 374 ALA A CA 1
ATOM 2767 C C . ALA A 1 374 ? -62.038 0.829 10.505 1.00 36.97 374 ALA A C 1
ATOM 2769 O O . ALA A 1 374 ? -62.675 1.844 10.230 1.00 36.97 374 ALA A O 1
ATOM 2770 N N . PHE A 1 375 ? -61.281 0.158 9.635 1.00 30.38 375 PHE A N 1
ATOM 2771 C CA . PHE A 1 375 ? -61.209 0.378 8.194 1.00 30.38 375 PHE A CA 1
ATOM 2772 C C . PHE A 1 375 ? -62.601 0.382 7.536 1.00 30.38 375 PHE A C 1
ATOM 2774 O O . PHE A 1 375 ? -63.400 -0.535 7.747 1.00 30.38 375 PHE A O 1
ATOM 2781 N N . ARG A 1 376 ? -62.838 1.377 6.678 1.00 36.56 376 ARG A N 1
ATOM 2782 C CA . ARG A 1 376 ? -63.719 1.285 5.511 1.00 36.56 376 ARG A CA 1
ATOM 2783 C C . ARG A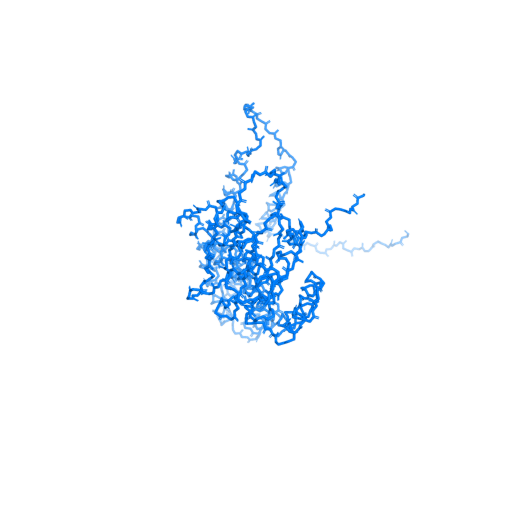 1 376 ? -62.977 1.787 4.291 1.00 36.56 376 ARG A C 1
ATOM 2785 O O . ARG A 1 376 ? -62.273 2.809 4.442 1.00 36.56 376 ARG A O 1
#

Solvent-accessible surface area (backbone atoms only — not comparable to full-atom values): 21140 Å² total; per-residue (Å²): 142,86,86,86,88,76,78,90,59,91,70,85,68,86,81,76,91,84,88,84,92,77,92,71,76,86,45,25,8,12,11,12,40,33,40,57,76,82,39,75,37,77,52,72,45,69,83,30,72,67,33,24,51,57,14,38,55,48,45,52,53,35,52,54,47,52,50,55,50,20,59,76,66,63,28,43,72,39,26,74,50,30,33,26,10,38,14,27,33,73,78,25,26,21,29,12,71,76,26,76,47,53,55,57,83,50,95,76,24,45,78,38,44,81,37,59,64,61,28,40,52,50,44,41,50,48,30,49,62,45,42,19,61,34,82,52,54,74,66,40,50,50,37,50,56,70,46,92,52,58,67,64,19,46,50,52,25,49,59,57,48,47,54,54,54,53,51,36,42,74,77,37,37,40,62,40,43,48,57,52,50,52,54,52,50,53,51,48,52,49,50,38,60,76,69,65,60,51,74,67,57,52,49,53,51,52,52,49,50,55,52,53,50,53,41,42,42,51,60,32,44,45,74,75,41,40,74,57,47,52,51,48,41,42,64,52,50,41,98,54,88,69,56,62,69,58,23,41,54,48,27,46,66,61,27,53,64,30,49,54,37,48,73,73,66,40,70,78,36,48,66,62,32,52,56,33,48,52,54,35,52,53,44,36,34,72,66,57,32,98,35,70,76,31,53,55,52,51,50,51,54,51,50,54,53,48,54,50,53,52,51,52,48,53,53,48,55,53,58,73,68,49,81,58,98,79,67,81,70,90,82,87,79,84,86,89,57,70,75,60,58,52,56,56,51,57,54,52,53,53,53,51,48,52,53,48,54,69,74,60,77,81,72,89,80,81,89,83,75,92,73,88,81,81,92,130

Radius of gyration: 32.85 Å; Cα contacts (8 Å, |Δi|>4): 408; chains: 1; bounding box: 94×60×85 Å